Protein AF-A0AA36JIJ6-F1 (afdb_monomer_lite)

Structure (mmCIF, N/CA/C/O backbone):
data_AF-A0AA36JIJ6-F1
#
_entry.id   AF-A0AA36JIJ6-F1
#
loop_
_atom_site.group_PDB
_atom_site.id
_atom_site.type_symbol
_atom_site.label_atom_id
_atom_site.label_alt_id
_atom_site.label_comp_id
_atom_site.label_asym_id
_atom_site.label_entity_id
_atom_site.label_seq_id
_atom_site.pdbx_PDB_ins_code
_atom_site.Cartn_x
_atom_site.Cartn_y
_atom_site.Cartn_z
_atom_site.occupancy
_atom_site.B_iso_or_equiv
_atom_site.auth_seq_id
_atom_site.auth_comp_id
_atom_site.auth_asym_id
_atom_site.auth_atom_id
_atom_site.pdbx_PDB_model_num
ATOM 1 N N . MET A 1 1 ? -20.221 -24.182 22.445 1.00 52.09 1 MET A N 1
ATOM 2 C CA . MET A 1 1 ? -20.049 -22.796 22.939 1.00 52.09 1 MET A CA 1
ATOM 3 C C . MET A 1 1 ? -20.115 -21.759 21.823 1.00 52.09 1 MET A C 1
ATOM 5 O O . MET A 1 1 ? -20.962 -20.893 21.935 1.00 52.09 1 MET A O 1
ATOM 9 N N . ALA A 1 2 ? -19.343 -21.855 20.732 1.00 48.12 2 ALA A N 1
ATOM 10 C CA . ALA A 1 2 ? -19.489 -20.952 19.570 1.00 48.12 2 ALA A CA 1
ATOM 11 C C . ALA A 1 2 ? -20.933 -20.880 19.015 1.00 48.12 2 ALA A C 1
ATOM 13 O O . ALA A 1 2 ? -21.487 -19.794 18.876 1.00 48.12 2 ALA A O 1
ATOM 14 N N . VAL A 1 3 ? -21.580 -22.039 18.833 1.00 49.22 3 VAL A N 1
ATOM 15 C CA . VAL A 1 3 ? -23.008 -22.146 18.472 1.00 49.22 3 VAL A CA 1
ATOM 16 C C . VAL A 1 3 ? -23.910 -21.449 19.509 1.00 49.22 3 VAL A C 1
ATOM 18 O O . VAL A 1 3 ? -24.727 -20.619 19.136 1.00 49.22 3 VAL A O 1
ATOM 21 N N . ASN A 1 4 ? -23.658 -21.637 20.815 1.00 58.44 4 ASN A N 1
ATOM 22 C CA . ASN A 1 4 ? -24.394 -20.936 21.881 1.00 58.44 4 ASN A CA 1
ATOM 23 C C . ASN A 1 4 ? -24.227 -19.407 21.838 1.00 58.44 4 ASN A C 1
ATOM 25 O O . ASN A 1 4 ? -25.171 -18.707 22.177 1.00 58.44 4 ASN A O 1
ATOM 29 N N . TYR A 1 5 ? -23.068 -18.856 21.463 1.00 60.91 5 TYR A N 1
ATOM 30 C CA . TYR A 1 5 ? -22.913 -17.395 21.370 1.00 60.91 5 TYR A CA 1
ATOM 31 C C . TYR A 1 5 ? -23.756 -16.797 20.238 1.00 60.91 5 TYR A C 1
ATOM 33 O O . TYR A 1 5 ? -24.313 -15.710 20.399 1.00 60.91 5 TYR A O 1
ATOM 41 N N . ALA A 1 6 ? -23.863 -17.513 19.113 1.00 57.50 6 ALA A N 1
ATOM 42 C CA . ALA A 1 6 ? -24.670 -17.096 17.971 1.00 57.50 6 ALA A CA 1
ATOM 43 C C . ALA A 1 6 ? -26.171 -17.316 18.192 1.00 57.50 6 ALA A C 1
ATOM 45 O O . ALA A 1 6 ? -26.958 -16.442 17.846 1.00 57.50 6 ALA A O 1
ATOM 46 N N . GLU A 1 7 ? -26.565 -18.442 18.787 1.00 59.38 7 GLU A N 1
ATOM 47 C CA . GLU A 1 7 ? -27.973 -18.770 19.043 1.00 59.38 7 GLU A CA 1
ATOM 48 C C . GLU A 1 7 ? -28.577 -17.948 20.190 1.00 59.38 7 GLU A C 1
ATOM 50 O O . GLU A 1 7 ? -29.758 -17.617 20.143 1.00 59.38 7 GLU A O 1
ATOM 55 N N . ASN A 1 8 ? -27.779 -17.555 21.192 1.00 63.38 8 ASN A N 1
ATOM 56 C CA . ASN A 1 8 ? -28.270 -16.800 22.353 1.00 63.38 8 ASN A CA 1
ATOM 57 C C . ASN A 1 8 ? -28.147 -15.271 22.209 1.00 63.38 8 ASN A C 1
ATOM 59 O O . ASN A 1 8 ? -28.303 -14.563 23.200 1.00 63.38 8 ASN A O 1
ATOM 63 N N . ASN A 1 9 ? -27.844 -14.743 21.015 1.00 70.19 9 ASN A N 1
ATOM 64 C CA . ASN A 1 9 ? -27.695 -13.298 20.766 1.00 70.19 9 ASN A CA 1
ATOM 65 C C . ASN A 1 9 ? -26.728 -12.578 21.730 1.00 70.19 9 ASN A C 1
ATOM 67 O O . ASN A 1 9 ? -26.888 -11.393 22.019 1.00 70.19 9 ASN A O 1
ATOM 71 N N . VAL A 1 10 ? -25.689 -13.272 22.207 1.00 73.12 10 VAL A N 1
ATOM 72 C CA . VAL A 1 10 ? -24.749 -12.708 23.191 1.00 73.12 10 VAL A CA 1
ATOM 73 C C . VAL A 1 10 ? -23.925 -11.574 22.581 1.00 73.12 10 VAL A C 1
ATOM 75 O O . VAL A 1 10 ? -23.684 -10.570 23.242 1.00 73.12 10 VAL A O 1
ATOM 78 N N . ILE A 1 11 ? -23.524 -11.711 21.311 1.00 79.12 11 ILE A N 1
ATOM 79 C CA . ILE A 1 11 ? -22.677 -10.726 20.621 1.00 79.12 11 ILE A CA 1
ATOM 80 C C . ILE A 1 11 ? -23.378 -9.355 20.505 1.00 79.12 11 ILE A C 1
ATOM 82 O O . ILE A 1 11 ? -22.810 -8.387 21.005 1.00 79.12 11 ILE A O 1
ATOM 86 N N . PRO A 1 12 ? -24.598 -9.236 19.933 1.00 79.00 12 PRO A N 1
ATOM 87 C CA . PRO A 1 12 ? -25.287 -7.947 19.858 1.00 79.00 12 PRO A CA 1
ATOM 88 C C . PRO A 1 12 ? -25.544 -7.305 21.224 1.00 79.00 12 PRO A C 1
ATOM 90 O O . PRO A 1 12 ? -25.358 -6.104 21.371 1.00 79.00 12 PRO A O 1
ATOM 93 N N . VAL A 1 13 ? -25.939 -8.095 22.230 1.00 77.06 13 VAL A N 1
ATOM 94 C CA . VAL A 1 13 ? -26.220 -7.577 23.580 1.00 77.06 13 VAL A CA 1
ATOM 95 C C . VAL A 1 13 ? -24.951 -7.031 24.226 1.00 77.06 13 VAL A C 1
ATOM 97 O O . VAL A 1 13 ? -24.949 -5.914 24.726 1.00 77.06 13 VAL A O 1
ATOM 100 N N . MET A 1 14 ? -23.853 -7.785 24.167 1.00 82.62 14 MET A N 1
ATOM 101 C CA . MET A 1 14 ? -22.567 -7.361 24.716 1.00 82.62 14 MET A CA 1
ATOM 102 C C . MET A 1 14 ? -22.049 -6.083 24.044 1.00 82.62 14 MET A C 1
ATOM 104 O O . MET A 1 14 ? -21.576 -5.186 24.737 1.00 82.62 14 MET A O 1
ATOM 108 N N . VAL A 1 15 ? -22.142 -5.979 22.714 1.00 82.50 15 VAL A N 1
ATOM 109 C CA . VAL A 1 15 ? -21.689 -4.773 22.004 1.00 82.50 15 VAL A CA 1
ATOM 110 C C . VAL A 1 15 ? -22.599 -3.578 22.300 1.00 82.50 15 VAL A C 1
ATOM 112 O O . VAL A 1 15 ? -22.096 -2.484 22.533 1.00 82.50 15 VAL A O 1
ATOM 115 N N . ALA A 1 16 ? -23.914 -3.781 22.413 1.00 77.81 16 ALA A N 1
ATOM 116 C CA . ALA A 1 16 ? -24.824 -2.727 22.856 1.00 77.81 16 ALA A CA 1
ATOM 117 C C . ALA A 1 16 ? -24.498 -2.243 24.282 1.00 77.81 16 ALA A C 1
ATOM 119 O O . ALA A 1 16 ? -24.533 -1.042 24.546 1.00 77.81 16 ALA A O 1
ATOM 120 N N . CYS A 1 17 ? -24.130 -3.152 25.193 1.00 76.12 17 CYS A N 1
ATOM 121 C CA . CYS A 1 17 ? -23.660 -2.788 26.532 1.00 76.12 17 CYS A CA 1
ATOM 122 C C . CYS A 1 17 ? -22.362 -1.970 26.479 1.00 76.12 17 CYS A C 1
ATOM 124 O O . CYS A 1 17 ? -22.265 -0.963 27.175 1.00 76.12 17 CYS A O 1
ATOM 126 N N . LEU A 1 18 ? -21.397 -2.362 25.639 1.00 82.12 18 LEU A N 1
ATOM 127 C CA . LEU A 1 18 ? -20.157 -1.610 25.414 1.00 82.12 18 LEU A CA 1
ATOM 128 C C . LEU A 1 18 ? -20.428 -0.183 24.916 1.00 82.12 18 LEU A C 1
ATOM 130 O O . LEU A 1 18 ? -19.885 0.769 25.467 1.00 82.12 18 LEU A O 1
ATOM 134 N N . GLN A 1 19 ? -21.290 -0.033 23.910 1.00 82.31 19 GLN A N 1
ATOM 135 C CA . GLN A 1 19 ? -21.656 1.271 23.350 1.00 82.31 19 GLN A CA 1
ATOM 136 C C . GLN A 1 19 ? -22.381 2.150 24.373 1.00 82.31 19 GLN A C 1
ATOM 138 O O . GLN A 1 19 ? -22.076 3.331 24.503 1.00 82.31 19 GLN A O 1
ATOM 143 N N . LEU A 1 20 ? -23.329 1.585 25.128 1.00 78.81 20 LEU A N 1
ATOM 144 C CA . LEU A 1 20 ? -24.057 2.322 26.163 1.00 78.81 20 LEU A CA 1
ATOM 145 C C . LEU A 1 20 ? -23.124 2.798 27.282 1.00 78.81 20 LEU A C 1
ATOM 147 O O . LEU A 1 20 ? -23.254 3.922 27.762 1.00 78.81 20 LEU A O 1
ATOM 151 N N . LEU A 1 21 ? -22.168 1.954 27.666 1.00 75.44 21 LEU A N 1
ATOM 152 C CA . LEU A 1 21 ? -21.130 2.294 28.629 1.00 75.44 21 LEU A CA 1
ATOM 153 C C . LEU A 1 21 ? -20.248 3.439 28.153 1.00 75.44 21 LEU A C 1
ATOM 155 O O . LEU A 1 21 ? -20.022 4.387 28.900 1.00 75.44 21 LEU A O 1
ATOM 159 N N . LEU A 1 22 ? -19.777 3.357 26.911 1.00 75.06 22 LEU A N 1
ATOM 160 C CA . LEU A 1 22 ? -18.887 4.355 26.337 1.00 75.06 22 LEU A CA 1
ATOM 161 C C . LEU A 1 22 ? -19.582 5.713 26.178 1.00 75.06 22 LEU A C 1
ATOM 163 O O . LEU A 1 22 ? -19.012 6.730 26.565 1.00 75.06 22 LEU A O 1
ATOM 167 N N . ARG A 1 23 ? -20.861 5.716 25.779 1.00 77.25 23 ARG A N 1
ATOM 168 C CA . ARG A 1 23 ? -21.710 6.921 25.756 1.00 77.25 23 ARG A CA 1
ATOM 169 C C . ARG A 1 23 ? -21.850 7.595 27.117 1.00 77.25 23 ARG A C 1
ATOM 171 O O . ARG A 1 23 ? -21.926 8.816 27.191 1.00 77.25 23 ARG A O 1
ATOM 178 N N . GLY A 1 24 ? -21.835 6.827 28.209 1.00 68.88 24 GLY A N 1
ATOM 179 C CA . GLY A 1 24 ? -21.815 7.379 29.569 1.00 68.88 24 GLY A CA 1
ATOM 180 C C . GLY A 1 24 ? -20.592 8.262 29.856 1.00 68.88 24 GLY A C 1
ATOM 181 O O . GLY A 1 24 ? -20.639 9.112 30.749 1.00 68.88 24 GLY A O 1
ATOM 182 N N . TYR A 1 25 ? -19.519 8.099 29.079 1.00 71.12 25 TYR A N 1
ATOM 183 C CA . TYR A 1 25 ? -18.307 8.904 29.152 1.00 71.12 25 TYR A CA 1
ATOM 184 C C . TYR A 1 25 ? -18.269 10.053 28.137 1.00 71.12 25 TYR A C 1
ATOM 186 O O . TYR A 1 25 ? -17.315 10.817 28.185 1.00 71.12 25 TYR A O 1
ATOM 194 N N . GLU A 1 26 ? -19.256 10.246 27.261 1.00 74.50 26 GLU A N 1
ATOM 195 C CA . GLU A 1 26 ? -19.243 11.336 26.273 1.00 74.50 26 GLU A CA 1
ATOM 196 C C . GLU A 1 26 ? -19.546 12.711 26.900 1.00 74.50 26 GLU A C 1
ATOM 198 O O . GLU A 1 26 ? -20.336 12.857 27.845 1.00 74.50 26 GLU A O 1
ATOM 203 N N . ILE A 1 27 ? -18.898 13.763 26.391 1.00 64.44 27 ILE A N 1
ATOM 204 C CA . ILE A 1 27 ? -19.181 15.145 26.802 1.00 64.44 27 ILE A CA 1
ATOM 205 C C . ILE A 1 27 ? -20.472 15.609 26.113 1.00 64.44 27 ILE A C 1
ATOM 207 O O . ILE A 1 27 ? -20.451 16.188 25.032 1.00 64.44 27 ILE A O 1
ATOM 211 N N . GLU A 1 28 ? -21.620 15.401 26.757 1.00 56.50 28 GLU A N 1
ATOM 212 C CA . GLU A 1 28 ? -22.839 16.117 26.373 1.00 56.50 28 GLU A CA 1
ATOM 213 C C . GLU A 1 28 ? -22.745 17.582 26.816 1.00 56.50 28 GLU A C 1
ATOM 215 O O . GLU A 1 28 ? -22.443 17.892 27.974 1.00 56.50 28 GLU A O 1
ATOM 220 N N . GLY A 1 29 ? -23.007 18.500 25.884 1.00 46.84 29 GLY A N 1
ATOM 221 C CA . GLY A 1 29 ? -23.011 19.936 26.132 1.00 46.84 29 GLY A CA 1
ATOM 222 C C . GLY A 1 29 ? -23.962 20.334 27.265 1.00 46.84 29 GLY A C 1
ATOM 223 O O . GLY A 1 29 ? -25.146 20.557 27.040 1.00 46.84 29 GLY A O 1
ATOM 224 N N . GLY A 1 30 ? -23.413 20.505 28.470 1.00 38.69 30 GLY A N 1
ATOM 225 C CA . GLY A 1 30 ? -24.010 21.299 29.542 1.00 38.69 30 GLY A CA 1
ATOM 226 C C . GLY A 1 30 ? -24.996 20.596 30.481 1.00 38.69 30 GLY A C 1
ATOM 227 O O . GLY A 1 30 ? -26.085 21.116 30.689 1.00 38.69 30 GLY A O 1
ATOM 228 N N . ALA A 1 31 ? -24.605 19.509 31.150 1.00 36.88 31 ALA A N 1
ATOM 229 C CA . ALA A 1 31 ? -25.125 19.185 32.487 1.00 36.88 31 ALA A CA 1
ATOM 230 C C . ALA A 1 31 ? -24.143 18.281 33.258 1.00 36.88 31 ALA A C 1
ATOM 232 O O . ALA A 1 31 ? -23.648 17.308 32.689 1.00 36.88 31 ALA A O 1
ATOM 233 N N . PRO A 1 32 ? -23.862 18.543 34.551 1.00 45.66 32 PRO A N 1
ATOM 234 C CA . PRO A 1 32 ? -23.119 17.616 35.387 1.00 45.66 32 PRO A CA 1
ATOM 235 C C . PRO A 1 32 ? -24.079 16.509 35.826 1.00 45.66 32 PRO A C 1
ATOM 237 O O . PRO A 1 32 ? -24.639 16.547 36.918 1.00 45.66 32 PRO A O 1
ATOM 240 N N . THR A 1 33 ? -24.320 15.535 34.958 1.00 46.09 33 THR A N 1
ATOM 241 C CA . THR A 1 33 ? -24.920 14.273 35.380 1.00 46.09 33 THR A CA 1
ATOM 242 C C . THR A 1 33 ? -23.790 13.393 35.895 1.00 46.09 33 THR A C 1
ATOM 244 O O . THR A 1 33 ? -22.984 12.867 35.127 1.00 46.09 33 THR A O 1
ATOM 247 N N . THR A 1 34 ? -23.704 13.255 37.220 1.00 50.38 34 THR A N 1
ATOM 248 C CA . THR A 1 34 ? -23.257 11.987 37.817 1.00 50.38 34 THR A CA 1
ATOM 249 C C . THR A 1 34 ? -23.977 10.867 37.063 1.00 50.38 34 THR A C 1
ATOM 251 O O . THR A 1 34 ? -25.199 10.976 36.913 1.00 50.38 34 THR A O 1
ATOM 254 N N . PRO A 1 35 ? -23.279 9.869 36.501 1.00 51.25 35 PRO A N 1
ATOM 255 C CA . PRO A 1 35 ? -23.865 9.029 35.472 1.00 51.25 35 PRO A CA 1
ATOM 256 C C . PRO A 1 35 ? -24.957 8.181 36.120 1.00 51.25 35 PRO A C 1
ATOM 258 O O . PRO A 1 35 ? -24.675 7.385 37.010 1.00 51.25 35 PRO A O 1
ATOM 261 N N . GLU A 1 36 ? -26.200 8.285 35.653 1.00 52.72 36 GLU A N 1
ATOM 262 C CA . GLU A 1 36 ? -27.270 7.329 36.000 1.00 52.72 36 GLU A CA 1
ATOM 263 C C . GLU A 1 36 ? -26.834 5.870 35.733 1.00 52.72 36 GLU A C 1
ATOM 265 O O . GLU A 1 36 ? -27.340 4.928 36.334 1.00 52.72 36 GLU A O 1
ATOM 270 N N . VAL A 1 37 ? -25.823 5.711 34.877 1.00 50.03 37 VAL A N 1
ATOM 271 C CA . VAL A 1 37 ? -25.082 4.492 34.564 1.00 50.03 37 VAL A CA 1
ATOM 272 C C . VAL A 1 37 ? -24.320 3.920 35.775 1.00 50.03 37 VAL A C 1
ATOM 274 O O . VAL A 1 37 ? -24.427 2.725 36.021 1.00 50.03 37 VAL A O 1
ATOM 277 N N . GLU A 1 38 ? -23.622 4.729 36.584 1.00 48.84 38 GLU A N 1
ATOM 278 C CA . GLU A 1 38 ? -22.925 4.250 37.799 1.00 48.84 38 GLU A CA 1
ATOM 279 C C . GLU A 1 38 ? -23.926 3.749 38.856 1.00 48.84 38 GLU A C 1
ATOM 281 O O . GLU A 1 38 ? -23.731 2.688 39.448 1.00 48.84 38 GLU A O 1
ATOM 286 N N . VAL A 1 39 ? -25.063 4.439 39.005 1.00 52.97 39 VAL A N 1
ATOM 287 C CA . VAL A 1 39 ? -26.174 4.020 39.883 1.00 52.97 39 VAL A CA 1
ATOM 288 C C . VAL A 1 39 ? -26.846 2.736 39.372 1.00 52.97 39 VAL A C 1
ATOM 290 O O . VAL A 1 39 ? -27.241 1.878 40.162 1.00 52.97 39 VAL A O 1
ATOM 293 N N . ALA A 1 40 ? -26.955 2.562 38.051 1.00 50.66 40 ALA A N 1
ATOM 294 C CA . ALA A 1 40 ? -27.441 1.322 37.448 1.00 50.66 40 ALA A CA 1
ATOM 295 C C . ALA A 1 40 ? -26.485 0.138 37.684 1.00 50.66 40 ALA A C 1
ATOM 297 O O . ALA A 1 40 ? -26.958 -0.988 37.825 1.00 50.66 40 ALA A O 1
ATOM 298 N N . PHE A 1 41 ? -25.171 0.367 37.778 1.00 49.97 41 PHE A N 1
ATOM 299 C CA . PHE A 1 41 ? -24.198 -0.686 38.095 1.00 49.97 41 PHE A CA 1
ATOM 300 C C . PHE A 1 41 ? -24.220 -1.110 39.558 1.00 49.97 41 PHE A C 1
ATOM 302 O O . PHE A 1 41 ? -24.175 -2.310 39.832 1.00 49.97 41 PHE A O 1
ATOM 309 N N . GLU A 1 42 ? -24.392 -0.171 40.489 1.00 49.72 42 GLU A N 1
ATOM 310 C CA . GLU A 1 42 ? -24.620 -0.507 41.901 1.00 49.72 42 GLU A CA 1
ATOM 311 C C . GLU A 1 42 ? -25.879 -1.377 42.091 1.00 49.72 42 GLU A C 1
ATOM 313 O O . GLU A 1 42 ? -25.906 -2.261 42.949 1.00 49.72 42 GLU A O 1
ATOM 318 N N . LEU A 1 43 ? -26.904 -1.193 41.246 1.00 48.41 43 LEU A N 1
ATOM 319 C CA . LEU A 1 43 ? -28.136 -1.994 41.250 1.00 48.41 43 LEU A CA 1
ATOM 320 C C . LEU A 1 43 ? -27.948 -3.450 40.786 1.00 48.41 43 LEU A C 1
ATOM 322 O O . LEU A 1 43 ? -28.796 -4.284 41.109 1.00 48.41 43 LEU A O 1
ATOM 326 N N . PHE A 1 44 ? -26.871 -3.787 40.064 1.00 47.25 44 PHE A N 1
ATOM 327 C CA . PHE A 1 44 ? -26.620 -5.170 39.633 1.00 47.25 44 PHE A CA 1
ATOM 328 C C . PHE A 1 44 ? -26.074 -6.072 40.749 1.00 47.25 44 PHE A C 1
ATOM 330 O O . PHE A 1 44 ? -26.204 -7.288 40.625 1.00 47.25 44 PHE A O 1
ATOM 337 N N . GLY A 1 45 ? -25.545 -5.510 41.846 1.00 43.97 45 GLY A N 1
ATOM 338 C CA . GLY A 1 45 ? -25.347 -6.202 43.131 1.00 43.97 45 GLY A CA 1
ATOM 339 C C . GLY A 1 45 ? -24.572 -7.531 43.114 1.00 43.97 45 GLY A C 1
ATOM 340 O O . GLY A 1 45 ? -24.719 -8.317 44.050 1.00 43.97 45 GLY A O 1
ATOM 341 N N . ASP A 1 46 ? -23.793 -7.817 42.067 1.00 51.72 46 ASP A N 1
ATOM 342 C CA . ASP A 1 46 ? -22.997 -9.039 41.931 1.00 51.72 46 ASP A CA 1
ATOM 343 C C . ASP A 1 46 ? -21.526 -8.709 42.204 1.00 51.72 46 ASP A C 1
ATOM 345 O O . ASP A 1 46 ? -20.898 -7.987 41.432 1.00 51.72 46 ASP A O 1
ATOM 349 N N . ASP A 1 47 ? -20.964 -9.270 43.278 1.00 51.03 47 ASP A N 1
ATOM 350 C CA . ASP A 1 47 ? -19.561 -9.087 43.694 1.00 51.03 47 ASP A CA 1
ATOM 351 C C . ASP A 1 47 ? -18.539 -9.519 42.619 1.00 51.03 47 ASP A C 1
ATOM 353 O O . ASP A 1 47 ? -17.335 -9.291 42.760 1.00 51.03 47 ASP A O 1
ATOM 357 N N . ARG A 1 48 ? -18.995 -10.199 41.557 1.00 51.47 48 ARG A N 1
ATOM 358 C CA . ARG A 1 48 ? -18.177 -10.617 40.409 1.00 51.47 48 ARG A CA 1
ATOM 359 C C . ARG A 1 48 ? -18.163 -9.608 39.264 1.00 51.47 48 ARG A C 1
ATOM 361 O O . ARG A 1 48 ? -17.327 -9.754 38.372 1.00 51.47 48 ARG A O 1
ATOM 368 N N . LEU A 1 49 ? -19.087 -8.648 39.246 1.00 49.09 49 LEU A N 1
ATOM 369 C CA . LEU A 1 49 ? -19.149 -7.622 38.211 1.00 49.09 49 LEU A CA 1
ATOM 370 C C . LEU A 1 49 ? -18.287 -6.419 38.621 1.00 49.09 49 LEU A C 1
ATOM 372 O O . LEU A 1 49 ? -18.277 -6.044 39.793 1.00 49.09 49 LEU A O 1
ATOM 376 N N . PRO A 1 50 ? -17.528 -5.817 37.691 1.00 53.78 50 PRO A N 1
ATOM 377 C CA . PRO A 1 50 ? -16.638 -4.727 38.051 1.00 53.78 50 PRO A CA 1
ATOM 378 C C . PRO A 1 50 ? -17.394 -3.487 38.540 1.00 53.78 50 PRO A C 1
ATOM 380 O O . PRO A 1 50 ? -18.431 -3.127 37.988 1.00 53.78 50 PRO A O 1
ATOM 383 N N . VAL A 1 51 ? -16.848 -2.841 39.572 1.00 56.56 51 VAL A N 1
ATOM 384 C CA . VAL A 1 51 ? -17.474 -1.708 40.280 1.00 56.56 51 VAL A CA 1
ATOM 385 C C . VAL A 1 51 ? -17.369 -0.397 39.485 1.00 56.56 51 VAL A C 1
ATOM 387 O O . VAL A 1 51 ? -18.135 0.528 39.727 1.00 56.56 51 VAL A O 1
ATOM 390 N N . ASP A 1 52 ? -16.444 -0.313 38.520 1.00 67.06 52 ASP A N 1
ATOM 391 C CA . ASP A 1 52 ? -16.280 0.837 37.628 1.00 67.06 52 ASP A CA 1
ATOM 392 C C . ASP A 1 52 ? -16.591 0.489 36.157 1.00 67.06 52 ASP A C 1
ATOM 394 O O . ASP A 1 52 ? -16.398 -0.637 35.682 1.00 67.06 52 ASP A O 1
ATOM 398 N N . GLY A 1 53 ? -17.096 1.479 35.410 1.00 70.94 53 GLY A N 1
ATOM 399 C CA . GLY A 1 53 ? -17.499 1.294 34.011 1.00 70.94 53 GLY A CA 1
ATOM 400 C C . GLY A 1 53 ? -16.345 0.842 33.108 1.00 70.94 53 GLY A C 1
ATOM 401 O O . GLY A 1 53 ? -16.540 0.006 32.225 1.00 70.94 53 GLY A O 1
ATOM 402 N N . TRP A 1 54 ? -15.119 1.309 33.368 1.00 80.75 54 TRP A N 1
ATOM 403 C CA . TRP A 1 54 ? -13.933 0.917 32.601 1.00 80.75 54 TRP A CA 1
ATOM 404 C C . TRP A 1 54 ? -13.567 -0.560 32.752 1.00 80.75 54 TRP A C 1
ATOM 406 O O . TRP A 1 54 ? -13.229 -1.200 31.754 1.00 80.75 54 TRP A O 1
ATOM 416 N N . SER A 1 55 ? -13.654 -1.132 33.956 1.00 79.81 55 SER A N 1
ATOM 417 C CA . SER A 1 55 ? -13.372 -2.557 34.142 1.00 79.81 55 SER A CA 1
ATOM 418 C C . SER A 1 55 ? -14.450 -3.434 33.505 1.00 79.81 55 SER A C 1
ATOM 420 O O . SER A 1 55 ? -14.141 -4.528 33.032 1.00 79.81 55 SER A O 1
ATOM 422 N N . TYR A 1 56 ? -15.696 -2.957 33.415 1.00 76.88 56 TYR A N 1
ATOM 423 C CA . TYR A 1 56 ? -16.738 -3.661 32.663 1.00 76.88 56 TYR A CA 1
ATOM 424 C C . TYR A 1 56 ? -16.450 -3.654 31.156 1.00 76.88 56 TYR A C 1
ATOM 426 O O . TYR A 1 56 ? -16.533 -4.699 30.508 1.00 76.88 56 TYR A O 1
ATOM 434 N N . ILE A 1 57 ? -16.035 -2.511 30.597 1.00 83.19 57 ILE A N 1
ATOM 435 C CA . ILE A 1 57 ? -15.599 -2.434 29.194 1.00 83.19 57 ILE A CA 1
ATOM 436 C C . ILE A 1 57 ? -14.433 -3.408 28.955 1.00 83.19 57 ILE A C 1
ATOM 438 O O . ILE A 1 57 ? -14.461 -4.165 27.983 1.00 83.19 57 ILE A O 1
ATOM 442 N N . ALA A 1 58 ? -13.450 -3.464 29.862 1.00 85.56 58 ALA A N 1
ATOM 443 C CA . ALA A 1 58 ? -12.335 -4.410 29.771 1.00 85.56 58 ALA A CA 1
ATOM 444 C C . ALA A 1 58 ? -12.814 -5.872 29.725 1.00 85.56 58 ALA A C 1
ATOM 446 O O . ALA A 1 58 ? -12.383 -6.633 28.857 1.00 85.56 58 ALA A O 1
ATOM 447 N N . TYR A 1 59 ? -13.745 -6.247 30.606 1.00 83.94 59 TYR A N 1
ATOM 448 C CA . TYR A 1 59 ? -14.342 -7.582 30.625 1.00 83.94 59 TYR A CA 1
ATOM 449 C C . TYR A 1 59 ? -15.067 -7.913 29.311 1.00 83.94 59 TYR A C 1
ATOM 451 O O . TYR A 1 59 ? -14.878 -8.989 28.743 1.00 83.94 59 TYR A O 1
ATOM 459 N N . CYS A 1 60 ? -15.851 -6.986 28.761 1.00 85.12 60 CYS A N 1
ATOM 460 C CA . CYS A 1 60 ? -16.514 -7.198 27.474 1.00 85.12 60 CYS A CA 1
AT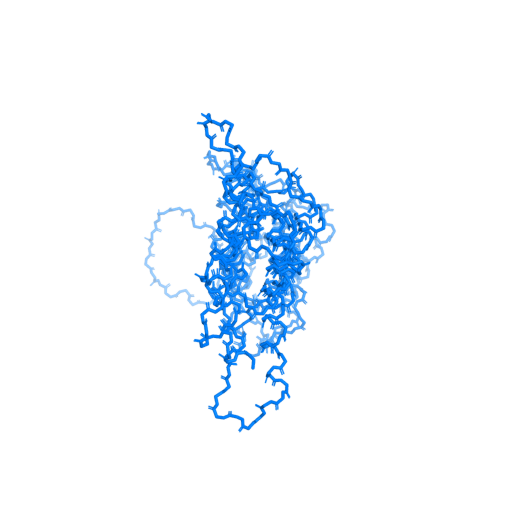OM 461 C C . CYS A 1 60 ? -15.518 -7.377 26.314 1.00 85.12 60 CYS A C 1
ATOM 463 O O . CYS A 1 60 ? -15.746 -8.216 25.438 1.00 85.12 60 CYS A O 1
ATOM 465 N N . LEU A 1 61 ? -14.389 -6.660 26.314 1.00 88.69 61 LEU A N 1
ATOM 466 C CA . LEU A 1 61 ? -13.315 -6.880 25.337 1.00 88.69 61 LEU A CA 1
ATOM 467 C C . LEU A 1 61 ? -12.655 -8.260 25.502 1.00 88.69 61 LEU A C 1
ATOM 469 O O . LEU A 1 61 ? -12.350 -8.924 24.509 1.00 88.69 61 LEU A O 1
ATOM 473 N N . GLU A 1 62 ? -12.485 -8.749 26.733 1.00 87.69 62 GLU A N 1
ATOM 474 C CA . GLU A 1 62 ? -12.030 -10.125 26.978 1.00 87.69 62 GLU A CA 1
ATOM 475 C C . GLU A 1 62 ? -12.997 -11.162 26.412 1.00 87.69 62 GLU A C 1
ATOM 477 O O . GLU A 1 62 ? -12.563 -12.136 25.793 1.00 87.69 62 GLU A O 1
ATOM 482 N N . VAL A 1 63 ? -14.304 -10.939 26.556 1.00 84.44 63 VAL A N 1
ATOM 483 C CA . VAL A 1 63 ? -15.317 -11.812 25.955 1.00 84.44 63 VAL A CA 1
ATOM 484 C C . VAL A 1 63 ? -15.243 -11.757 24.427 1.00 84.44 63 VAL A C 1
ATOM 486 O O . VAL A 1 63 ? -15.298 -12.813 23.798 1.00 84.44 63 VAL A O 1
ATOM 489 N N . CYS A 1 64 ? -15.032 -10.585 23.813 1.00 87.44 64 CYS A N 1
ATOM 490 C CA . CYS A 1 64 ? -14.806 -10.472 22.363 1.00 87.44 64 CYS A CA 1
ATOM 491 C C . CYS A 1 64 ? -13.621 -11.340 21.909 1.00 87.44 64 CYS A C 1
ATOM 493 O O . CYS A 1 64 ? -13.749 -12.149 20.987 1.00 87.44 64 CYS A O 1
ATOM 495 N N . LEU A 1 65 ? -12.482 -11.229 22.596 1.00 87.50 65 LEU A N 1
ATOM 496 C CA . LEU A 1 65 ? -11.295 -12.047 22.334 1.00 87.50 65 LEU A CA 1
ATOM 497 C C . LEU A 1 65 ? -11.551 -13.542 22.568 1.00 87.50 65 LEU A C 1
ATOM 499 O O . LEU A 1 65 ? -11.056 -14.386 21.815 1.00 87.50 65 LEU A O 1
ATOM 503 N N . HIS A 1 66 ? -12.344 -13.895 23.580 1.00 85.62 66 HIS A N 1
ATOM 504 C CA . HIS A 1 66 ? -12.727 -15.279 23.838 1.00 85.62 66 HIS A CA 1
ATOM 505 C C . HIS A 1 66 ? -13.601 -15.843 22.710 1.00 85.62 66 HIS A C 1
ATOM 507 O O . HIS A 1 66 ? -13.337 -16.937 22.213 1.00 85.62 66 HIS A O 1
ATOM 513 N N . VAL A 1 67 ? -14.599 -15.078 22.254 1.00 82.94 67 VAL A N 1
ATOM 514 C CA . VAL A 1 67 ? -15.459 -15.441 21.118 1.00 82.94 67 VAL A CA 1
ATOM 515 C C . VAL A 1 67 ? -14.610 -15.672 19.877 1.00 82.94 67 VAL A C 1
ATOM 517 O O . VAL A 1 67 ? -14.741 -16.721 19.247 1.00 82.94 67 VAL A O 1
ATOM 520 N N . LEU A 1 68 ? -13.696 -14.748 19.567 1.00 83.81 68 LEU A N 1
ATOM 521 C CA . LEU A 1 68 ? -12.752 -14.912 18.469 1.00 83.81 68 LEU A CA 1
ATOM 522 C C . LEU A 1 68 ? -11.941 -16.203 18.671 1.00 83.81 68 LEU A C 1
ATOM 524 O O . LEU A 1 68 ? -12.063 -17.141 17.878 1.00 83.81 68 LEU A O 1
ATOM 528 N N . SER A 1 69 ? -11.147 -16.315 19.735 1.00 82.00 69 SER A N 1
ATOM 529 C CA . SER A 1 69 ? -10.257 -17.468 19.963 1.00 82.00 69 SER A CA 1
ATOM 530 C C . SER A 1 69 ? -10.974 -18.828 19.929 1.00 82.00 69 SER A C 1
ATOM 532 O O . SER A 1 69 ? -10.495 -19.763 19.279 1.00 82.00 69 SER A O 1
ATOM 534 N N . HIS A 1 70 ? -12.160 -18.943 20.524 1.00 75.75 70 HIS A N 1
ATOM 535 C CA . HIS A 1 70 ? -12.935 -20.180 20.498 1.00 75.75 70 HIS A CA 1
ATOM 536 C C . HIS A 1 70 ? -13.423 -20.527 19.082 1.00 75.75 70 HIS A C 1
ATOM 538 O O . HIS A 1 70 ? -13.384 -21.696 18.689 1.00 75.75 70 HIS A O 1
ATOM 544 N N . TRP A 1 71 ? -13.866 -19.538 18.301 1.00 72.69 71 TRP A N 1
ATOM 545 C CA . TRP A 1 71 ? -14.322 -19.747 16.920 1.00 72.69 71 TRP A CA 1
ATOM 546 C C . TRP A 1 71 ? -13.185 -20.193 15.989 1.00 72.69 71 TRP A C 1
ATOM 548 O O . TRP A 1 71 ? -13.394 -20.971 15.059 1.00 72.69 71 TRP A O 1
ATOM 558 N N . SER A 1 72 ? -11.948 -19.770 16.276 1.00 66.44 72 SER A N 1
ATOM 559 C CA . SER A 1 72 ? -10.762 -20.284 15.578 1.00 66.44 72 SER A CA 1
ATOM 560 C C . SER A 1 72 ? -10.421 -21.724 15.967 1.00 66.44 72 SER A C 1
ATOM 562 O O . SER A 1 72 ? -10.032 -22.506 15.105 1.00 66.44 72 SER A O 1
ATOM 564 N N . CYS A 1 73 ? -10.597 -22.125 17.229 1.00 62.38 73 CYS A N 1
ATOM 565 C CA . CYS A 1 73 ? -10.279 -23.488 17.675 1.00 62.38 73 CYS A CA 1
ATOM 566 C C . CYS A 1 73 ? -11.242 -24.547 17.116 1.00 62.38 73 CYS A C 1
ATOM 568 O O . CYS A 1 73 ? -10.834 -25.687 16.887 1.00 62.38 73 CYS A O 1
ATOM 570 N N . THR A 1 74 ? -12.492 -24.181 16.814 1.00 58.38 74 THR A N 1
ATOM 571 C CA . THR A 1 74 ? -13.446 -25.082 16.141 1.00 58.38 74 THR A CA 1
ATOM 572 C C . THR A 1 74 ? -12.979 -25.531 14.748 1.00 58.38 74 THR A C 1
ATOM 574 O O . THR A 1 74 ? -13.375 -26.608 14.310 1.00 58.38 74 THR A O 1
ATOM 577 N N . LYS A 1 75 ? -12.054 -24.794 14.109 1.00 51.78 75 LYS A N 1
ATOM 578 C CA . LYS A 1 75 ? -11.377 -25.168 12.851 1.00 51.78 75 LYS A CA 1
ATOM 579 C C . LYS A 1 75 ? -10.518 -26.433 12.978 1.00 51.78 75 LYS A C 1
ATOM 581 O O . LYS A 1 75 ? -10.474 -27.238 12.056 1.00 51.78 75 LYS A O 1
ATOM 586 N N . LEU A 1 76 ? -9.818 -26.607 14.104 1.00 49.94 76 LEU A N 1
ATOM 587 C CA . LEU A 1 76 ? -8.841 -27.691 14.292 1.00 49.94 76 LEU A CA 1
ATOM 588 C C . LEU A 1 76 ? -9.486 -29.007 14.746 1.00 49.94 76 LEU A C 1
ATOM 590 O O . LEU A 1 76 ? -8.932 -30.078 14.518 1.00 49.94 76 LEU A O 1
ATOM 594 N N . ALA A 1 77 ? -10.653 -28.936 15.388 1.00 50.19 77 ALA A N 1
ATOM 595 C CA . ALA A 1 77 ? -11.273 -30.085 16.043 1.00 50.19 77 ALA A CA 1
ATOM 596 C C . ALA A 1 77 ? -12.298 -30.846 15.178 1.00 50.19 77 ALA A C 1
ATOM 598 O O . ALA A 1 77 ? -12.696 -31.948 15.557 1.00 50.19 77 ALA A O 1
ATOM 599 N N . ALA A 1 78 ? -12.749 -30.299 14.042 1.00 47.44 78 ALA A N 1
ATOM 600 C CA . ALA A 1 78 ? -13.949 -30.801 13.366 1.00 47.44 78 ALA A CA 1
ATOM 601 C C . ALA A 1 78 ? -13.795 -31.053 11.850 1.00 47.44 78 ALA A C 1
ATOM 603 O O . ALA A 1 78 ? -14.402 -30.352 11.049 1.00 47.44 78 ALA A O 1
ATOM 604 N N . PRO A 1 79 ? -13.096 -32.120 11.419 1.00 48.81 79 PRO A N 1
ATOM 605 C CA . PRO A 1 79 ? -13.169 -32.594 10.032 1.00 48.81 79 PRO A CA 1
ATOM 606 C C . PRO A 1 79 ? -14.467 -33.371 9.703 1.00 48.81 79 PRO A C 1
ATOM 608 O O . PRO A 1 79 ? -14.603 -33.873 8.592 1.00 48.81 79 PRO A O 1
ATOM 611 N N . LYS A 1 80 ? -15.406 -33.543 10.653 1.00 43.75 80 LYS A N 1
ATOM 612 C CA . LYS A 1 80 ? -16.590 -34.425 10.504 1.00 43.75 80 LYS A CA 1
ATOM 613 C C . LYS A 1 80 ? -17.930 -33.865 11.019 1.00 43.75 80 LYS A C 1
ATOM 615 O O . LYS A 1 80 ? -18.902 -34.616 11.064 1.00 43.75 80 LYS A O 1
ATOM 620 N N . ALA A 1 81 ? -18.015 -32.596 11.424 1.00 46.72 81 ALA A N 1
ATOM 621 C CA . ALA A 1 81 ? -19.292 -32.008 11.847 1.00 46.72 81 ALA A CA 1
ATOM 622 C C . ALA A 1 81 ? -20.057 -31.441 10.629 1.00 46.72 81 ALA A C 1
ATOM 624 O O . ALA A 1 81 ? -19.441 -30.741 9.828 1.00 46.72 81 ALA A O 1
ATOM 625 N N . PRO A 1 82 ? -21.368 -31.719 10.473 1.00 44.41 82 PRO A N 1
ATOM 626 C CA . PRO A 1 82 ? -22.165 -31.274 9.321 1.00 44.41 82 PRO A CA 1
ATOM 627 C C . PRO A 1 82 ? -22.451 -29.760 9.301 1.00 44.41 82 PRO A C 1
ATOM 629 O O . PRO A 1 82 ? -22.875 -29.238 8.277 1.00 44.41 82 PRO A O 1
ATOM 632 N N . GLU A 1 83 ? -22.171 -29.049 10.395 1.00 50.16 83 GLU A N 1
ATOM 633 C CA . GLU A 1 83 ? -22.294 -27.593 10.519 1.00 50.16 83 GLU A CA 1
ATOM 634 C C . GLU A 1 83 ? -20.926 -27.005 10.879 1.00 50.16 83 GLU A C 1
ATOM 636 O O . GLU A 1 83 ? -20.600 -26.755 12.042 1.00 50.16 83 GLU A O 1
ATOM 641 N N . VAL A 1 84 ? -20.066 -26.845 9.876 1.00 53.50 84 VAL A N 1
ATOM 642 C CA . VAL A 1 84 ? -18.809 -26.115 10.053 1.00 53.50 84 VAL A CA 1
ATOM 643 C C . VAL A 1 84 ? -19.164 -24.632 10.154 1.00 53.50 84 VAL A C 1
ATOM 645 O O . VAL A 1 84 ? -19.583 -24.027 9.171 1.00 53.50 84 VAL A O 1
ATOM 648 N N . LEU A 1 85 ? -19.037 -24.046 11.348 1.00 57.69 85 LEU A N 1
ATOM 649 C CA . LEU A 1 85 ? -19.156 -22.598 11.516 1.00 57.69 85 LEU A CA 1
ATOM 650 C C . LEU A 1 85 ? -18.069 -21.918 10.676 1.00 57.69 85 LEU A C 1
ATOM 652 O O . LEU A 1 85 ? -16.883 -22.187 10.874 1.00 57.69 85 LEU A O 1
ATOM 656 N N . ASP A 1 86 ? -18.478 -21.037 9.762 1.00 64.69 86 ASP A N 1
ATOM 657 C CA . ASP A 1 86 ? -17.555 -20.252 8.943 1.00 64.69 86 ASP A CA 1
ATOM 658 C C . ASP A 1 86 ? -16.598 -19.464 9.865 1.00 64.69 86 ASP A C 1
ATOM 660 O O . ASP A 1 86 ? -17.068 -18.716 10.734 1.00 64.69 86 ASP A O 1
ATOM 664 N N . PRO A 1 87 ? -15.267 -19.639 9.740 1.00 58.88 87 PRO A N 1
ATOM 665 C CA . PRO A 1 87 ? -14.286 -18.919 10.550 1.00 58.88 87 PRO A CA 1
ATOM 666 C C . PRO A 1 87 ? -14.378 -17.394 10.392 1.00 58.88 87 PRO A C 1
ATOM 668 O O . PRO A 1 87 ? -14.036 -16.676 11.333 1.00 58.88 87 PRO A O 1
ATOM 671 N N . GLY A 1 88 ? -14.883 -16.902 9.256 1.00 62.12 88 GLY A N 1
ATOM 672 C CA . GLY A 1 88 ? -15.143 -15.483 9.025 1.00 62.12 88 GLY A CA 1
ATOM 673 C C . GLY A 1 88 ? -16.372 -14.948 9.768 1.00 62.12 88 GLY A C 1
ATOM 674 O O . GLY A 1 88 ? -16.480 -13.740 9.976 1.00 62.12 88 GLY A O 1
ATOM 675 N N . ALA A 1 89 ? -17.273 -15.817 10.240 1.00 75.44 89 ALA A N 1
ATOM 676 C CA . ALA A 1 89 ? -18.558 -15.397 10.794 1.00 75.44 89 ALA A CA 1
ATOM 677 C C . ALA A 1 89 ? -18.442 -14.660 12.135 1.00 75.44 89 ALA A C 1
ATOM 679 O O . ALA A 1 89 ? -19.198 -13.721 12.368 1.00 75.44 89 ALA A O 1
ATOM 680 N N . ALA A 1 90 ? -17.527 -15.057 13.027 1.00 78.69 90 ALA A N 1
ATOM 681 C CA . ALA A 1 90 ? -17.361 -14.377 14.318 1.00 78.69 90 ALA A CA 1
ATOM 682 C C . ALA A 1 90 ? -16.828 -12.942 14.171 1.00 78.69 90 ALA A C 1
ATOM 684 O O . ALA A 1 90 ? -17.474 -12.038 14.706 1.00 78.69 90 ALA A O 1
ATOM 685 N N . PRO A 1 91 ? -15.724 -12.698 13.432 1.00 84.19 91 PRO A N 1
ATOM 686 C CA . PRO A 1 91 ? -15.287 -11.342 13.123 1.00 84.19 91 PRO A CA 1
ATOM 687 C C . PRO A 1 91 ? -16.403 -10.502 12.494 1.00 84.19 91 PRO A C 1
ATOM 689 O O . PRO A 1 91 ? -16.665 -9.398 12.963 1.00 84.19 91 PRO A O 1
ATOM 692 N N . VAL A 1 92 ? -17.117 -11.045 11.497 1.00 84.94 92 VAL A N 1
ATOM 693 C CA . VAL A 1 92 ? -18.197 -10.320 10.804 1.00 84.94 92 VAL A CA 1
ATOM 694 C C . VAL A 1 92 ? -19.338 -9.983 11.756 1.00 84.94 92 VAL A C 1
ATOM 696 O O . VAL A 1 92 ? -19.820 -8.857 11.746 1.00 84.94 92 VAL A O 1
ATOM 699 N N . ARG A 1 93 ? -19.749 -10.917 12.621 1.00 85.06 93 ARG A N 1
ATOM 700 C CA . ARG A 1 93 ? -20.809 -10.678 13.611 1.00 85.06 93 ARG A CA 1
ATOM 701 C C . ARG A 1 93 ? -20.424 -9.587 14.601 1.00 85.06 93 ARG A C 1
ATOM 703 O O . ARG A 1 93 ? -21.237 -8.706 14.859 1.00 85.06 93 ARG A O 1
ATOM 710 N N . LEU A 1 94 ? -19.200 -9.630 15.122 1.00 87.12 94 LEU A N 1
ATOM 711 C CA . LEU A 1 94 ? -18.687 -8.608 16.035 1.00 87.12 94 LEU A CA 1
ATOM 712 C C . LEU A 1 94 ? -18.628 -7.234 15.353 1.00 87.12 94 LEU A C 1
ATOM 714 O O . LEU A 1 94 ? -19.129 -6.259 15.909 1.00 87.12 94 LEU A O 1
ATOM 718 N N . ALA A 1 95 ? -18.096 -7.165 14.130 1.00 87.25 95 ALA A N 1
ATOM 719 C CA . ALA A 1 95 ? -18.053 -5.929 13.353 1.00 87.25 95 ALA A CA 1
ATOM 720 C C . ALA A 1 95 ? -19.460 -5.392 13.045 1.00 87.25 95 ALA A C 1
ATOM 722 O O . ALA A 1 95 ? -19.735 -4.229 13.308 1.00 87.25 95 ALA A O 1
ATOM 723 N N . SER A 1 96 ? -20.383 -6.248 12.593 1.00 86.06 96 SER A N 1
ATOM 724 C CA . SER A 1 96 ? -21.772 -5.866 12.288 1.00 86.06 96 SER A CA 1
ATOM 725 C C . SER A 1 96 ? -22.568 -5.403 13.509 1.00 86.06 96 SER A C 1
ATOM 727 O O . SER A 1 96 ? -23.546 -4.678 13.363 1.00 86.06 96 SER A O 1
ATOM 729 N N . ALA A 1 97 ? -22.161 -5.828 14.707 1.00 85.62 97 ALA A N 1
ATOM 730 C CA . ALA A 1 97 ? -22.764 -5.381 15.953 1.00 85.62 97 ALA A CA 1
ATOM 731 C C . ALA A 1 97 ? -22.239 -4.005 16.403 1.00 85.62 97 ALA A C 1
ATOM 733 O O . ALA A 1 97 ? -22.802 -3.444 17.336 1.00 85.62 97 ALA A O 1
ATOM 734 N N . GLY A 1 98 ? -21.194 -3.467 15.758 1.00 87.19 98 GLY A N 1
ATOM 735 C CA . GLY A 1 98 ? -20.597 -2.168 16.082 1.00 87.19 98 GLY A CA 1
ATOM 736 C C . GLY A 1 98 ? -19.395 -2.242 17.026 1.00 87.19 98 GLY A C 1
ATOM 737 O O . GLY A 1 98 ? -19.080 -1.261 17.693 1.00 87.19 98 GLY A O 1
ATOM 738 N N . VAL A 1 99 ? -18.710 -3.397 17.127 1.00 90.81 99 VAL A N 1
ATOM 739 C CA . VAL A 1 99 ? -17.517 -3.496 17.993 1.00 90.81 99 VAL A CA 1
ATOM 740 C C . VAL A 1 99 ? -16.401 -2.573 17.507 1.00 90.81 99 VAL A C 1
ATOM 742 O O . VAL A 1 99 ? -15.628 -2.075 18.313 1.00 90.81 99 VAL A O 1
ATOM 745 N N . VAL A 1 100 ? -16.293 -2.366 16.192 1.00 91.56 100 VAL A N 1
ATOM 746 C CA . VAL A 1 100 ? -15.212 -1.574 15.596 1.00 91.56 100 VAL A CA 1
ATOM 747 C C . VAL A 1 100 ? -15.325 -0.120 16.037 1.00 91.56 100 VAL A C 1
ATOM 749 O O . VAL A 1 100 ? -14.310 0.460 16.403 1.00 91.56 100 VAL A O 1
ATOM 752 N N . ASP A 1 101 ? -16.541 0.417 16.079 1.00 91.00 101 ASP A N 1
ATOM 753 C CA . ASP A 1 101 ? -16.845 1.772 16.537 1.00 91.00 101 ASP A CA 1
ATOM 754 C C . ASP A 1 101 ? -16.329 1.977 17.965 1.00 91.00 101 ASP A C 1
ATOM 756 O O . ASP A 1 101 ? -15.520 2.866 18.224 1.00 91.00 101 ASP A O 1
ATOM 760 N N . VAL A 1 102 ? -16.668 1.041 18.859 1.00 90.94 102 VAL A N 1
ATOM 761 C CA . VAL A 1 102 ? -16.189 1.032 20.249 1.00 90.94 102 VAL A CA 1
ATOM 762 C C . VAL A 1 102 ? -14.661 0.974 20.306 1.00 90.94 102 VAL A C 1
ATOM 764 O O . VAL A 1 102 ? -14.039 1.685 21.089 1.00 90.94 102 VAL A O 1
ATOM 767 N N . LEU A 1 103 ? -14.028 0.124 19.493 1.00 94.06 103 LEU A N 1
ATOM 768 C CA . LEU A 1 103 ? -12.569 0.009 19.471 1.00 94.06 103 LEU A CA 1
ATOM 769 C C . LEU A 1 103 ? -11.908 1.302 18.979 1.00 94.06 103 LEU A C 1
ATOM 771 O O . LEU A 1 103 ? -10.912 1.718 19.564 1.00 94.06 103 LEU A O 1
ATOM 775 N N . ALA A 1 104 ? -12.448 1.939 17.940 1.00 93.25 104 ALA A N 1
ATOM 776 C CA . ALA A 1 104 ? -11.938 3.199 17.411 1.00 93.25 104 ALA A CA 1
ATOM 777 C C . ALA A 1 104 ? -12.015 4.314 18.463 1.00 93.25 104 ALA A C 1
ATOM 779 O O . ALA A 1 104 ? -11.012 4.979 18.723 1.00 93.25 104 ALA A O 1
ATOM 780 N N . GLU A 1 105 ? -13.164 4.450 19.124 1.00 92.44 105 GLU A N 1
ATOM 781 C CA . GLU A 1 105 ? -13.400 5.437 20.180 1.00 92.44 105 GLU A CA 1
ATOM 782 C C . GLU A 1 105 ? -12.515 5.200 21.415 1.00 92.44 105 GLU A C 1
ATOM 784 O O . GLU A 1 105 ? -11.960 6.142 21.979 1.00 92.44 105 GLU A O 1
ATOM 789 N N . LEU A 1 106 ? -12.310 3.943 21.823 1.00 92.50 106 LEU A N 1
ATOM 790 C CA . LEU A 1 106 ? -11.408 3.615 22.933 1.00 92.50 106 LEU A CA 1
ATOM 791 C C . LEU A 1 106 ? -9.935 3.888 22.606 1.00 92.50 106 LEU A C 1
ATOM 793 O O . LEU A 1 106 ? -9.158 4.192 23.510 1.00 92.50 106 LEU A O 1
ATOM 797 N N . ILE A 1 107 ? -9.534 3.731 21.344 1.00 94.06 107 ILE A N 1
ATOM 798 C CA . ILE A 1 107 ? -8.143 3.895 20.914 1.00 94.06 107 ILE A CA 1
ATOM 799 C C . ILE A 1 107 ? -7.794 5.372 20.711 1.00 94.06 107 ILE A C 1
ATOM 801 O O . ILE A 1 107 ? -6.742 5.816 21.173 1.00 94.06 107 ILE A O 1
ATOM 805 N N . ASP A 1 108 ? -8.650 6.115 20.013 1.00 92.19 108 ASP A N 1
ATOM 806 C CA . ASP A 1 108 ? -8.457 7.533 19.711 1.00 92.19 108 ASP A CA 1
ATOM 807 C C . ASP A 1 108 ? -9.819 8.201 19.474 1.00 92.19 108 ASP A C 1
ATOM 809 O O . ASP A 1 108 ? -10.242 8.401 18.334 1.00 92.19 108 ASP A O 1
ATOM 813 N N . ALA A 1 109 ? -10.526 8.522 20.564 1.00 89.19 109 ALA A N 1
ATOM 814 C CA . ALA A 1 109 ? -11.850 9.142 20.503 1.00 89.19 109 ALA A CA 1
ATOM 815 C C . ALA A 1 109 ? -11.898 10.391 19.600 1.00 89.19 109 ALA A C 1
ATOM 817 O O . ALA A 1 109 ? -12.762 10.427 18.721 1.00 89.19 109 ALA A O 1
ATOM 818 N N . PRO A 1 110 ? -10.967 11.369 19.703 1.00 89.38 110 PRO A N 1
ATOM 819 C CA . PRO A 1 110 ? -10.983 12.535 18.821 1.00 89.38 110 PRO A CA 1
ATOM 820 C C . PRO A 1 110 ? -10.883 12.170 17.338 1.00 89.38 110 PRO A C 1
ATOM 822 O O . PRO A 1 110 ? -11.625 12.715 16.523 1.00 89.38 110 PRO A O 1
ATOM 825 N N . ALA A 1 111 ? -9.998 11.236 16.977 1.00 89.31 111 ALA A N 1
ATOM 826 C CA . ALA A 1 111 ? -9.878 10.774 15.596 1.00 89.31 111 ALA A CA 1
ATOM 827 C C . ALA A 1 111 ? -11.100 9.955 15.141 1.00 89.31 111 ALA A C 1
ATOM 829 O O . ALA A 1 111 ? -11.448 9.980 13.962 1.00 89.31 111 ALA A O 1
ATOM 830 N N . ALA A 1 112 ? -11.777 9.269 16.062 1.00 88.31 112 ALA A N 1
ATOM 831 C CA . ALA A 1 112 ? -13.048 8.591 15.815 1.00 88.31 112 ALA A CA 1
ATOM 832 C C . ALA A 1 112 ? -14.255 9.555 15.753 1.00 88.31 112 ALA A C 1
ATOM 834 O O . ALA A 1 112 ? -15.355 9.128 15.413 1.00 88.31 112 ALA A O 1
ATOM 835 N N . GLY A 1 113 ? -14.058 10.850 16.033 1.00 87.44 113 GLY A N 1
ATOM 836 C CA . GLY A 1 113 ? -15.101 11.877 15.975 1.00 87.44 113 GLY A CA 1
ATOM 837 C C . GLY A 1 113 ? -15.911 12.045 17.264 1.00 87.44 113 GLY A C 1
ATOM 838 O O . GLY A 1 113 ? -16.999 12.616 17.216 1.00 87.44 113 GLY A O 1
ATOM 839 N N . VAL A 1 114 ? -15.394 11.569 18.400 1.00 85.81 114 VAL A N 1
ATOM 840 C CA . VAL A 1 114 ? -16.064 11.594 19.709 1.00 85.81 114 VAL A CA 1
ATOM 841 C C . VAL A 1 114 ? -15.183 12.287 20.756 1.00 85.81 114 VAL A C 1
ATOM 843 O O . VAL A 1 114 ? -13.959 12.166 20.750 1.00 85.81 114 VAL A O 1
ATOM 846 N N . GLU A 1 115 ? -15.794 13.012 21.696 1.00 84.06 115 GLU A N 1
ATOM 847 C CA . GLU A 1 115 ? -15.095 13.602 22.844 1.00 84.06 115 GLU A CA 1
ATOM 848 C C . GLU A 1 115 ? -15.532 12.939 24.155 1.00 84.06 115 GLU A C 1
ATOM 850 O O . GLU A 1 115 ? -16.698 13.002 24.553 1.00 84.06 115 GLU A O 1
ATOM 855 N N . LEU A 1 116 ? -14.574 12.329 24.858 1.00 79.94 116 LEU A N 1
ATOM 856 C CA . LEU A 1 116 ? -14.804 11.665 26.140 1.00 79.94 116 LEU A CA 1
ATOM 857 C C . LEU A 1 116 ? -14.435 12.582 27.320 1.00 79.94 116 LEU A C 1
ATOM 859 O O . LEU A 1 116 ? -13.419 13.277 27.301 1.00 79.94 116 LEU A O 1
ATOM 863 N N . ARG A 1 117 ? -15.228 12.526 28.396 1.00 70.94 117 ARG A N 1
ATOM 864 C CA . ARG A 1 117 ? -15.054 13.227 29.684 1.00 70.94 117 ARG A CA 1
ATOM 865 C C . ARG A 1 117 ? -13.749 12.845 30.397 1.00 70.94 117 ARG A C 1
ATOM 867 O O . ARG A 1 117 ? -13.315 13.564 31.294 1.00 70.94 117 ARG A O 1
ATOM 874 N N . GLY A 1 118 ? -13.129 11.726 30.022 1.00 72.19 118 GLY A N 1
ATOM 875 C CA . GLY A 1 118 ? -11.851 11.254 30.548 1.00 72.19 118 GLY A CA 1
ATOM 876 C C . GLY A 1 118 ? -11.140 10.331 29.561 1.00 72.19 118 GLY A C 1
ATOM 877 O O . GLY A 1 118 ? -11.773 9.743 28.686 1.00 72.19 118 GLY A O 1
ATOM 878 N N . GLN A 1 119 ? -9.818 10.207 29.697 1.00 78.81 119 GLN A N 1
ATOM 879 C CA . GLN A 1 119 ? -9.042 9.295 28.857 1.00 78.81 119 GLN A CA 1
ATOM 880 C C . GLN A 1 119 ? -9.227 7.840 29.315 1.00 78.81 119 GLN A C 1
ATOM 882 O O . GLN A 1 119 ? -9.130 7.576 30.519 1.00 78.81 119 GLN A O 1
ATOM 887 N N . PRO A 1 120 ? -9.437 6.894 28.381 1.00 84.94 120 PRO A N 1
ATOM 888 C CA . PRO A 1 120 ? -9.457 5.475 28.702 1.00 84.94 120 PRO A CA 1
ATOM 889 C C . PRO A 1 120 ? -8.139 5.036 29.367 1.00 84.94 120 PRO A C 1
ATOM 891 O O . PRO A 1 120 ? -7.062 5.486 28.957 1.00 84.94 120 PRO A O 1
ATOM 894 N N . PRO A 1 121 ? -8.171 4.135 30.368 1.00 88.94 121 PRO A N 1
ATOM 895 C CA . PRO A 1 121 ? -6.953 3.592 30.962 1.00 88.94 121 PRO A CA 1
ATOM 896 C C . PRO A 1 121 ? -6.055 2.928 29.911 1.00 88.94 121 PRO A C 1
ATOM 898 O O . PRO A 1 121 ? -6.534 2.198 29.047 1.00 88.94 121 PRO A O 1
ATOM 901 N N . THR A 1 122 ? -4.733 3.089 30.016 1.00 89.00 122 THR A N 1
ATOM 902 C CA . THR A 1 122 ? -3.781 2.538 29.028 1.00 89.00 122 THR A CA 1
ATOM 903 C C . THR A 1 122 ? -3.924 1.027 28.827 1.00 89.00 122 THR A C 1
ATOM 905 O O . THR A 1 122 ? -3.839 0.546 27.700 1.00 89.00 122 THR A O 1
ATOM 908 N N . ALA A 1 123 ? -4.191 0.274 29.899 1.00 88.88 123 ALA A N 1
ATOM 909 C CA . ALA A 1 123 ? -4.434 -1.167 29.815 1.00 88.88 123 ALA A CA 1
ATOM 910 C C . ALA A 1 123 ? -5.672 -1.503 28.961 1.00 88.88 123 ALA A C 1
ATOM 912 O O . ALA A 1 123 ? -5.670 -2.490 28.228 1.00 88.88 123 ALA A O 1
ATOM 913 N N . LEU A 1 124 ? -6.706 -0.658 29.012 1.00 89.31 124 LEU A N 1
ATOM 914 C CA . LEU A 1 124 ? -7.912 -0.813 28.206 1.00 89.31 124 LEU A CA 1
ATOM 915 C C . LEU A 1 124 ? -7.644 -0.494 26.732 1.00 89.31 124 LEU A C 1
ATOM 917 O O . LEU A 1 124 ? -8.054 -1.258 25.863 1.00 89.31 124 LEU A O 1
ATOM 921 N N . VAL A 1 125 ? -6.889 0.573 26.450 1.00 93.00 125 VAL A N 1
ATOM 922 C CA . VAL A 1 125 ? -6.449 0.914 25.084 1.00 93.00 125 VAL A CA 1
ATOM 923 C C . VAL A 1 125 ? -5.638 -0.230 24.474 1.00 93.00 125 VAL A C 1
ATOM 925 O O . VAL A 1 125 ? -5.867 -0.622 23.329 1.00 93.00 125 VAL A O 1
ATOM 928 N N . GLN A 1 126 ? -4.726 -0.824 25.250 1.00 93.00 126 GLN A N 1
ATOM 929 C CA . GLN A 1 126 ? -3.955 -1.986 24.813 1.00 93.00 126 GLN A CA 1
ATOM 930 C C . GLN A 1 126 ? -4.872 -3.176 24.500 1.00 93.00 126 GLN A C 1
ATOM 932 O O . GLN A 1 126 ? -4.712 -3.817 23.463 1.00 93.00 126 GLN A O 1
ATOM 937 N N . LYS A 1 127 ? -5.881 -3.427 25.339 1.00 92.62 127 LYS A N 1
ATOM 938 C CA . LYS A 1 127 ? -6.863 -4.493 25.117 1.00 92.62 127 LYS A CA 1
ATOM 939 C C . LYS A 1 127 ? -7.720 -4.265 23.871 1.00 92.62 127 LYS A C 1
ATOM 941 O O . LYS A 1 127 ? -8.017 -5.212 23.139 1.00 92.62 127 LYS A O 1
ATOM 946 N N . ALA A 1 128 ? -8.092 -3.016 23.605 1.00 93.75 128 ALA A N 1
ATOM 947 C CA . ALA A 1 128 ? -8.787 -2.635 22.384 1.00 93.75 128 ALA A CA 1
ATOM 948 C C . ALA A 1 128 ? -7.907 -2.904 21.150 1.00 93.75 128 ALA A C 1
ATOM 950 O O . ALA A 1 128 ? -8.363 -3.536 20.198 1.00 93.75 128 ALA A O 1
ATOM 951 N N . CYS A 1 129 ? -6.620 -2.543 21.203 1.00 93.94 129 CYS A N 1
ATOM 952 C CA . CYS A 1 129 ? -5.659 -2.858 20.141 1.00 93.94 129 CYS A CA 1
ATOM 953 C C . CYS A 1 129 ? -5.513 -4.371 19.909 1.00 93.94 129 CYS A C 1
ATOM 955 O O . CYS A 1 129 ? -5.534 -4.812 18.763 1.00 93.94 129 CYS A O 1
ATOM 957 N N . GLU A 1 130 ? -5.409 -5.170 20.976 1.00 93.75 130 GLU A N 1
ATOM 958 C CA . GLU A 1 130 ? -5.352 -6.639 20.890 1.00 93.75 130 GLU A CA 1
ATOM 959 C C . GLU A 1 130 ? -6.608 -7.217 20.222 1.00 93.75 130 GLU A C 1
ATOM 961 O O . GLU A 1 130 ? -6.524 -8.107 19.375 1.00 93.75 130 GLU A O 1
ATOM 966 N N . THR A 1 131 ? -7.782 -6.690 20.579 1.00 92.94 131 THR A N 1
ATOM 967 C CA . THR A 1 131 ? -9.068 -7.116 20.007 1.00 92.94 131 THR A CA 1
ATOM 968 C C . THR A 1 131 ? -9.164 -6.755 18.528 1.00 92.94 131 THR A C 1
ATOM 970 O O . THR A 1 131 ? -9.581 -7.584 17.719 1.00 92.94 131 THR A O 1
ATOM 973 N N . LEU A 1 132 ? -8.724 -5.550 18.158 1.00 95.19 132 LEU A N 1
ATOM 974 C CA . LEU A 1 132 ? -8.669 -5.096 16.772 1.00 95.19 132 LEU A CA 1
ATOM 975 C C . LEU A 1 132 ? -7.723 -5.962 15.930 1.00 95.19 132 LEU A C 1
ATOM 977 O O . LEU A 1 132 ? -8.104 -6.419 14.854 1.00 95.19 132 LEU A O 1
ATOM 981 N N . GLN A 1 133 ? -6.520 -6.235 16.437 1.00 93.56 133 GLN A N 1
ATOM 982 C CA . GLN A 1 133 ? -5.554 -7.103 15.766 1.00 93.56 133 GLN A CA 1
ATOM 983 C C . GLN A 1 133 ? -6.139 -8.500 15.536 1.00 93.56 133 GLN A C 1
ATOM 985 O O . GLN A 1 133 ? -6.097 -9.011 14.418 1.00 93.56 133 GLN A O 1
ATOM 990 N N . ALA A 1 134 ? -6.775 -9.078 16.558 1.00 91.19 134 ALA A N 1
ATOM 991 C CA . ALA A 1 134 ? -7.419 -10.380 16.441 1.00 91.19 134 ALA A CA 1
ATOM 992 C C . ALA A 1 134 ? -8.572 -10.396 15.420 1.00 91.19 134 ALA A C 1
ATOM 994 O O . ALA A 1 134 ? -8.820 -11.443 14.824 1.00 91.19 134 ALA A O 1
ATOM 995 N N . LEU A 1 135 ? -9.285 -9.281 15.214 1.00 90.88 135 LEU A N 1
ATOM 996 C CA . LEU A 1 135 ? -10.301 -9.161 14.161 1.00 90.88 135 LEU A CA 1
ATOM 997 C C . LEU A 1 135 ? -9.663 -9.142 12.768 1.00 90.88 135 LEU A C 1
ATOM 999 O O . LEU A 1 135 ? -10.118 -9.871 11.886 1.00 90.88 135 LEU A O 1
ATOM 1003 N N . PHE A 1 136 ? -8.617 -8.333 12.582 1.00 92.25 136 PHE A N 1
ATOM 1004 C CA . PHE A 1 136 ? -7.998 -8.105 11.273 1.00 92.25 136 PHE A CA 1
ATOM 1005 C C . PHE A 1 136 ? -7.276 -9.344 10.753 1.00 92.25 136 PHE A C 1
ATOM 1007 O O . PHE A 1 136 ? -7.527 -9.753 9.623 1.00 92.25 136 PHE A O 1
ATOM 1014 N N . GLU A 1 137 ? -6.504 -10.023 11.610 1.00 87.44 137 GLU A N 1
ATOM 1015 C CA . GLU A 1 137 ? -5.787 -11.267 11.272 1.00 87.44 137 GLU A CA 1
ATOM 1016 C C . GLU A 1 137 ? -6.703 -12.386 10.748 1.00 87.44 137 GLU A C 1
ATOM 1018 O O . GLU A 1 137 ? -6.240 -13.370 10.175 1.00 87.44 137 GLU A O 1
ATOM 1023 N N . ARG A 1 138 ? -8.013 -12.279 10.980 1.00 83.75 138 ARG A N 1
ATOM 1024 C CA . ARG A 1 138 ? -8.993 -13.314 10.638 1.00 83.75 138 ARG A CA 1
ATOM 1025 C C . ARG A 1 138 ? -9.888 -12.933 9.479 1.00 83.75 138 ARG A C 1
ATOM 1027 O O . ARG A 1 138 ? -10.606 -13.798 8.979 1.00 83.75 138 ARG A O 1
ATOM 1034 N N . ASN A 1 139 ? -9.922 -11.655 9.111 1.00 85.19 139 ASN A N 1
ATOM 1035 C CA . ASN A 1 139 ? -10.807 -11.172 8.070 1.00 85.19 139 ASN A CA 1
ATOM 1036 C C . ASN A 1 139 ? -10.278 -9.879 7.428 1.00 85.19 139 ASN A C 1
ATOM 1038 O O . ASN A 1 139 ? -10.478 -8.774 7.941 1.00 85.19 139 ASN A O 1
ATOM 1042 N N . GLY A 1 140 ? -9.680 -10.033 6.245 1.00 85.44 140 GLY A N 1
ATOM 1043 C CA . GLY A 1 140 ? -9.186 -8.925 5.429 1.00 85.44 140 GLY A CA 1
ATOM 1044 C C . GLY A 1 140 ? -10.259 -7.924 4.988 1.00 85.44 140 GLY A C 1
ATOM 1045 O O . GLY A 1 140 ? -9.964 -6.737 4.868 1.00 85.44 140 GLY A O 1
ATOM 1046 N N . HIS A 1 141 ? -11.517 -8.352 4.815 1.00 87.38 141 HIS A N 1
ATOM 1047 C CA . HIS A 1 141 ? -12.617 -7.435 4.481 1.00 87.38 141 HIS A CA 1
ATOM 1048 C C . HIS A 1 141 ? -12.906 -6.475 5.628 1.00 87.38 141 HIS A C 1
ATOM 1050 O O . HIS A 1 141 ? -13.109 -5.286 5.401 1.00 87.38 141 HIS A O 1
ATOM 1056 N N . ILE A 1 142 ? -12.901 -6.983 6.862 1.00 89.69 142 ILE A N 1
ATOM 1057 C CA . ILE A 1 142 ? -13.094 -6.147 8.049 1.00 89.69 142 ILE A CA 1
ATOM 1058 C C . ILE A 1 142 ? -11.907 -5.207 8.205 1.00 89.69 142 ILE A C 1
ATOM 1060 O O . ILE A 1 142 ? -12.118 -4.023 8.422 1.00 89.69 142 ILE A O 1
ATOM 1064 N N . CYS A 1 143 ? -10.680 -5.704 8.023 1.00 93.00 143 CYS A N 1
ATOM 1065 C CA . CYS A 1 143 ? -9.480 -4.869 8.028 1.00 93.00 143 CYS A CA 1
ATOM 1066 C C . CYS A 1 143 ? -9.623 -3.662 7.082 1.00 93.00 143 CYS A C 1
ATOM 1068 O O . CYS A 1 143 ? -9.522 -2.516 7.524 1.00 93.00 143 CYS A O 1
ATOM 1070 N N . LEU A 1 144 ? -9.953 -3.901 5.807 1.00 92.12 144 LEU A N 1
ATOM 1071 C CA . LEU A 1 144 ? -10.125 -2.829 4.821 1.00 92.12 144 LEU A CA 1
ATOM 1072 C C . LEU A 1 144 ? -11.293 -1.901 5.140 1.00 92.12 144 LEU A C 1
ATOM 1074 O O . LEU A 1 144 ? -11.132 -0.682 5.088 1.00 92.12 144 LEU A O 1
ATOM 1078 N N . PHE A 1 145 ? -12.443 -2.457 5.526 1.00 91.31 145 PHE A N 1
ATOM 1079 C CA . PHE A 1 145 ? -13.599 -1.669 5.945 1.00 91.31 145 PHE A CA 1
ATOM 1080 C C . PHE A 1 145 ? -13.238 -0.710 7.085 1.00 91.31 145 PHE A C 1
ATOM 1082 O O . PHE A 1 145 ? -13.526 0.484 7.007 1.00 91.31 145 PHE A O 1
ATOM 1089 N N . CYS A 1 146 ? -12.560 -1.211 8.118 1.00 92.94 146 CYS A N 1
ATOM 1090 C CA . CYS A 1 146 ? -12.170 -0.417 9.274 1.00 92.94 146 CYS A CA 1
ATOM 1091 C C . CYS A 1 146 ? -11.152 0.666 8.908 1.00 92.94 146 CYS A C 1
ATOM 1093 O O . CYS A 1 146 ? -11.305 1.802 9.342 1.00 92.94 146 CYS A O 1
ATOM 1095 N N . MET A 1 147 ? -10.140 0.350 8.091 1.00 94.31 147 MET A N 1
ATOM 1096 C CA . MET A 1 147 ? -9.163 1.346 7.631 1.00 94.31 147 MET A CA 1
ATOM 1097 C C . MET A 1 147 ? -9.808 2.451 6.792 1.00 94.31 147 MET A C 1
ATOM 1099 O O . MET A 1 147 ? -9.425 3.612 6.911 1.00 94.31 147 MET A O 1
ATOM 1103 N N . LYS A 1 148 ? -10.807 2.103 5.975 1.00 93.62 148 LYS A N 1
ATOM 1104 C CA . LYS A 1 148 ? -11.568 3.064 5.174 1.00 93.62 148 LYS A CA 1
ATOM 1105 C C . LYS A 1 148 ? -12.461 3.956 6.028 1.00 93.62 148 LYS A C 1
ATOM 1107 O O . LYS A 1 148 ? -12.511 5.161 5.799 1.00 93.62 148 LYS A O 1
ATOM 1112 N N . HIS A 1 149 ? -13.177 3.374 6.988 1.00 92.31 149 HIS A N 1
ATOM 1113 C CA . HIS A 1 149 ? -14.139 4.109 7.807 1.00 92.31 149 HIS A CA 1
ATOM 1114 C C . HIS A 1 149 ? -13.463 4.951 8.900 1.00 92.31 149 HIS A C 1
ATOM 1116 O O . HIS A 1 149 ? -13.912 6.055 9.188 1.00 92.31 149 HIS A O 1
ATOM 1122 N N . TYR A 1 150 ? -12.338 4.477 9.441 1.00 93.06 150 TYR A N 1
ATOM 1123 C CA . TYR A 1 150 ? -11.577 5.132 10.507 1.00 93.06 150 TYR A CA 1
ATOM 1124 C C . TYR A 1 150 ? -10.188 5.580 10.039 1.00 93.06 150 TYR A C 1
ATOM 1126 O O . TYR A 1 150 ? -9.187 5.392 10.730 1.00 93.06 150 TYR A O 1
ATOM 1134 N N . ALA A 1 151 ? -10.119 6.207 8.862 1.00 91.88 151 ALA A N 1
ATOM 1135 C CA . ALA A 1 151 ? -8.869 6.651 8.236 1.00 91.88 151 ALA A CA 1
ATOM 1136 C C . ALA A 1 151 ? -8.106 7.742 9.026 1.00 91.88 151 ALA A C 1
ATOM 1138 O O . ALA A 1 151 ? -6.962 8.070 8.703 1.00 91.88 151 ALA A O 1
ATOM 1139 N N . GLU A 1 152 ? -8.733 8.340 10.041 1.00 92.50 152 GLU A N 1
ATOM 1140 C CA . GLU A 1 152 ? -8.093 9.271 10.980 1.00 92.50 152 GLU A CA 1
ATOM 1141 C C . GLU A 1 152 ? -7.392 8.549 12.142 1.00 92.50 152 GLU A C 1
ATOM 1143 O O . GLU A 1 152 ? -6.421 9.061 12.701 1.00 92.50 152 GLU A O 1
ATOM 1148 N N . VAL A 1 153 ? -7.850 7.344 12.498 1.00 94.06 153 VAL A N 1
ATOM 1149 C CA . VAL A 1 153 ? -7.364 6.593 13.660 1.00 94.06 153 VAL A CA 1
ATOM 1150 C C . VAL A 1 153 ? -6.079 5.860 13.277 1.00 94.06 153 VAL A C 1
ATOM 1152 O O . VAL A 1 153 ? -6.083 4.734 12.776 1.00 94.06 153 VAL A O 1
ATOM 1155 N N . LYS A 1 154 ? -4.933 6.494 13.540 1.00 94.44 154 LYS A N 1
ATOM 1156 C CA . LYS A 1 154 ? -3.600 5.994 13.148 1.00 94.44 154 LYS A CA 1
ATOM 1157 C C . LYS A 1 154 ? -3.329 4.548 13.556 1.00 94.44 154 LYS A C 1
ATOM 1159 O O . LYS A 1 154 ? -2.702 3.795 12.816 1.00 94.44 154 LYS A O 1
ATOM 1164 N N . GLN A 1 155 ? -3.779 4.153 14.742 1.00 94.62 155 GLN A N 1
ATOM 1165 C CA . GLN A 1 155 ? -3.557 2.808 15.257 1.00 94.62 155 GLN A CA 1
ATOM 1166 C C . GLN A 1 155 ? -4.345 1.749 14.467 1.00 94.62 155 GLN A C 1
ATOM 1168 O O . GLN A 1 155 ? -3.835 0.644 14.290 1.00 94.62 155 GLN A O 1
ATOM 1173 N N . ILE A 1 156 ? -5.522 2.089 13.920 1.00 95.31 156 ILE A N 1
ATOM 1174 C CA . ILE A 1 156 ? -6.264 1.213 13.001 1.00 95.31 156 ILE A CA 1
ATOM 1175 C C . ILE A 1 156 ? -5.455 0.992 11.721 1.00 95.31 156 ILE A C 1
ATOM 1177 O O . ILE A 1 156 ? -5.282 -0.150 11.300 1.00 95.31 156 ILE A O 1
ATOM 1181 N N . LEU A 1 157 ? -4.871 2.054 11.161 1.00 95.62 157 LEU A N 1
ATOM 1182 C CA . LEU A 1 157 ? -3.987 1.945 9.997 1.00 95.62 157 LEU A CA 1
ATOM 1183 C C . LEU A 1 157 ? -2.730 1.115 10.301 1.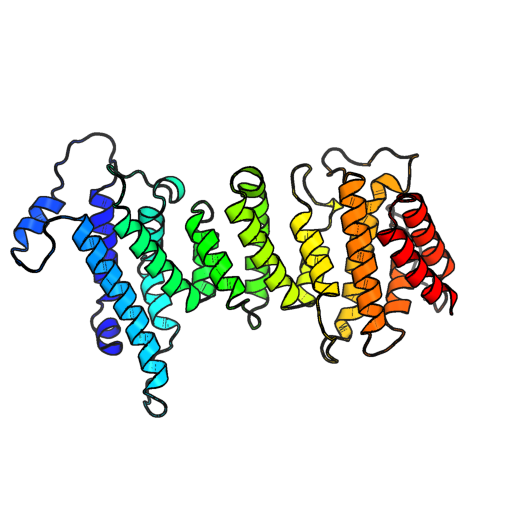00 95.62 157 LEU A C 1
ATOM 1185 O O . LEU A 1 157 ? -2.341 0.286 9.485 1.00 95.62 157 LEU A O 1
ATOM 1189 N N . LEU A 1 158 ? -2.109 1.284 11.476 1.00 95.44 158 LEU A N 1
ATOM 1190 C CA . LEU A 1 158 ? -0.922 0.511 11.873 1.00 95.44 158 LEU A CA 1
ATOM 1191 C C . LEU A 1 158 ? -1.206 -0.992 11.958 1.00 95.44 158 LEU A C 1
ATOM 1193 O O . LEU A 1 158 ? -0.410 -1.783 11.453 1.00 95.44 158 LEU A O 1
ATOM 1197 N N . VAL A 1 159 ? -2.315 -1.375 12.597 1.00 95.00 159 VAL A N 1
ATOM 1198 C CA . VAL A 1 159 ? -2.729 -2.783 12.717 1.00 95.00 159 VAL A CA 1
ATOM 1199 C C . VAL A 1 159 ? -3.147 -3.332 11.352 1.00 95.00 159 VAL A C 1
ATOM 1201 O O . VAL A 1 159 ? -2.823 -4.469 11.017 1.00 95.00 159 VAL A O 1
ATOM 1204 N N . GLY A 1 160 ? -3.801 -2.512 10.529 1.00 95.38 160 GLY A N 1
ATOM 1205 C CA . GLY A 1 160 ? -4.162 -2.877 9.165 1.00 95.38 160 GLY A CA 1
ATOM 1206 C C . GLY A 1 160 ? -2.954 -3.123 8.262 1.00 95.38 160 GLY A C 1
ATOM 1207 O O . GLY A 1 160 ? -2.926 -4.125 7.551 1.00 95.38 160 GLY A O 1
ATOM 1208 N N . CYS A 1 161 ? -1.906 -2.298 8.365 1.00 95.75 161 CYS A N 1
ATOM 1209 C CA . CYS A 1 161 ? -0.631 -2.540 7.682 1.00 95.75 161 CYS A CA 1
ATOM 1210 C C . CYS A 1 161 ? -0.035 -3.896 8.079 1.00 95.75 161 CYS A C 1
ATOM 1212 O O . CYS A 1 161 ? 0.381 -4.658 7.212 1.00 95.75 161 CYS A O 1
ATOM 1214 N N . ASP A 1 162 ? -0.002 -4.211 9.379 1.00 95.00 162 ASP A N 1
ATOM 1215 C CA . ASP A 1 162 ? 0.534 -5.491 9.861 1.00 95.00 162 ASP A CA 1
ATOM 1216 C C . ASP A 1 162 ? -0.286 -6.681 9.337 1.00 95.00 162 ASP A C 1
ATOM 1218 O O . ASP A 1 162 ? 0.287 -7.693 8.935 1.00 95.00 162 ASP A O 1
ATOM 1222 N N . SER A 1 163 ? -1.613 -6.535 9.279 1.00 93.62 163 SER A N 1
ATOM 1223 C CA . SER A 1 163 ? -2.516 -7.556 8.748 1.00 93.62 163 SER A CA 1
ATOM 1224 C C . SER A 1 163 ? -2.313 -7.795 7.251 1.00 93.62 163 SER A C 1
ATOM 1226 O O . SER A 1 163 ? -2.243 -8.947 6.837 1.00 93.62 163 SER A O 1
ATOM 1228 N N . ILE A 1 164 ? -2.196 -6.737 6.441 1.00 94.44 164 ILE A N 1
ATOM 1229 C CA . ILE A 1 164 ? -1.988 -6.857 4.987 1.00 94.44 164 ILE A CA 1
ATOM 1230 C C . ILE A 1 164 ? -0.595 -7.406 4.662 1.00 94.44 164 ILE A C 1
ATOM 1232 O O . ILE A 1 164 ? -0.433 -8.180 3.725 1.00 94.44 164 ILE A O 1
ATOM 1236 N N . VAL A 1 165 ? 0.419 -7.061 5.460 1.00 94.00 165 VAL A N 1
ATOM 1237 C CA . VAL A 1 165 ? 1.755 -7.660 5.324 1.00 94.00 165 VAL A CA 1
ATOM 1238 C C . VAL A 1 165 ? 1.726 -9.168 5.609 1.00 94.00 165 VAL A C 1
ATOM 1240 O O . VAL A 1 165 ? 2.498 -9.910 5.006 1.00 94.00 165 VAL A O 1
ATOM 1243 N N . ALA A 1 166 ? 0.870 -9.626 6.527 1.00 91.25 166 ALA A N 1
ATOM 1244 C CA . ALA A 1 166 ? 0.726 -11.045 6.850 1.00 91.25 166 ALA A CA 1
ATOM 1245 C C . ALA A 1 166 ? -0.130 -11.815 5.826 1.00 91.25 166 ALA A C 1
ATOM 1247 O O . ALA A 1 166 ? 0.189 -12.962 5.514 1.00 91.25 166 ALA A O 1
ATOM 1248 N N . ASP A 1 167 ? -1.192 -11.193 5.310 1.00 90.19 167 ASP A N 1
ATOM 1249 C CA . ASP A 1 167 ? -2.081 -11.741 4.283 1.00 90.19 167 ASP A CA 1
ATOM 1250 C C . ASP A 1 167 ? -2.439 -10.641 3.264 1.00 90.19 167 ASP A C 1
ATOM 1252 O O . ASP A 1 167 ? -3.337 -9.829 3.515 1.00 90.19 167 ASP A O 1
ATOM 1256 N N . PRO A 1 168 ? -1.752 -10.593 2.106 1.00 89.19 168 PRO A N 1
ATOM 1257 C CA . PRO A 1 168 ? -1.920 -9.527 1.125 1.00 89.19 168 PRO A CA 1
ATOM 1258 C C . PRO A 1 168 ? -3.178 -9.672 0.270 1.00 89.19 168 PRO A C 1
ATOM 1260 O O . PRO A 1 168 ? -3.293 -8.977 -0.735 1.00 89.19 168 PRO A O 1
ATOM 1263 N N . LEU A 1 169 ? -4.121 -10.549 0.637 1.00 89.94 169 LEU A N 1
ATOM 1264 C CA . LEU A 1 169 ? -5.396 -10.725 -0.063 1.00 89.94 169 LEU A CA 1
ATOM 1265 C C . LEU A 1 169 ? -5.224 -11.192 -1.515 1.00 89.94 169 LEU A C 1
ATOM 1267 O O . LEU A 1 169 ? -5.988 -10.791 -2.389 1.00 89.94 169 LEU A O 1
ATOM 1271 N N . SER A 1 170 ? -4.251 -12.070 -1.779 1.00 86.25 170 SER A N 1
ATOM 1272 C CA . SER A 1 170 ? -3.875 -12.509 -3.137 1.00 86.25 170 SER A CA 1
ATOM 1273 C C . SER A 1 170 ? -5.022 -13.085 -3.975 1.00 86.25 170 SER A C 1
ATOM 1275 O O . SER A 1 170 ? -4.940 -13.105 -5.197 1.00 86.25 170 SER A O 1
ATOM 1277 N N . ASN A 1 171 ? -6.102 -13.548 -3.339 1.00 86.69 171 ASN A N 1
ATOM 1278 C CA . ASN A 1 171 ? -7.283 -14.086 -4.022 1.00 86.69 171 ASN A CA 1
ATOM 1279 C C . ASN A 1 171 ? -8.369 -13.028 -4.312 1.00 86.69 171 ASN A C 1
ATOM 1281 O O . ASN A 1 171 ? -9.422 -13.367 -4.852 1.00 86.69 171 ASN A O 1
ATOM 1285 N N . HIS A 1 172 ? -8.151 -11.765 -3.933 1.00 90.69 172 HIS A N 1
ATOM 1286 C CA . HIS A 1 172 ? -9.140 -10.686 -3.977 1.00 90.69 172 HIS A CA 1
ATOM 1287 C C . HIS A 1 172 ? -8.551 -9.414 -4.619 1.00 90.69 172 HIS A C 1
ATOM 1289 O O . HIS A 1 172 ? -8.307 -8.429 -3.920 1.00 90.69 172 HIS A O 1
ATOM 1295 N N . PRO A 1 173 ? -8.345 -9.388 -5.949 1.00 90.62 173 PRO A N 1
ATOM 1296 C CA . PRO A 1 173 ? -7.647 -8.292 -6.631 1.00 90.62 173 PRO A CA 1
ATOM 1297 C C . PRO A 1 173 ? -8.319 -6.924 -6.442 1.00 90.62 173 PRO A C 1
ATOM 1299 O O . PRO A 1 173 ? -7.634 -5.926 -6.248 1.00 90.62 173 PRO A O 1
ATOM 1302 N N . GLU A 1 174 ? -9.653 -6.869 -6.422 1.00 92.50 174 GLU A N 1
ATOM 1303 C CA . GLU A 1 174 ? -10.405 -5.626 -6.173 1.00 92.50 174 GLU A CA 1
ATOM 1304 C C . GLU A 1 174 ? -10.104 -5.041 -4.784 1.00 92.50 174 GLU A C 1
ATOM 1306 O O . GLU A 1 174 ? -9.964 -3.832 -4.618 1.00 92.50 174 GLU A O 1
ATOM 1311 N N . MET A 1 175 ? -9.937 -5.907 -3.784 1.00 93.56 175 MET A N 1
ATOM 1312 C CA . MET A 1 175 ? -9.601 -5.489 -2.424 1.00 93.56 175 MET A CA 1
ATOM 1313 C C . MET A 1 175 ? -8.145 -5.055 -2.304 1.00 93.56 175 MET A C 1
ATOM 1315 O O . MET A 1 175 ? -7.842 -4.152 -1.531 1.00 93.56 175 MET A O 1
ATOM 1319 N N . GLN A 1 176 ? -7.242 -5.670 -3.069 1.00 95.00 176 GLN A N 1
ATOM 1320 C CA . GLN A 1 176 ? -5.850 -5.232 -3.140 1.00 95.00 176 GLN A CA 1
ATOM 1321 C C . GLN A 1 176 ? -5.742 -3.833 -3.759 1.00 95.00 176 GLN A C 1
ATOM 1323 O O . GLN A 1 176 ? -4.995 -3.003 -3.250 1.00 95.00 176 GLN A O 1
ATOM 1328 N N . GLN A 1 177 ? -6.527 -3.544 -4.803 1.00 95.19 177 GLN A N 1
ATOM 1329 C CA . GLN A 1 177 ? -6.625 -2.203 -5.391 1.00 95.19 177 GLN A CA 1
ATOM 1330 C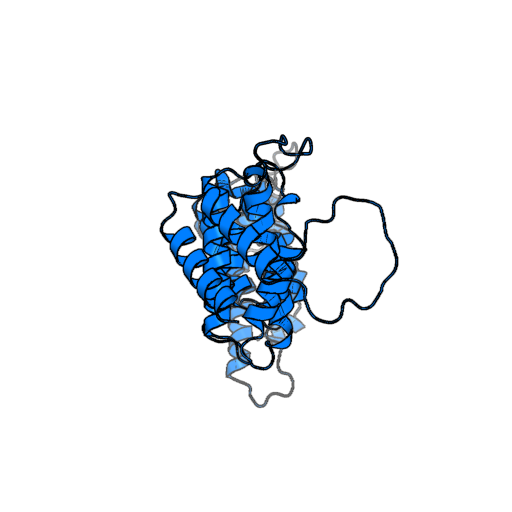 C . GLN A 1 177 ? -7.148 -1.184 -4.373 1.00 95.19 177 GLN A C 1
ATOM 1332 O O . GLN A 1 177 ? -6.517 -0.150 -4.159 1.00 95.19 177 GLN A O 1
ATOM 1337 N N . GLU A 1 178 ? -8.237 -1.509 -3.667 1.00 94.69 178 GLU A N 1
ATOM 1338 C CA . GLU A 1 178 ? -8.771 -0.650 -2.604 1.00 94.69 178 GLU A CA 1
ATOM 1339 C C . GLU A 1 178 ? -7.749 -0.426 -1.474 1.00 94.69 178 GLU A C 1
ATOM 1341 O O . GLU A 1 178 ? -7.612 0.691 -0.974 1.00 94.69 178 GLU A O 1
ATOM 1346 N N . ALA A 1 179 ? -6.986 -1.458 -1.099 1.00 95.69 179 ALA A N 1
ATOM 1347 C CA . ALA A 1 179 ? -5.919 -1.353 -0.107 1.00 95.69 179 ALA A CA 1
ATOM 1348 C C . ALA A 1 179 ? -4.802 -0.401 -0.557 1.00 95.69 179 ALA A C 1
ATOM 1350 O O . ALA A 1 179 ? -4.345 0.417 0.242 1.00 95.69 179 ALA A O 1
ATOM 1351 N N . ILE A 1 180 ? -4.379 -0.482 -1.824 1.00 96.25 180 ILE A N 1
ATOM 1352 C CA . ILE A 1 180 ? -3.363 0.411 -2.395 1.00 96.25 180 ILE A CA 1
ATOM 1353 C C . ILE A 1 180 ? -3.849 1.860 -2.349 1.00 96.25 180 ILE A C 1
ATOM 1355 O O . ILE A 1 180 ? -3.131 2.717 -1.839 1.00 96.25 180 ILE A O 1
ATOM 1359 N N . ASP A 1 181 ? -5.069 2.139 -2.811 1.00 94.56 181 ASP A N 1
ATOM 1360 C CA . ASP A 1 181 ? -5.610 3.502 -2.810 1.00 94.56 181 ASP A CA 1
ATOM 1361 C C . ASP A 1 181 ? -5.726 4.068 -1.384 1.00 94.56 181 ASP A C 1
ATOM 1363 O O . ASP A 1 181 ? -5.347 5.217 -1.128 1.00 94.56 181 ASP A O 1
ATOM 1367 N N . LEU A 1 182 ? -6.183 3.250 -0.427 1.00 94.94 182 LEU A N 1
ATOM 1368 C CA . LEU A 1 182 ? -6.254 3.623 0.988 1.00 94.94 182 LEU A CA 1
ATOM 1369 C C . LEU A 1 182 ? -4.871 3.923 1.571 1.00 94.94 182 LEU A C 1
ATOM 1371 O O . LEU A 1 182 ? -4.697 4.942 2.241 1.00 94.94 182 LEU A O 1
ATOM 1375 N N . PHE A 1 183 ? -3.881 3.064 1.323 1.00 95.69 183 PHE A N 1
ATOM 1376 C CA . PHE A 1 183 ? -2.536 3.248 1.860 1.00 95.69 183 PHE A CA 1
ATOM 1377 C C . PHE A 1 183 ? -1.793 4.405 1.213 1.00 95.69 183 PHE A C 1
ATOM 1379 O O . PHE A 1 183 ? -1.135 5.146 1.938 1.00 95.69 183 PHE A O 1
ATOM 1386 N N . THR A 1 184 ? -1.939 4.622 -0.092 1.00 93.56 184 THR A N 1
ATOM 1387 C CA . THR A 1 184 ? -1.383 5.800 -0.763 1.00 93.56 184 THR A CA 1
ATOM 1388 C C . THR A 1 184 ? -2.028 7.070 -0.209 1.00 93.56 184 THR A C 1
ATOM 1390 O O . THR A 1 184 ? -1.318 7.979 0.214 1.00 93.56 184 THR A O 1
ATOM 1393 N N . SER A 1 185 ? -3.359 7.120 -0.074 1.00 92.56 185 SER A N 1
ATOM 1394 C CA . SER A 1 185 ? -4.033 8.282 0.522 1.00 92.56 185 SER A CA 1
ATOM 1395 C C . SER A 1 185 ? -3.618 8.530 1.978 1.00 92.56 185 SER A C 1
ATOM 1397 O O . SER A 1 185 ? -3.449 9.683 2.382 1.00 92.56 185 SER A O 1
ATOM 1399 N N . ALA A 1 186 ? -3.469 7.474 2.781 1.00 93.50 186 ALA A N 1
ATOM 1400 C CA . ALA A 1 186 ? -3.009 7.584 4.161 1.00 93.50 186 ALA A CA 1
ATOM 1401 C C . ALA A 1 186 ? -1.539 8.019 4.232 1.00 93.50 186 ALA A C 1
ATOM 1403 O O . ALA A 1 186 ? -1.180 8.829 5.090 1.00 93.50 186 ALA A O 1
ATOM 1404 N N . PHE A 1 187 ? -0.698 7.520 3.324 1.00 93.38 187 PHE A N 1
ATOM 1405 C CA . PHE A 1 187 ? 0.708 7.886 3.245 1.00 93.38 187 PHE A CA 1
ATOM 1406 C C . PHE A 1 187 ? 0.844 9.379 2.989 1.00 93.38 187 PHE A C 1
ATOM 1408 O O . PHE A 1 187 ? 1.458 10.062 3.798 1.00 93.38 187 PHE A O 1
ATOM 1415 N N . GLU A 1 188 ? 0.157 9.921 1.984 1.00 89.88 188 GLU A N 1
ATOM 1416 C CA . GLU A 1 188 ? 0.197 11.360 1.690 1.00 89.88 188 GLU A CA 1
ATOM 1417 C C . GLU A 1 188 ? -0.242 12.229 2.871 1.00 89.88 188 GLU A C 1
ATOM 1419 O O . GLU A 1 188 ? 0.311 13.292 3.156 1.00 89.88 188 GLU A O 1
ATOM 1424 N N . LYS A 1 189 ? -1.226 11.751 3.626 1.00 90.19 189 LYS A N 1
ATOM 1425 C CA . LYS A 1 189 ? -1.768 12.475 4.771 1.00 90.19 189 LYS A CA 1
ATOM 1426 C C . LYS A 1 189 ? -0.842 12.486 5.988 1.00 90.19 189 LYS A C 1
ATOM 1428 O O . LYS A 1 189 ? -0.814 13.473 6.736 1.00 90.19 189 LYS A O 1
ATOM 1433 N N . PHE A 1 190 ? -0.127 11.387 6.227 1.00 89.19 190 PHE A N 1
ATOM 1434 C CA . PHE A 1 190 ? 0.659 11.178 7.445 1.00 89.19 190 PHE A CA 1
ATOM 1435 C C . PHE A 1 190 ? 2.178 11.198 7.228 1.00 89.19 190 PHE A C 1
ATOM 1437 O O . PHE A 1 190 ? 2.896 11.306 8.225 1.00 89.19 190 PHE A O 1
ATOM 1444 N N . ALA A 1 191 ? 2.659 11.200 5.977 1.00 83.00 191 ALA A N 1
ATOM 1445 C CA . ALA A 1 191 ? 4.070 11.121 5.583 1.00 83.00 191 ALA A CA 1
ATOM 1446 C C . ALA A 1 191 ? 4.973 12.029 6.427 1.00 83.00 191 ALA A C 1
ATOM 1448 O O . ALA A 1 191 ? 5.930 11.564 7.044 1.00 83.00 191 ALA A O 1
ATOM 1449 N N . MET A 1 192 ? 4.597 13.308 6.522 1.00 81.88 192 MET A N 1
ATOM 1450 C CA . MET A 1 192 ? 5.360 14.360 7.208 1.00 81.88 192 MET A CA 1
ATOM 1451 C C . MET A 1 192 ? 5.123 14.432 8.725 1.00 81.88 192 MET A C 1
ATOM 1453 O O . MET A 1 192 ? 5.814 15.171 9.423 1.00 81.88 192 MET A O 1
ATOM 1457 N N . LYS A 1 193 ? 4.118 13.722 9.250 1.00 87.50 193 LYS A N 1
ATOM 1458 C CA . LYS A 1 193 ? 3.675 13.835 10.652 1.00 87.50 193 LYS A CA 1
ATOM 1459 C C . LYS A 1 193 ? 4.061 12.629 11.503 1.00 87.50 193 LYS A C 1
ATOM 1461 O O . LYS A 1 193 ? 4.125 12.757 12.723 1.00 87.50 193 LYS A O 1
ATOM 1466 N N . ASP A 1 194 ? 4.242 11.459 10.894 1.00 91.31 194 ASP A N 1
ATOM 1467 C CA . ASP A 1 194 ? 4.416 10.200 11.619 1.00 91.31 194 ASP A CA 1
ATOM 1468 C C . ASP A 1 194 ? 5.300 9.207 10.854 1.00 91.31 194 ASP A C 1
ATOM 1470 O O . ASP A 1 194 ? 4.821 8.310 10.167 1.00 91.31 194 ASP A O 1
ATOM 1474 N N . GLU A 1 195 ? 6.619 9.335 11.010 1.00 91.00 195 GLU A N 1
ATOM 1475 C CA . GLU A 1 195 ? 7.609 8.506 10.304 1.00 91.00 195 GLU A CA 1
ATOM 1476 C C . GLU A 1 195 ? 7.428 6.994 10.551 1.00 91.00 195 GLU A C 1
ATOM 1478 O O . GLU A 1 195 ? 7.768 6.153 9.713 1.00 91.00 195 GLU A O 1
ATOM 1483 N N . ARG A 1 196 ? 6.902 6.606 11.720 1.00 93.19 196 ARG A N 1
ATOM 1484 C CA . ARG A 1 196 ? 6.643 5.195 12.026 1.00 93.19 196 ARG A CA 1
ATOM 1485 C C . ARG A 1 196 ? 5.492 4.668 11.176 1.00 93.19 196 ARG A C 1
ATOM 1487 O O . ARG A 1 196 ? 5.632 3.588 10.601 1.00 93.19 196 ARG A O 1
ATOM 1494 N N . LEU A 1 197 ? 4.384 5.404 11.108 1.00 94.00 197 LEU A N 1
ATOM 1495 C CA . LEU A 1 197 ? 3.239 5.040 10.277 1.00 94.00 197 LEU A CA 1
ATOM 1496 C C . LEU A 1 197 ? 3.613 5.053 8.791 1.00 94.00 197 LEU A C 1
ATOM 1498 O O . LEU A 1 197 ? 3.341 4.073 8.104 1.00 94.00 197 LEU A O 1
ATOM 1502 N N . SER A 1 198 ? 4.329 6.078 8.326 1.00 93.38 198 SER A N 1
ATOM 1503 C CA . SER A 1 198 ? 4.804 6.188 6.939 1.00 93.38 198 SER A CA 1
ATOM 1504 C C . SER A 1 198 ? 5.602 4.956 6.503 1.00 93.38 198 SER A C 1
ATOM 1506 O O . SER A 1 198 ? 5.330 4.371 5.457 1.00 93.38 198 SER A O 1
ATOM 1508 N N . ARG A 1 199 ? 6.534 4.484 7.345 1.00 94.62 199 ARG A N 1
ATOM 1509 C CA . ARG A 1 199 ? 7.309 3.262 7.067 1.00 94.62 199 ARG A CA 1
ATOM 1510 C C . ARG A 1 199 ? 6.448 2.001 7.017 1.00 94.62 199 ARG A C 1
ATOM 1512 O O . ARG A 1 199 ? 6.724 1.117 6.211 1.00 94.62 199 ARG A O 1
ATOM 1519 N N . LYS A 1 200 ? 5.429 1.891 7.875 1.00 96.25 200 LYS A N 1
ATOM 1520 C CA . LYS A 1 200 ? 4.503 0.748 7.848 1.00 96.25 200 LYS A CA 1
ATOM 1521 C C . LYS A 1 200 ? 3.629 0.749 6.595 1.00 96.25 200 LYS A C 1
ATOM 1523 O O . LYS A 1 200 ? 3.471 -0.309 5.996 1.00 96.25 200 LYS A O 1
ATOM 1528 N N . LEU A 1 201 ? 3.127 1.917 6.195 1.00 96.50 201 LEU A N 1
ATOM 1529 C CA . LEU A 1 201 ? 2.323 2.093 4.985 1.00 96.50 201 LEU A CA 1
ATOM 1530 C C . LEU A 1 201 ? 3.120 1.720 3.733 1.00 96.50 201 LEU A C 1
ATOM 1532 O O . LEU A 1 201 ? 2.657 0.896 2.952 1.00 96.50 201 LEU A O 1
ATOM 1536 N N . LEU A 1 202 ? 4.351 2.228 3.590 1.00 95.44 202 LEU A N 1
ATOM 1537 C CA . LEU A 1 202 ? 5.216 1.848 2.468 1.00 95.44 202 LEU A CA 1
ATOM 1538 C C . LEU A 1 202 ? 5.516 0.354 2.460 1.00 95.44 202 LEU A C 1
ATOM 1540 O O . LEU A 1 202 ? 5.420 -0.271 1.415 1.00 95.44 202 LEU A O 1
ATOM 1544 N N . LYS A 1 203 ? 5.802 -0.248 3.620 1.00 96.00 203 LYS A N 1
ATOM 1545 C CA . LYS A 1 203 ? 6.021 -1.697 3.700 1.00 96.00 203 LYS A CA 1
ATOM 1546 C C . LYS A 1 203 ? 4.786 -2.494 3.260 1.00 96.00 203 LYS A C 1
ATOM 1548 O O . LYS A 1 203 ? 4.938 -3.506 2.584 1.00 96.00 203 LYS A O 1
ATOM 1553 N N . ALA A 1 204 ? 3.583 -2.068 3.646 1.00 96.38 204 ALA A N 1
ATOM 1554 C CA . ALA A 1 204 ? 2.347 -2.721 3.223 1.00 96.38 204 ALA A CA 1
ATOM 1555 C C . ALA A 1 204 ? 2.121 -2.575 1.709 1.00 96.38 204 ALA A C 1
ATOM 1557 O O . ALA A 1 204 ? 1.807 -3.563 1.049 1.00 96.38 204 ALA A O 1
ATOM 1558 N N . LEU A 1 205 ? 2.368 -1.385 1.149 1.00 96.94 205 LEU A N 1
ATOM 1559 C CA . LEU A 1 205 ? 2.349 -1.145 -0.297 1.00 96.94 205 LEU A CA 1
ATOM 1560 C C . LEU A 1 205 ? 3.355 -2.034 -1.037 1.00 96.94 205 LEU A C 1
ATOM 1562 O O . LEU A 1 205 ? 2.983 -2.684 -2.007 1.00 96.94 205 LEU A O 1
ATOM 1566 N N . THR A 1 206 ? 4.596 -2.135 -0.551 1.00 95.69 206 THR A N 1
ATOM 1567 C CA . THR A 1 206 ? 5.621 -3.027 -1.110 1.00 95.69 206 THR A CA 1
ATOM 1568 C C . THR A 1 206 ? 5.110 -4.465 -1.209 1.00 95.69 206 THR A C 1
ATOM 1570 O O . THR A 1 206 ? 5.195 -5.063 -2.276 1.00 95.69 206 THR A O 1
ATOM 1573 N N . VAL A 1 207 ? 4.537 -5.005 -0.128 1.00 95.00 207 VAL A N 1
ATOM 1574 C CA . VAL A 1 207 ? 4.023 -6.385 -0.112 1.00 95.00 207 VAL A CA 1
ATOM 1575 C C . VAL A 1 207 ? 2.842 -6.559 -1.074 1.00 95.00 207 VAL A C 1
ATOM 1577 O O . VAL A 1 207 ? 2.759 -7.577 -1.759 1.00 95.00 207 VAL A O 1
ATOM 1580 N N . LEU A 1 208 ? 1.947 -5.570 -1.175 1.00 95.31 208 LEU A N 1
ATOM 1581 C CA . LEU A 1 208 ? 0.845 -5.600 -2.142 1.00 95.31 208 LEU A CA 1
ATOM 1582 C C . LEU A 1 208 ? 1.364 -5.612 -3.584 1.00 95.31 208 LEU A C 1
ATOM 1584 O O . LEU A 1 208 ? 0.936 -6.453 -4.372 1.00 95.31 208 LEU A O 1
ATOM 1588 N N . PHE A 1 209 ? 2.320 -4.748 -3.924 1.00 95.25 209 PHE A N 1
ATOM 1589 C CA . PHE A 1 209 ? 2.913 -4.710 -5.262 1.00 95.25 209 PHE A CA 1
ATOM 1590 C C . PHE A 1 209 ? 3.692 -5.986 -5.600 1.00 95.25 209 PHE A C 1
ATOM 1592 O O . PHE A 1 209 ? 3.610 -6.474 -6.723 1.00 95.25 209 PHE A O 1
ATOM 1599 N N . GLU A 1 210 ? 4.398 -6.572 -4.632 1.00 92.19 210 GLU A N 1
ATOM 1600 C CA . GLU A 1 210 ? 5.102 -7.851 -4.807 1.00 92.19 210 GLU A CA 1
ATOM 1601 C C . GLU A 1 210 ? 4.150 -9.042 -4.974 1.00 92.19 210 GLU A C 1
ATOM 1603 O O . GLU A 1 210 ? 4.546 -10.076 -5.509 1.00 92.19 210 GLU A O 1
ATOM 1608 N N . SER A 1 211 ? 2.895 -8.911 -4.536 1.00 91.19 211 SER A N 1
ATOM 1609 C CA . SER A 1 211 ? 1.918 -9.995 -4.624 1.00 91.19 211 SER A CA 1
ATOM 1610 C C . SER A 1 211 ? 1.351 -10.210 -6.031 1.00 91.19 211 SER A C 1
ATOM 1612 O O . SER A 1 211 ? 0.857 -11.301 -6.311 1.00 91.19 211 SER A O 1
ATOM 1614 N N . SER A 1 212 ? 1.386 -9.196 -6.909 1.00 89.44 212 SER A N 1
ATOM 1615 C CA . SER A 1 212 ? 0.837 -9.293 -8.268 1.00 89.44 212 SER A CA 1
ATOM 1616 C C . SER A 1 212 ? 1.362 -8.199 -9.201 1.00 89.44 212 SER A C 1
ATOM 1618 O O . SER A 1 212 ? 1.167 -7.005 -8.965 1.00 89.44 212 SER A O 1
ATOM 1620 N N . TYR A 1 213 ? 1.925 -8.600 -10.345 1.00 88.94 213 TYR A N 1
ATOM 1621 C CA . TYR A 1 213 ? 2.323 -7.661 -11.401 1.00 88.94 213 TYR A CA 1
ATOM 1622 C C . TYR A 1 213 ? 1.135 -6.902 -11.994 1.00 88.94 213 TYR A C 1
ATOM 1624 O O . TYR A 1 213 ? 1.282 -5.751 -12.404 1.00 88.94 213 TYR A O 1
ATOM 1632 N N . GLN A 1 214 ? -0.051 -7.516 -12.016 1.00 91.31 214 GLN A N 1
ATOM 1633 C CA . GLN A 1 214 ? -1.261 -6.858 -12.501 1.00 91.31 214 GLN A CA 1
ATOM 1634 C C . GLN A 1 214 ? -1.599 -5.627 -11.650 1.00 91.31 214 GLN A C 1
ATOM 1636 O O . GLN A 1 214 ? -2.041 -4.618 -12.197 1.00 91.31 214 GLN A O 1
ATOM 1641 N N . LEU A 1 215 ? -1.338 -5.674 -10.337 1.00 93.06 215 LEU A N 1
ATOM 1642 C CA . LEU A 1 215 ? -1.506 -4.517 -9.455 1.00 93.06 215 LEU A CA 1
ATOM 1643 C C . LEU A 1 215 ? -0.498 -3.415 -9.756 1.00 93.06 215 LEU A C 1
ATOM 1645 O O . LEU A 1 215 ? -0.879 -2.249 -9.765 1.00 93.06 215 LEU A O 1
ATOM 1649 N N . VAL A 1 216 ? 0.763 -3.764 -10.032 1.00 94.50 216 VAL A N 1
ATOM 1650 C CA . VAL A 1 216 ? 1.785 -2.778 -10.418 1.00 94.50 216 VAL A CA 1
ATOM 1651 C C . VAL A 1 216 ? 1.377 -2.065 -11.706 1.00 94.50 216 VAL A C 1
ATOM 1653 O O . VAL A 1 216 ? 1.367 -0.837 -11.754 1.00 94.50 216 VAL A O 1
ATOM 1656 N N . VAL A 1 217 ? 0.989 -2.825 -12.735 1.00 94.25 217 VAL A N 1
ATOM 1657 C CA . VAL A 1 217 ? 0.530 -2.269 -14.017 1.00 94.25 217 VAL A CA 1
ATOM 1658 C C . VAL A 1 217 ? -0.684 -1.371 -13.813 1.00 94.25 217 VAL A C 1
ATOM 1660 O O . VAL A 1 217 ? -0.683 -0.231 -14.274 1.00 94.25 217 VAL A O 1
ATOM 1663 N N . TRP A 1 218 ? -1.694 -1.858 -13.088 1.00 95.38 218 TRP A N 1
ATOM 1664 C CA . TRP A 1 218 ? -2.886 -1.082 -12.764 1.00 95.38 218 TRP A CA 1
ATOM 1665 C C . TRP A 1 218 ? -2.528 0.224 -12.045 1.00 95.38 218 TRP A C 1
ATOM 1667 O O . TRP A 1 218 ? -2.958 1.289 -12.481 1.00 95.38 218 TRP A O 1
ATOM 1677 N N . PHE A 1 219 ? -1.692 0.167 -11.006 1.00 96.50 219 PHE A N 1
ATOM 1678 C CA . PHE A 1 219 ? -1.322 1.333 -10.208 1.00 96.50 219 PHE A CA 1
ATOM 1679 C C . PHE A 1 219 ? -0.607 2.392 -11.050 1.00 96.50 219 PHE A C 1
ATOM 1681 O O . PHE A 1 219 ? -1.016 3.551 -11.050 1.00 96.50 219 PHE A O 1
ATOM 1688 N N . LEU A 1 220 ? 0.411 1.998 -11.822 1.00 95.06 220 LEU A N 1
ATOM 1689 C CA . LEU A 1 220 ? 1.173 2.928 -12.662 1.00 95.06 220 LEU A CA 1
ATOM 1690 C C . LEU A 1 220 ? 0.321 3.545 -13.784 1.00 95.06 220 LEU A C 1
ATOM 1692 O O . LEU A 1 220 ? 0.573 4.676 -14.195 1.00 95.06 220 LEU A O 1
ATOM 1696 N N . GLN A 1 221 ? -0.695 2.826 -14.274 1.00 92.44 221 GLN A N 1
ATOM 1697 C CA . GLN A 1 221 ? -1.621 3.333 -15.290 1.00 92.44 221 GLN A CA 1
ATOM 1698 C C . GLN A 1 221 ? -2.693 4.267 -14.714 1.00 92.44 221 GLN A C 1
ATOM 1700 O O . GLN A 1 221 ? -3.030 5.263 -15.354 1.00 92.44 221 GLN A O 1
ATOM 1705 N N . GLN A 1 222 ? -3.243 3.952 -13.537 1.00 93.06 222 GLN A N 1
ATOM 1706 C CA . GLN A 1 222 ? -4.277 4.770 -12.890 1.00 93.06 222 GLN A CA 1
ATOM 1707 C C . GLN A 1 222 ? -3.702 6.022 -12.224 1.00 93.06 222 GLN A C 1
ATOM 1709 O O . GLN A 1 222 ? -4.355 7.064 -12.209 1.00 93.06 222 GLN A O 1
ATOM 1714 N N . HIS A 1 223 ? -2.465 5.941 -11.733 1.00 91.50 223 HIS A N 1
ATOM 1715 C CA . HIS A 1 223 ? -1.783 7.016 -11.018 1.00 91.50 223 HIS A CA 1
ATOM 1716 C C . HIS A 1 223 ? -0.514 7.452 -11.768 1.00 91.50 223 HIS A C 1
ATOM 1718 O O . HIS A 1 223 ? 0.587 7.301 -11.237 1.00 91.50 223 HIS A O 1
ATOM 1724 N N . PRO A 1 224 ? -0.607 7.972 -13.008 1.00 88.94 224 PRO A N 1
ATOM 1725 C CA . PRO A 1 224 ? 0.577 8.379 -13.756 1.00 88.94 224 PRO A CA 1
ATOM 1726 C C . PRO A 1 224 ? 1.254 9.575 -13.072 1.00 88.94 224 PRO A C 1
ATOM 1728 O O . PRO A 1 224 ? 0.577 10.438 -12.510 1.00 88.94 224 PRO A O 1
ATOM 1731 N N . LEU A 1 225 ? 2.584 9.674 -13.159 1.00 87.75 225 LEU A N 1
ATOM 1732 C CA . LEU A 1 225 ? 3.356 10.700 -12.435 1.00 87.75 225 LEU A CA 1
ATOM 1733 C C . LEU A 1 225 ? 2.904 12.123 -12.772 1.00 87.75 225 LEU A C 1
ATOM 1735 O O . LEU A 1 225 ? 2.794 12.979 -11.898 1.00 87.75 225 LEU A O 1
ATOM 1739 N N . ARG A 1 226 ? 2.553 12.358 -14.039 1.00 81.00 226 ARG A N 1
ATOM 1740 C CA . ARG A 1 226 ? 2.021 13.638 -14.531 1.00 81.00 226 ARG A CA 1
ATOM 1741 C C . ARG A 1 226 ? 0.680 14.062 -13.917 1.00 81.00 226 ARG A C 1
ATOM 1743 O O . ARG A 1 226 ? 0.287 15.216 -14.081 1.00 81.00 226 ARG A O 1
ATOM 1750 N N . ALA A 1 227 ? -0.052 13.138 -13.290 1.00 83.38 227 ALA A N 1
ATOM 1751 C CA . ALA A 1 227 ? -1.320 13.407 -12.613 1.00 83.38 227 ALA A CA 1
ATOM 1752 C C . ALA A 1 227 ? -1.148 13.679 -11.109 1.00 83.38 227 ALA A C 1
ATOM 1754 O O . ALA A 1 227 ? -2.131 14.016 -10.449 1.00 83.38 227 ALA A O 1
ATOM 1755 N N . LEU A 1 228 ? 0.071 13.560 -10.573 1.00 83.19 228 LEU A N 1
ATOM 1756 C CA . LEU A 1 228 ? 0.338 13.831 -9.166 1.00 83.19 228 LEU A CA 1
ATOM 1757 C C . LEU A 1 228 ? 0.245 15.325 -8.856 1.00 83.19 228 LEU A C 1
ATOM 1759 O O . LEU A 1 228 ? 0.732 16.181 -9.604 1.00 83.19 228 LEU A O 1
ATOM 1763 N N . ALA A 1 229 ? -0.359 15.628 -7.711 1.00 81.00 229 ALA A N 1
ATOM 1764 C CA . ALA A 1 229 ? -0.356 16.969 -7.152 1.00 81.00 229 ALA A CA 1
ATOM 1765 C C . ALA A 1 229 ? 1.052 17.346 -6.662 1.00 81.00 229 ALA A C 1
ATOM 1767 O O . ALA A 1 229 ? 1.858 16.487 -6.309 1.00 81.00 229 ALA A O 1
ATOM 1768 N N . GLU A 1 230 ? 1.334 18.648 -6.600 1.00 75.00 230 GLU A N 1
ATOM 1769 C CA . GLU A 1 230 ? 2.666 19.203 -6.300 1.00 75.00 230 GLU A CA 1
ATOM 1770 C C . GLU A 1 230 ? 3.292 18.681 -4.995 1.00 75.00 230 GLU A C 1
ATOM 1772 O O . GLU A 1 230 ? 4.505 18.526 -4.920 1.00 75.00 230 GLU A O 1
ATOM 1777 N N . LEU A 1 231 ? 2.466 18.379 -3.990 1.00 75.31 231 LEU A N 1
ATOM 1778 C CA . LEU A 1 231 ? 2.904 17.942 -2.661 1.00 75.31 231 LEU A CA 1
ATOM 1779 C C . LEU A 1 231 ? 2.849 16.424 -2.446 1.00 75.31 231 LEU A C 1
ATOM 1781 O O . LEU A 1 231 ? 3.172 15.980 -1.346 1.00 75.31 231 LEU A O 1
ATOM 1785 N N . GLN A 1 232 ? 2.395 15.647 -3.434 1.00 82.88 232 GLN A N 1
ATOM 1786 C CA . GLN A 1 232 ? 2.327 14.193 -3.277 1.00 82.88 232 GLN A CA 1
ATOM 1787 C C . GLN A 1 232 ? 3.728 13.579 -3.297 1.00 82.88 232 GLN A C 1
ATOM 1789 O O . GLN A 1 232 ? 4.614 14.140 -3.930 1.00 82.88 232 GLN A O 1
ATOM 1794 N N . SER A 1 233 ? 3.950 12.442 -2.638 1.00 86.44 233 SER A N 1
ATOM 1795 C CA . SER A 1 233 ? 5.225 11.718 -2.691 1.00 86.44 233 SER A CA 1
ATOM 1796 C C . SER A 1 233 ? 5.337 10.822 -3.937 1.00 86.44 233 SER A C 1
ATOM 1798 O O . SER A 1 233 ? 4.357 10.543 -4.621 1.00 86.44 233 SER A O 1
ATOM 1800 N N . LEU A 1 234 ? 6.563 10.406 -4.279 1.00 91.00 234 LEU A N 1
ATOM 1801 C CA . LEU A 1 234 ? 6.856 9.374 -5.293 1.00 91.00 234 LEU A CA 1
ATOM 1802 C C . LEU A 1 234 ? 7.145 8.010 -4.674 1.00 91.00 234 LEU A C 1
ATOM 1804 O O . LEU A 1 234 ? 7.357 7.048 -5.407 1.00 91.00 234 LEU A O 1
ATOM 1808 N N . ASP A 1 235 ? 7.189 7.910 -3.345 1.00 92.94 235 ASP A N 1
ATOM 1809 C CA . ASP A 1 235 ? 7.638 6.694 -2.664 1.00 92.94 235 ASP A CA 1
ATOM 1810 C C . ASP A 1 235 ? 6.793 5.473 -3.057 1.00 92.94 235 ASP A C 1
ATOM 1812 O O . ASP A 1 235 ? 7.334 4.391 -3.280 1.00 92.94 235 ASP A O 1
ATOM 1816 N N . ALA A 1 236 ? 5.478 5.651 -3.226 1.00 93.75 236 ALA A N 1
ATOM 1817 C CA . ALA A 1 236 ? 4.588 4.590 -3.694 1.00 93.75 236 ALA A CA 1
ATOM 1818 C C . ALA A 1 236 ? 4.930 4.129 -5.125 1.00 93.75 236 ALA A C 1
ATOM 1820 O O . ALA A 1 236 ? 4.989 2.928 -5.382 1.00 93.75 236 ALA A O 1
ATOM 1821 N N . HIS A 1 237 ? 5.219 5.058 -6.045 1.00 95.00 237 HIS A N 1
ATOM 1822 C CA . HIS A 1 237 ? 5.653 4.749 -7.417 1.00 95.00 237 HIS A CA 1
ATOM 1823 C C . HIS A 1 237 ? 7.001 4.052 -7.448 1.00 95.00 237 HIS A C 1
ATOM 1825 O O . HIS A 1 237 ? 7.172 3.077 -8.177 1.00 95.00 237 HIS A O 1
ATOM 1831 N N . ILE A 1 238 ? 7.945 4.519 -6.635 1.00 95.06 238 ILE A N 1
ATOM 1832 C CA . ILE A 1 238 ? 9.263 3.905 -6.504 1.00 95.06 238 ILE A CA 1
ATOM 1833 C C . ILE A 1 238 ? 9.118 2.465 -5.997 1.00 95.06 238 ILE A C 1
ATOM 1835 O O . ILE A 1 238 ? 9.728 1.558 -6.564 1.00 95.06 238 ILE A O 1
ATOM 1839 N N . GLU A 1 239 ? 8.285 2.216 -4.983 1.00 95.44 239 GLU A N 1
ATOM 1840 C CA . GLU A 1 239 ? 8.053 0.860 -4.474 1.00 95.44 239 GLU A CA 1
ATOM 1841 C C . GLU A 1 239 ? 7.299 -0.038 -5.464 1.00 95.44 239 GLU A C 1
ATOM 1843 O O . GLU A 1 239 ? 7.656 -1.213 -5.584 1.00 95.44 239 GLU A O 1
ATOM 1848 N N . ALA A 1 240 ? 6.336 0.499 -6.221 1.00 96.06 240 ALA A N 1
ATOM 1849 C CA . ALA A 1 240 ? 5.643 -0.232 -7.283 1.00 96.06 240 ALA A CA 1
ATOM 1850 C C . ALA A 1 240 ? 6.613 -0.689 -8.381 1.00 96.06 240 ALA A C 1
ATOM 1852 O O . ALA A 1 240 ? 6.615 -1.854 -8.775 1.00 96.06 240 ALA A O 1
ATOM 1853 N N . VAL A 1 241 ? 7.493 0.208 -8.832 1.00 96.25 241 VAL A N 1
ATOM 1854 C CA . VAL A 1 241 ? 8.528 -0.111 -9.820 1.00 96.25 241 VAL A CA 1
ATOM 1855 C C . VAL A 1 241 ? 9.511 -1.138 -9.252 1.00 96.25 241 VAL A C 1
ATOM 1857 O O . VAL A 1 241 ? 9.745 -2.174 -9.869 1.00 96.25 241 VAL A O 1
ATOM 1860 N N . ARG A 1 242 ? 10.044 -0.913 -8.044 1.00 95.06 242 ARG A N 1
ATOM 1861 C CA . ARG A 1 242 ? 11.007 -1.826 -7.401 1.00 95.06 242 ARG A CA 1
ATOM 1862 C C . ARG A 1 242 ? 10.442 -3.222 -7.149 1.00 95.06 242 ARG A C 1
ATOM 1864 O O . ARG A 1 242 ? 11.214 -4.177 -7.162 1.00 95.06 242 ARG A O 1
ATOM 1871 N N . ALA A 1 243 ? 9.134 -3.360 -6.930 1.00 93.69 243 ALA A N 1
ATOM 1872 C CA . ALA A 1 243 ? 8.498 -4.666 -6.771 1.00 93.69 243 ALA A CA 1
ATOM 1873 C C . ALA A 1 243 ? 8.732 -5.573 -7.990 1.00 93.69 243 ALA A C 1
ATOM 1875 O O . ALA A 1 243 ? 8.985 -6.763 -7.819 1.00 93.69 243 ALA A O 1
ATOM 1876 N N . VAL A 1 244 ? 8.770 -5.006 -9.203 1.00 92.31 244 VAL A N 1
ATOM 1877 C CA . VAL A 1 244 ? 9.076 -5.760 -10.429 1.00 92.31 244 VAL A CA 1
ATOM 1878 C C . VAL A 1 244 ? 10.493 -6.332 -10.383 1.00 92.31 244 VAL A C 1
ATOM 1880 O O . VAL A 1 244 ? 10.688 -7.510 -10.664 1.00 92.31 244 VAL A O 1
ATOM 1883 N N . ALA A 1 245 ? 11.480 -5.531 -9.970 1.00 89.88 245 ALA A N 1
ATOM 1884 C CA . ALA A 1 245 ? 12.873 -5.971 -9.841 1.00 89.88 245 ALA A CA 1
ATOM 1885 C C . ALA A 1 245 ? 13.111 -6.972 -8.691 1.00 89.88 245 ALA A C 1
ATOM 1887 O O . ALA A 1 245 ? 14.127 -7.664 -8.677 1.00 89.88 245 ALA A O 1
ATOM 1888 N N . ARG A 1 246 ? 12.207 -7.042 -7.703 1.00 88.75 246 ARG A N 1
ATOM 1889 C CA . ARG A 1 246 ? 12.294 -7.978 -6.565 1.00 88.75 246 ARG A CA 1
ATOM 1890 C C . ARG A 1 246 ? 11.659 -9.335 -6.850 1.00 88.75 246 ARG A C 1
ATOM 1892 O O . ARG A 1 246 ? 11.868 -10.279 -6.087 1.00 88.75 246 ARG A O 1
ATOM 1899 N N . ALA A 1 247 ? 10.902 -9.456 -7.930 1.00 79.75 247 ALA A N 1
ATOM 1900 C CA . ALA A 1 247 ? 10.172 -10.672 -8.212 1.00 79.75 247 ALA A CA 1
ATOM 1901 C C . ALA A 1 247 ? 11.098 -11.790 -8.726 1.00 79.75 247 ALA A C 1
ATOM 1903 O O . ALA A 1 247 ? 11.908 -11.595 -9.630 1.00 79.75 247 ALA A O 1
ATOM 1904 N N . GLY A 1 248 ? 11.005 -12.978 -8.123 1.00 73.25 248 GLY A N 1
ATOM 1905 C CA . GLY A 1 248 ? 11.983 -14.050 -8.345 1.00 73.25 248 GLY A CA 1
ATOM 1906 C C . GLY A 1 248 ? 11.865 -14.777 -9.689 1.00 73.25 248 GLY A C 1
ATOM 1907 O O . GLY A 1 248 ? 12.864 -15.299 -10.179 1.00 73.25 248 GLY A O 1
ATOM 1908 N N . TYR A 1 249 ? 10.666 -14.849 -10.272 1.00 69.88 249 TYR A N 1
ATOM 1909 C CA . TYR A 1 249 ? 10.420 -15.506 -11.556 1.00 69.88 249 TYR A CA 1
ATOM 1910 C C . TYR A 1 249 ? 9.150 -14.964 -12.220 1.00 69.88 249 TYR A C 1
ATOM 1912 O O . TYR A 1 249 ? 8.240 -14.481 -11.545 1.00 69.88 249 TYR A O 1
ATOM 1920 N N . TRP A 1 250 ? 9.089 -15.069 -13.548 1.00 76.31 250 TRP A N 1
ATOM 1921 C CA . TRP A 1 250 ? 7.881 -14.803 -14.322 1.00 76.31 250 TRP A CA 1
ATOM 1922 C C . TRP A 1 250 ? 7.198 -16.130 -14.653 1.00 76.31 250 TRP A C 1
ATOM 1924 O O . TRP A 1 250 ? 7.835 -17.042 -15.189 1.00 76.31 250 TRP A O 1
ATOM 1934 N N . SER A 1 251 ? 5.922 -16.280 -14.297 1.00 75.31 251 SER A N 1
ATOM 1935 C CA . SER A 1 251 ? 5.182 -17.498 -14.622 1.00 75.31 251 SER A CA 1
ATOM 1936 C C . SER A 1 251 ? 4.736 -17.479 -16.091 1.00 75.31 251 SER A C 1
ATOM 1938 O O . SER A 1 251 ? 4.562 -16.421 -16.695 1.00 75.31 251 SER A O 1
ATOM 1940 N N . ALA A 1 252 ? 4.517 -18.652 -16.690 1.00 75.38 252 ALA A N 1
ATOM 1941 C CA . ALA A 1 252 ? 3.952 -18.721 -18.041 1.00 75.38 252 ALA A CA 1
ATOM 1942 C C . ALA A 1 252 ? 2.528 -18.129 -18.111 1.00 75.38 252 ALA A C 1
ATOM 1944 O O . ALA A 1 252 ? 2.106 -17.679 -19.174 1.00 75.38 252 ALA A O 1
ATOM 1945 N N . GLU A 1 253 ? 1.808 -18.112 -16.986 1.00 78.31 253 GLU A N 1
ATOM 1946 C CA . GLU A 1 253 ? 0.464 -17.536 -16.866 1.00 78.31 253 GLU A CA 1
ATOM 1947 C C . GLU A 1 253 ? 0.503 -16.003 -16.895 1.00 78.31 253 GLU A C 1
ATOM 1949 O O . GLU A 1 253 ? -0.382 -15.382 -17.478 1.00 78.31 253 GLU A O 1
ATOM 1954 N N . ASP A 1 254 ? 1.571 -15.402 -16.362 1.00 79.38 254 ASP A N 1
ATOM 1955 C CA . ASP A 1 254 ? 1.776 -13.951 -16.351 1.00 79.38 254 ASP A CA 1
ATOM 1956 C C . ASP A 1 254 ? 2.401 -13.429 -17.652 1.00 79.38 254 ASP A C 1
ATOM 1958 O O . ASP A 1 254 ? 2.453 -12.220 -17.875 1.00 79.38 254 ASP A O 1
ATOM 1962 N N . ALA A 1 255 ? 2.935 -14.296 -18.523 1.00 82.50 255 ALA A N 1
ATOM 1963 C CA . ALA A 1 255 ? 3.610 -13.896 -19.768 1.00 82.50 255 ALA A CA 1
ATOM 1964 C C . ALA A 1 255 ? 2.802 -12.902 -20.638 1.00 82.50 255 ALA A C 1
ATOM 1966 O O . ALA A 1 255 ? 3.401 -11.956 -21.156 1.00 82.50 255 ALA A O 1
ATOM 1967 N N . PRO A 1 256 ? 1.460 -13.015 -20.758 1.00 87.69 256 PRO A N 1
ATOM 1968 C CA . PRO A 1 256 ? 0.648 -12.040 -21.486 1.00 87.69 256 PRO A CA 1
ATOM 1969 C C . PRO A 1 256 ? 0.681 -10.613 -20.913 1.00 87.69 256 PRO A C 1
ATOM 1971 O O . PRO A 1 256 ? 0.380 -9.680 -21.649 1.00 87.69 256 PRO A O 1
ATOM 1974 N N . LEU A 1 257 ? 1.048 -10.427 -19.638 1.00 88.25 257 LEU A N 1
ATOM 1975 C CA . LEU A 1 257 ? 1.126 -9.115 -18.977 1.00 88.25 257 LEU A CA 1
ATOM 1976 C C . LEU A 1 257 ? 2.456 -8.385 -19.233 1.00 88.25 257 LEU A C 1
ATOM 1978 O O . LEU A 1 257 ? 2.560 -7.190 -18.950 1.00 88.25 257 LEU A O 1
ATOM 1982 N N . LEU A 1 258 ? 3.474 -9.069 -19.773 1.00 89.00 258 LEU A N 1
ATOM 1983 C CA . LEU A 1 258 ? 4.798 -8.483 -20.025 1.00 89.00 258 LEU A CA 1
ATOM 1984 C C . LEU A 1 258 ? 4.747 -7.206 -20.877 1.00 89.00 258 LEU A C 1
ATOM 1986 O O . LEU A 1 258 ? 5.381 -6.225 -20.480 1.00 89.00 258 LEU A O 1
ATOM 1990 N N . PRO A 1 259 ? 4.003 -7.148 -22.003 1.00 91.19 259 PRO A N 1
ATOM 1991 C CA . PRO A 1 259 ? 3.946 -5.939 -22.819 1.00 91.19 259 PRO A CA 1
ATOM 1992 C C . PRO A 1 259 ? 3.404 -4.731 -22.052 1.00 91.19 259 PRO A C 1
ATOM 1994 O O . PRO A 1 259 ? 3.959 -3.638 -22.169 1.00 91.19 259 PRO A O 1
ATOM 1997 N N . ASP A 1 260 ? 2.362 -4.933 -21.243 1.00 92.38 260 ASP A N 1
ATOM 1998 C CA . ASP A 1 260 ? 1.734 -3.868 -20.460 1.00 92.38 260 ASP A CA 1
ATOM 1999 C C . ASP A 1 260 ? 2.640 -3.408 -19.316 1.00 92.38 260 ASP A C 1
ATOM 2001 O O . ASP A 1 260 ? 2.735 -2.210 -19.048 1.00 92.38 260 ASP A O 1
ATOM 2005 N N . CYS A 1 261 ? 3.366 -4.337 -18.689 1.00 92.75 261 CYS A N 1
ATOM 2006 C CA . CYS A 1 261 ? 4.359 -4.025 -17.665 1.00 92.75 261 CYS A CA 1
ATOM 2007 C C . CYS A 1 261 ? 5.518 -3.197 -18.228 1.00 92.75 261 CYS A C 1
ATOM 2009 O O . CYS A 1 261 ? 5.841 -2.138 -17.688 1.00 92.75 261 CYS A O 1
ATOM 2011 N N . VAL A 1 262 ? 6.090 -3.608 -19.363 1.00 94.00 262 VAL A N 1
ATOM 2012 C CA . VAL A 1 262 ? 7.158 -2.855 -20.038 1.00 94.00 262 VAL A CA 1
ATOM 2013 C C . VAL A 1 262 ? 6.671 -1.472 -20.470 1.00 94.00 262 VAL A C 1
ATOM 2015 O O . VAL A 1 262 ? 7.387 -0.484 -20.289 1.00 94.00 262 VAL A O 1
ATOM 2018 N N . ALA A 1 263 ? 5.450 -1.375 -21.000 1.00 93.81 263 ALA A N 1
ATOM 2019 C CA . ALA A 1 263 ? 4.859 -0.100 -21.383 1.00 93.81 263 ALA A CA 1
ATOM 2020 C C . ALA A 1 263 ? 4.637 0.822 -20.172 1.00 93.81 263 ALA A C 1
ATOM 2022 O O . ALA A 1 263 ? 4.971 2.003 -20.254 1.00 93.81 263 ALA A O 1
ATOM 2023 N N . ALA A 1 264 ? 4.133 0.293 -19.052 1.00 94.38 264 ALA A N 1
ATOM 2024 C CA . ALA A 1 264 ? 3.931 1.051 -17.819 1.00 94.38 264 ALA A CA 1
ATOM 2025 C C . ALA A 1 264 ? 5.260 1.572 -17.252 1.00 94.38 264 ALA A C 1
ATOM 2027 O O . ALA A 1 264 ? 5.390 2.772 -17.029 1.00 94.38 264 ALA A O 1
ATOM 2028 N N . LEU A 1 265 ? 6.277 0.711 -17.121 1.00 95.75 265 LEU A N 1
ATOM 2029 C CA . LEU A 1 265 ? 7.615 1.102 -16.655 1.00 95.75 265 LEU A CA 1
ATOM 2030 C C . LEU A 1 265 ? 8.258 2.157 -17.561 1.00 95.75 265 LEU A C 1
ATOM 2032 O O . LEU A 1 265 ? 8.841 3.126 -17.078 1.00 95.75 265 LEU A O 1
ATOM 2036 N N . THR A 1 266 ? 8.134 1.990 -18.880 1.00 94.06 266 THR A N 1
ATOM 2037 C CA . THR A 1 266 ? 8.666 2.957 -19.849 1.00 94.06 266 THR A CA 1
ATOM 2038 C C . THR A 1 266 ? 7.931 4.292 -19.750 1.00 94.06 266 THR A C 1
ATOM 2040 O O . THR A 1 266 ? 8.574 5.337 -19.744 1.00 94.06 266 THR A O 1
ATOM 2043 N N . GLY A 1 267 ? 6.601 4.270 -19.628 1.00 91.75 267 GLY A N 1
ATOM 2044 C CA . GLY A 1 267 ? 5.788 5.469 -19.436 1.00 91.75 267 GLY A CA 1
ATOM 2045 C C . GLY A 1 267 ? 6.164 6.218 -18.159 1.00 91.75 267 GLY A C 1
ATOM 2046 O O . GLY A 1 267 ? 6.455 7.405 -18.219 1.00 91.75 267 GLY A O 1
ATOM 2047 N N . THR A 1 268 ? 6.262 5.519 -17.026 1.00 93.50 268 THR A N 1
ATOM 2048 C CA . THR A 1 268 ? 6.689 6.101 -15.743 1.00 93.50 268 THR A CA 1
ATOM 2049 C C . THR A 1 268 ? 8.101 6.685 -15.819 1.00 93.50 268 THR A C 1
ATOM 2051 O O . THR A 1 268 ? 8.338 7.783 -15.319 1.00 93.50 268 THR A O 1
ATOM 2054 N N . MET A 1 269 ? 9.036 5.994 -16.478 1.00 93.25 269 MET A N 1
ATOM 2055 C CA . MET A 1 269 ? 10.389 6.506 -16.700 1.00 93.25 269 MET A CA 1
ATOM 2056 C C . MET A 1 269 ? 10.379 7.800 -17.517 1.00 93.25 269 MET A C 1
ATOM 2058 O O . MET A 1 269 ? 11.064 8.747 -17.146 1.00 93.25 269 MET A O 1
ATOM 2062 N N . LEU A 1 270 ? 9.618 7.844 -18.616 1.00 89.62 270 LEU A N 1
ATOM 2063 C CA . LEU A 1 270 ? 9.534 9.018 -19.486 1.00 89.62 270 LEU A CA 1
ATOM 2064 C C . LEU A 1 270 ? 8.840 10.194 -18.798 1.00 89.62 270 LEU A C 1
ATOM 2066 O O . LEU A 1 270 ? 9.357 11.305 -18.876 1.00 89.62 270 LEU A O 1
ATOM 2070 N N . ASP A 1 271 ? 7.749 9.950 -18.071 1.00 88.25 271 ASP A N 1
ATOM 2071 C CA . ASP A 1 271 ? 7.062 10.980 -17.286 1.00 88.25 271 ASP A CA 1
ATOM 2072 C C . ASP A 1 271 ? 8.010 11.616 -16.250 1.00 88.25 271 ASP A C 1
ATOM 2074 O O . ASP A 1 271 ? 7.985 12.828 -16.045 1.00 88.25 271 ASP A O 1
ATOM 2078 N N . ALA A 1 272 ? 8.885 10.822 -15.617 1.00 88.50 272 ALA A N 1
ATOM 2079 C CA . ALA A 1 272 ? 9.846 11.328 -14.633 1.00 88.50 272 ALA A CA 1
ATOM 2080 C C . ALA A 1 272 ? 10.899 12.265 -15.251 1.00 88.50 272 ALA A C 1
ATOM 2082 O O . ALA A 1 272 ? 11.380 13.182 -14.586 1.00 88.50 272 ALA A O 1
ATOM 2083 N N . VAL A 1 273 ? 11.263 12.049 -16.519 1.00 87.12 273 VAL A N 1
ATOM 2084 C CA . VAL A 1 273 ? 12.321 12.812 -17.200 1.00 87.12 273 VAL A CA 1
ATOM 2085 C C . VAL A 1 273 ? 11.793 13.884 -18.151 1.00 87.12 273 VAL A C 1
ATOM 2087 O O . VAL A 1 273 ? 12.580 14.700 -18.620 1.00 87.12 273 VAL A O 1
ATOM 2090 N N . GLU A 1 274 ? 10.489 13.918 -18.439 1.00 81.75 274 GLU A N 1
ATOM 2091 C CA . GLU A 1 274 ? 9.870 14.786 -19.452 1.00 81.75 274 GLU A CA 1
ATOM 2092 C C . GLU A 1 274 ? 10.266 16.263 -19.283 1.00 81.75 274 GLU A C 1
ATOM 2094 O O . GLU A 1 274 ? 10.691 16.905 -20.244 1.00 81.75 274 GLU A O 1
ATOM 2099 N N . GLY A 1 275 ? 10.230 16.778 -18.048 1.00 70.38 275 GLY A N 1
ATOM 2100 C CA . GLY A 1 275 ? 10.617 18.158 -17.721 1.00 70.38 275 GLY A CA 1
ATOM 2101 C C . GLY A 1 275 ? 12.115 18.467 -17.856 1.00 70.38 275 GLY A C 1
ATOM 2102 O O . GLY A 1 275 ? 12.499 19.635 -17.846 1.00 70.38 275 GLY A O 1
ATOM 2103 N N . HIS A 1 276 ? 12.952 17.440 -18.007 1.00 75.88 276 HIS A N 1
ATOM 2104 C CA . HIS A 1 276 ? 14.411 17.537 -18.117 1.00 75.88 276 HIS A CA 1
ATOM 2105 C C . HIS A 1 276 ? 14.928 17.173 -19.519 1.00 75.88 276 HIS A C 1
ATOM 2107 O O . HIS A 1 276 ? 16.073 17.474 -19.850 1.00 75.88 276 HIS A O 1
ATOM 2113 N N . LEU A 1 277 ? 14.096 16.544 -20.359 1.00 70.88 277 LEU A N 1
ATOM 2114 C CA . LEU A 1 277 ? 14.442 16.144 -21.728 1.00 70.88 277 LEU A CA 1
ATOM 2115 C C . LEU A 1 277 ? 14.433 17.311 -22.729 1.00 70.88 277 LEU A C 1
ATOM 2117 O O . LEU A 1 277 ? 15.097 17.222 -23.764 1.00 70.88 277 LEU A O 1
ATOM 2121 N N . ASP A 1 278 ? 13.690 18.386 -22.447 1.00 62.22 278 ASP A N 1
ATOM 2122 C CA . ASP A 1 278 ? 13.566 19.550 -23.330 1.00 62.22 278 ASP A CA 1
ATOM 2123 C C . ASP A 1 278 ? 13.787 20.865 -22.563 1.00 62.22 278 ASP A C 1
ATOM 2125 O O . ASP A 1 278 ? 12.849 21.560 -22.175 1.00 62.22 278 ASP A O 1
ATOM 2129 N N . PHE A 1 279 ? 15.059 21.246 -22.382 1.00 53.22 279 PHE A N 1
ATOM 2130 C CA . PHE A 1 279 ? 15.481 22.499 -21.725 1.00 53.22 279 PHE A CA 1
ATOM 2131 C C . PHE A 1 279 ? 14.935 23.781 -22.387 1.00 53.22 279 PHE A C 1
ATOM 2133 O O . PHE A 1 279 ? 15.153 24.883 -21.881 1.00 53.22 279 PHE A O 1
ATOM 2140 N N . SER A 1 280 ? 14.279 23.659 -23.547 1.00 47.50 280 SER A N 1
ATOM 2141 C CA . SER A 1 280 ? 13.749 24.775 -24.327 1.00 47.50 280 SER A CA 1
ATOM 2142 C C . SER A 1 280 ? 12.293 25.129 -24.005 1.00 47.50 280 SER A C 1
ATOM 2144 O O . SER A 1 280 ? 11.850 26.229 -24.350 1.00 47.50 280 SER A O 1
ATOM 2146 N N . LYS A 1 281 ? 11.551 24.247 -23.318 1.00 49.31 281 LYS A N 1
ATOM 2147 C CA . LYS A 1 281 ? 10.150 24.472 -22.942 1.00 49.31 281 LYS A CA 1
ATOM 2148 C C . LYS A 1 281 ? 10.011 24.524 -21.417 1.00 49.31 281 LYS A C 1
ATOM 2150 O O . LYS A 1 281 ? 10.439 23.594 -20.741 1.00 49.31 281 LYS A O 1
ATOM 2155 N N . PRO A 1 282 ? 9.399 25.577 -20.842 1.00 49.59 282 PRO A N 1
ATOM 2156 C CA . PRO A 1 282 ? 9.036 25.545 -19.431 1.00 49.59 282 PRO A CA 1
ATOM 2157 C C . PRO A 1 282 ? 8.053 24.386 -19.182 1.00 49.59 282 PRO A C 1
ATOM 2159 O O . PRO A 1 282 ? 7.250 24.079 -20.076 1.00 49.59 282 PRO A O 1
ATOM 2162 N N . PRO A 1 283 ? 8.086 23.749 -17.994 1.00 53.88 283 PRO A N 1
ATOM 2163 C CA . PRO A 1 283 ? 7.166 22.669 -17.658 1.00 53.88 283 PRO A CA 1
ATOM 2164 C C . PRO A 1 283 ? 5.734 23.148 -17.903 1.00 53.88 283 PRO A C 1
ATOM 2166 O O . PRO A 1 283 ? 5.276 24.159 -17.367 1.00 53.88 283 PRO A O 1
ATOM 2169 N N . SER A 1 284 ? 5.060 22.479 -18.832 1.00 44.25 284 SER A N 1
ATOM 2170 C CA . SER A 1 284 ? 3.783 22.933 -19.365 1.00 44.25 284 SER A CA 1
ATOM 2171 C C . SER A 1 284 ? 2.665 22.584 -18.384 1.00 44.25 284 SER A C 1
ATOM 2173 O O . SER A 1 284 ? 2.330 21.412 -18.219 1.00 44.25 284 SER A O 1
ATOM 2175 N N . GLY A 1 285 ? 2.064 23.606 -17.770 1.00 49.41 285 GLY A N 1
ATOM 2176 C CA . GLY A 1 285 ? 0.792 23.507 -17.048 1.00 49.41 285 GLY A CA 1
ATOM 2177 C C . GLY A 1 285 ? 0.866 23.975 -15.595 1.00 49.41 285 GLY A C 1
ATOM 2178 O O . GLY A 1 285 ? 1.543 23.375 -14.767 1.00 49.41 285 GLY A O 1
ATOM 2179 N N . SER A 1 286 ? 0.116 25.029 -15.267 1.00 45.00 286 SER A N 1
ATOM 2180 C CA . SER A 1 286 ? -0.110 25.453 -13.883 1.00 45.00 286 SER A CA 1
ATOM 2181 C C . SER A 1 286 ? -0.800 24.331 -13.098 1.00 45.00 286 SER A C 1
ATOM 2183 O O . SER A 1 286 ? -1.924 23.964 -13.438 1.00 45.00 286 SER A O 1
ATOM 2185 N N . GLY A 1 287 ? -0.141 23.801 -12.065 1.00 51.22 287 GLY A N 1
ATOM 2186 C CA . GLY A 1 287 ? -0.696 22.785 -11.159 1.00 51.22 287 GLY A CA 1
ATOM 2187 C C . GLY A 1 287 ? -0.167 21.357 -11.338 1.00 51.22 287 GLY A C 1
ATOM 2188 O O . GLY A 1 287 ? -0.646 20.464 -10.646 1.00 51.22 287 GLY A O 1
ATOM 2189 N N . ARG A 1 288 ? 0.805 21.121 -12.232 1.00 60.12 288 ARG A N 1
ATOM 2190 C CA . ARG A 1 288 ? 1.515 19.832 -12.321 1.00 60.12 288 ARG A CA 1
ATOM 2191 C C . ARG A 1 288 ? 2.719 19.808 -11.384 1.00 60.12 288 ARG A C 1
ATOM 2193 O O . ARG A 1 288 ? 3.441 20.801 -11.298 1.00 60.12 288 ARG A O 1
ATOM 2200 N N . ARG A 1 289 ? 2.956 18.670 -10.725 1.00 68.38 289 ARG A N 1
ATOM 2201 C CA . ARG A 1 289 ? 4.170 18.453 -9.934 1.00 68.38 289 ARG A CA 1
ATOM 2202 C C . ARG A 1 289 ? 5.408 18.524 -10.826 1.00 68.38 289 ARG A C 1
ATOM 2204 O O . ARG A 1 289 ? 5.491 17.835 -11.840 1.00 68.38 289 ARG A O 1
ATOM 2211 N N . VAL A 1 290 ? 6.380 19.334 -10.418 1.00 69.75 290 VAL A N 1
ATOM 2212 C CA . VAL A 1 290 ? 7.721 19.322 -11.005 1.00 69.75 290 VAL A CA 1
ATOM 2213 C C . VAL A 1 290 ? 8.538 18.286 -10.243 1.00 69.75 290 VAL A C 1
ATOM 2215 O O . VAL A 1 290 ? 8.847 18.494 -9.074 1.00 69.75 290 VAL A O 1
ATOM 2218 N N . VAL A 1 291 ? 8.849 17.166 -10.894 1.00 80.19 291 VAL A N 1
ATOM 2219 C CA . VAL A 1 291 ? 9.738 16.138 -10.339 1.00 80.19 291 VAL A CA 1
ATOM 2220 C C . VAL A 1 291 ? 11.162 16.688 -10.351 1.00 80.19 291 VAL A C 1
ATOM 2222 O O . VAL A 1 291 ? 11.676 17.068 -11.411 1.00 80.19 291 VAL A O 1
ATOM 2225 N N . ASP A 1 292 ? 11.792 16.779 -9.180 1.00 85.31 292 ASP A N 1
ATOM 2226 C CA . ASP A 1 292 ? 13.169 17.262 -9.103 1.00 85.31 292 ASP A CA 1
ATOM 2227 C C . ASP A 1 292 ? 14.157 16.254 -9.719 1.00 85.31 292 ASP A C 1
ATOM 2229 O O . ASP A 1 292 ? 13.814 15.110 -10.013 1.00 85.31 292 ASP A O 1
ATOM 2233 N N . LEU A 1 293 ? 15.398 16.679 -9.969 1.00 86.19 293 LEU A N 1
ATOM 2234 C CA . LEU A 1 293 ? 16.392 15.813 -10.612 1.00 86.19 293 LEU A CA 1
ATOM 2235 C C . LEU A 1 293 ? 16.742 14.570 -9.778 1.00 86.19 293 LEU A C 1
ATOM 2237 O O . LEU A 1 293 ? 17.015 13.524 -10.355 1.00 86.19 293 LEU A O 1
ATOM 2241 N N . THR A 1 294 ? 16.730 14.659 -8.448 1.00 89.62 294 THR A N 1
ATOM 2242 C CA . THR A 1 294 ? 17.075 13.531 -7.563 1.00 89.62 294 THR A CA 1
ATOM 2243 C C . THR A 1 294 ? 15.959 12.492 -7.571 1.00 89.62 294 THR A C 1
ATOM 2245 O O . THR A 1 294 ? 16.198 11.293 -7.699 1.00 89.62 294 THR A O 1
ATOM 2248 N N . GLU A 1 295 ? 14.722 12.966 -7.479 1.00 89.81 295 GLU A N 1
ATOM 2249 C CA . GLU A 1 295 ? 13.507 12.171 -7.580 1.00 89.81 295 GLU A CA 1
ATOM 2250 C C . GLU A 1 295 ? 13.382 11.492 -8.951 1.00 89.81 295 GLU A C 1
ATOM 2252 O O . GLU A 1 295 ? 13.124 10.287 -9.039 1.00 89.81 295 GLU A O 1
ATOM 2257 N N . ALA A 1 296 ? 13.620 12.250 -10.025 1.00 90.75 296 ALA A N 1
ATOM 2258 C CA . ALA A 1 296 ? 13.594 11.740 -11.389 1.00 90.75 296 ALA A CA 1
ATOM 2259 C C . ALA A 1 296 ? 14.675 10.675 -11.613 1.00 90.75 296 ALA A C 1
ATOM 2261 O O . ALA A 1 296 ? 14.401 9.645 -12.232 1.00 90.75 296 ALA A O 1
ATOM 2262 N N . GLU A 1 297 ? 15.883 10.888 -11.078 1.00 93.19 297 GLU A N 1
ATOM 2263 C CA . GLU A 1 297 ? 16.970 9.910 -11.133 1.00 93.19 297 GLU A CA 1
ATOM 2264 C C . GLU A 1 297 ? 16.578 8.600 -10.437 1.00 93.19 297 GLU A C 1
ATOM 2266 O O . GLU A 1 297 ? 16.794 7.521 -10.993 1.00 93.19 297 GLU A O 1
ATOM 2271 N N . GLU A 1 298 ? 15.977 8.664 -9.244 1.00 94.88 298 GLU A N 1
ATOM 2272 C CA . GLU A 1 298 ? 15.597 7.465 -8.491 1.00 94.88 298 GLU A CA 1
ATOM 2273 C C . GLU A 1 298 ? 14.526 6.641 -9.216 1.00 94.88 298 GLU A C 1
ATOM 2275 O O . GLU A 1 298 ? 14.642 5.410 -9.297 1.00 94.88 298 GLU A O 1
ATOM 2280 N N . ILE A 1 299 ? 13.516 7.301 -9.793 1.00 94.69 299 ILE A N 1
ATOM 2281 C CA . ILE A 1 299 ? 12.486 6.626 -10.591 1.00 94.69 299 ILE A CA 1
ATOM 2282 C C . ILE A 1 299 ? 13.086 6.036 -11.860 1.00 94.69 299 ILE A C 1
ATOM 2284 O O . ILE A 1 299 ? 12.870 4.854 -12.137 1.00 94.69 299 ILE A O 1
ATOM 2288 N N . ALA A 1 300 ? 13.845 6.820 -12.629 1.00 94.44 300 ALA A N 1
ATOM 2289 C CA . ALA A 1 300 ? 14.432 6.355 -13.880 1.00 94.44 300 ALA A CA 1
ATOM 2290 C C . ALA A 1 300 ? 15.376 5.167 -13.639 1.00 94.44 300 ALA A C 1
ATOM 2292 O O . ALA A 1 300 ? 15.339 4.168 -14.363 1.00 94.44 300 ALA A O 1
ATOM 2293 N N . ALA A 1 301 ? 16.183 5.219 -12.580 1.00 94.94 301 ALA A N 1
ATOM 2294 C CA . ALA A 1 301 ? 17.085 4.132 -12.230 1.00 94.94 301 ALA A CA 1
ATOM 2295 C C . ALA A 1 301 ? 16.332 2.879 -11.762 1.00 94.94 301 ALA A C 1
ATOM 2297 O O . ALA A 1 301 ? 16.712 1.767 -12.128 1.00 94.94 301 ALA A O 1
ATOM 2298 N N . SER A 1 302 ? 15.240 3.044 -11.011 1.00 96.25 302 SER A N 1
ATOM 2299 C CA . SER A 1 302 ? 14.380 1.927 -10.605 1.00 96.25 302 SER A CA 1
ATOM 2300 C C . SER A 1 302 ? 13.664 1.298 -11.807 1.00 96.25 302 SER A C 1
ATOM 2302 O O . SER A 1 302 ? 13.600 0.071 -11.911 1.00 96.25 302 SER A O 1
ATOM 2304 N N . CYS A 1 303 ? 13.179 2.111 -12.754 1.00 96.62 303 CYS A N 1
ATOM 2305 C CA . CYS A 1 303 ? 12.510 1.633 -13.966 1.00 96.62 303 CYS A CA 1
ATOM 2306 C C . CYS A 1 303 ? 13.481 0.859 -14.857 1.00 96.62 303 CYS A C 1
ATOM 2308 O O . CYS A 1 303 ? 13.183 -0.260 -15.264 1.00 96.62 303 CYS A O 1
ATOM 2310 N N . THR A 1 304 ? 14.668 1.413 -15.114 1.00 95.44 304 THR A N 1
ATOM 2311 C CA . THR A 1 304 ? 15.695 0.743 -15.928 1.00 95.44 304 THR A CA 1
ATOM 2312 C C . THR A 1 304 ? 16.194 -0.550 -15.284 1.00 95.44 304 THR A C 1
ATOM 2314 O O . THR A 1 304 ? 16.356 -1.544 -15.987 1.00 95.44 304 THR A O 1
ATOM 2317 N N . ALA A 1 305 ? 16.366 -0.586 -13.958 1.00 95.19 305 ALA A N 1
ATOM 2318 C CA . ALA A 1 305 ? 16.702 -1.816 -13.238 1.00 95.19 305 ALA A CA 1
ATOM 2319 C C . ALA A 1 305 ? 15.599 -2.878 -13.373 1.00 95.19 305 ALA A C 1
ATOM 2321 O O . ALA A 1 305 ? 15.890 -4.048 -13.610 1.00 95.19 305 ALA A O 1
ATOM 2322 N N . SER A 1 306 ? 14.334 -2.466 -13.274 1.00 95.06 306 SER A N 1
ATOM 2323 C CA . SER A 1 306 ? 13.180 -3.361 -13.412 1.00 95.06 306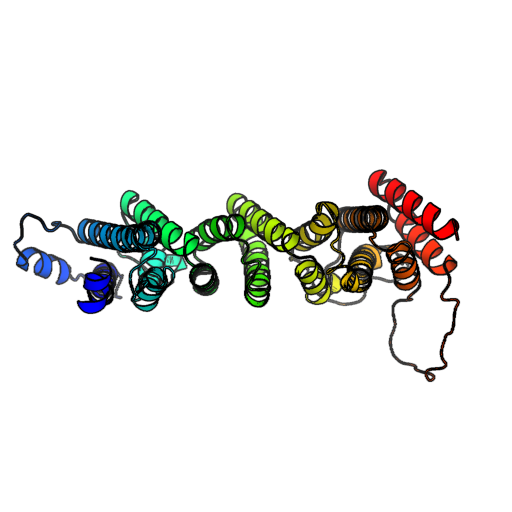 SER A CA 1
ATOM 2324 C C . SER A 1 306 ? 13.045 -3.908 -14.828 1.00 95.06 306 SER A C 1
ATOM 2326 O O . SER A 1 306 ? 12.837 -5.101 -15.005 1.00 95.06 306 SER A O 1
ATOM 2328 N N . VAL A 1 307 ? 13.238 -3.066 -15.846 1.00 94.44 307 VAL A N 1
ATOM 2329 C CA . VAL A 1 307 ? 13.254 -3.492 -17.253 1.00 94.44 307 VAL A CA 1
ATOM 2330 C C . VAL A 1 307 ? 14.388 -4.483 -17.511 1.00 94.44 307 VAL A C 1
ATOM 2332 O O . VAL A 1 307 ? 14.150 -5.523 -18.116 1.00 94.44 307 VAL A O 1
ATOM 2335 N N . LEU A 1 308 ? 15.601 -4.210 -17.022 1.00 93.19 308 LEU A N 1
ATOM 2336 C CA . LEU A 1 308 ? 16.720 -5.148 -17.143 1.00 93.19 308 LEU A CA 1
ATOM 2337 C C . LEU A 1 308 ? 16.425 -6.482 -16.467 1.00 93.19 308 LEU A C 1
ATOM 2339 O O . LEU A 1 308 ? 16.707 -7.531 -17.038 1.00 93.19 308 LEU A O 1
ATOM 2343 N N . HIS A 1 309 ? 15.832 -6.443 -15.275 1.00 92.31 309 HIS A N 1
ATOM 2344 C CA . HIS A 1 309 ? 15.402 -7.649 -14.585 1.00 92.31 309 HIS A CA 1
ATOM 2345 C C . HIS A 1 309 ? 14.410 -8.446 -15.434 1.00 92.31 309 HIS A C 1
ATOM 2347 O O . HIS A 1 309 ? 14.648 -9.625 -15.680 1.00 92.31 309 HIS A O 1
ATOM 2353 N N . LEU A 1 310 ? 13.376 -7.796 -15.984 1.00 90.81 310 LEU A N 1
ATOM 2354 C CA . LEU A 1 310 ? 12.415 -8.434 -16.892 1.00 90.81 310 LEU A CA 1
ATOM 2355 C C . LEU A 1 310 ? 13.087 -9.068 -18.114 1.00 90.81 310 LEU A C 1
ATOM 2357 O O . LEU A 1 310 ? 12.700 -10.159 -18.512 1.00 90.81 310 LEU A O 1
ATOM 2361 N N . MET A 1 311 ? 14.108 -8.429 -18.691 1.00 90.62 311 MET A N 1
ATOM 2362 C CA . MET A 1 311 ? 14.859 -8.996 -19.820 1.00 90.62 311 MET A CA 1
ATOM 2363 C C . MET A 1 311 ? 15.625 -10.270 -19.436 1.00 90.62 311 MET A C 1
ATOM 2365 O O . MET A 1 311 ? 15.784 -11.155 -20.273 1.00 90.62 311 MET A O 1
ATOM 2369 N N . LEU A 1 312 ? 16.091 -10.381 -18.187 1.00 88.69 312 LEU A N 1
ATOM 2370 C CA . LEU A 1 312 ? 16.793 -11.568 -17.683 1.00 88.69 312 LEU A CA 1
ATOM 2371 C C . LEU A 1 312 ? 15.847 -12.734 -17.382 1.00 88.69 312 LEU A C 1
ATOM 2373 O O . LEU A 1 312 ? 16.256 -13.888 -17.504 1.00 88.69 312 LEU A O 1
ATOM 2377 N N . ILE A 1 313 ? 14.611 -12.439 -16.970 1.00 86.56 313 ILE A N 1
ATOM 2378 C CA . ILE A 1 313 ? 13.613 -13.445 -16.578 1.00 86.56 313 ILE A CA 1
ATOM 2379 C C . ILE A 1 313 ? 12.509 -13.658 -17.623 1.00 86.56 313 ILE A C 1
ATOM 2381 O O . ILE A 1 313 ? 11.521 -14.327 -17.321 1.00 86.56 313 ILE A O 1
ATOM 2385 N N . ASP A 1 314 ? 12.661 -13.103 -18.830 1.00 85.06 314 ASP A N 1
ATOM 2386 C CA . ASP A 1 314 ? 11.689 -13.230 -19.920 1.00 85.06 314 ASP A CA 1
ATOM 2387 C C . ASP A 1 314 ? 11.453 -14.724 -20.238 1.00 85.06 314 ASP A C 1
ATOM 2389 O O . ASP A 1 314 ? 12.390 -15.422 -20.641 1.00 85.06 314 ASP A O 1
ATOM 2393 N N . PRO A 1 315 ? 10.224 -15.251 -20.062 1.00 77.88 315 PRO A N 1
ATOM 2394 C CA . PRO A 1 315 ? 9.904 -16.646 -20.357 1.00 77.88 315 PRO A CA 1
ATOM 2395 C C . PRO A 1 315 ? 9.900 -16.941 -21.865 1.00 77.88 315 PRO A C 1
ATOM 2397 O O . PRO A 1 315 ? 9.963 -18.104 -22.269 1.00 77.88 315 PRO A O 1
ATOM 2400 N N . SER A 1 316 ? 9.825 -15.904 -22.703 1.00 79.31 316 SER A N 1
ATOM 2401 C CA . SER A 1 316 ? 9.806 -15.986 -24.163 1.00 79.31 316 SER A CA 1
ATOM 2402 C C . SER A 1 316 ? 10.654 -14.871 -24.797 1.00 79.31 316 SER A C 1
ATOM 2404 O O . SER A 1 316 ? 10.105 -13.989 -25.470 1.00 79.31 316 SER A O 1
ATOM 2406 N N . PRO A 1 317 ? 11.992 -14.889 -24.631 1.00 80.88 317 PRO A N 1
ATOM 2407 C CA . PRO A 1 317 ? 12.859 -13.901 -25.265 1.00 80.88 317 PRO A CA 1
ATOM 2408 C C . PRO A 1 317 ? 12.690 -13.939 -26.794 1.00 80.88 317 PRO A C 1
ATOM 2410 O O . PRO A 1 317 ? 12.595 -15.037 -27.354 1.00 80.88 317 PRO A O 1
ATOM 2413 N N . PRO A 1 318 ? 12.676 -12.792 -27.502 1.00 85.81 318 PRO A N 1
ATOM 2414 C CA . PRO A 1 318 ? 13.014 -11.435 -27.050 1.00 85.81 318 PRO A CA 1
ATOM 2415 C C . PRO A 1 318 ? 11.781 -10.526 -26.823 1.00 85.81 318 PRO A C 1
ATOM 2417 O O . PRO A 1 318 ? 11.766 -9.376 -27.268 1.00 85.81 318 PRO A O 1
ATOM 2420 N N . THR A 1 319 ? 10.723 -11.017 -26.169 1.00 87.69 319 THR A N 1
ATOM 2421 C CA . THR A 1 319 ? 9.457 -10.271 -26.015 1.00 87.69 319 THR A CA 1
ATOM 2422 C C . THR A 1 319 ? 9.654 -8.939 -25.293 1.00 87.69 319 THR A C 1
ATOM 2424 O O . THR A 1 319 ? 9.238 -7.895 -25.801 1.00 87.69 319 THR A O 1
ATOM 2427 N N . VAL A 1 320 ? 10.339 -8.944 -24.145 1.00 88.88 320 VAL A N 1
ATOM 2428 C CA . VAL A 1 320 ? 10.570 -7.727 -23.346 1.00 88.88 320 VAL A CA 1
ATOM 2429 C C . VAL A 1 320 ? 11.359 -6.686 -24.142 1.00 88.88 320 VAL A C 1
ATOM 2431 O O . VAL A 1 320 ? 10.995 -5.510 -24.151 1.00 88.88 320 VAL A O 1
ATOM 2434 N N . GLN A 1 321 ? 12.389 -7.120 -24.872 1.00 89.69 321 GLN A N 1
ATOM 2435 C CA . GLN A 1 321 ? 13.203 -6.250 -25.723 1.00 89.69 321 GLN A CA 1
ATOM 2436 C C . GLN A 1 321 ? 12.368 -5.587 -26.829 1.00 89.69 321 GLN A C 1
ATOM 2438 O O . GLN A 1 321 ? 12.425 -4.368 -26.998 1.00 89.69 321 GLN A O 1
ATOM 2443 N N . GLN A 1 322 ? 11.547 -6.359 -27.545 1.00 89.94 322 GLN A N 1
ATOM 2444 C CA . GLN A 1 322 ? 10.689 -5.824 -28.607 1.00 89.94 322 GLN A CA 1
ATOM 2445 C C . GLN A 1 322 ? 9.640 -4.847 -28.061 1.00 89.94 322 GLN A C 1
ATOM 2447 O O . GLN A 1 322 ? 9.380 -3.799 -28.659 1.00 89.94 322 GLN A O 1
ATOM 2452 N N . CYS A 1 323 ? 9.037 -5.163 -26.912 1.00 91.31 323 CYS A N 1
ATOM 2453 C CA . CYS A 1 323 ? 8.090 -4.281 -26.233 1.00 91.31 323 CYS A CA 1
ATOM 2454 C C . CYS A 1 323 ? 8.751 -2.973 -25.783 1.00 91.31 323 CYS A C 1
ATOM 2456 O O . CYS A 1 323 ? 8.143 -1.905 -25.912 1.00 91.31 323 CYS A O 1
ATOM 2458 N N . LEU A 1 324 ? 9.994 -3.041 -25.308 1.00 92.31 324 LEU A N 1
ATOM 2459 C CA . LEU A 1 324 ? 10.766 -1.882 -24.878 1.00 92.31 324 LEU A CA 1
ATOM 2460 C C . LEU A 1 324 ? 11.107 -0.974 -26.062 1.00 92.31 324 LEU A C 1
ATOM 2462 O O . LEU A 1 324 ? 10.826 0.222 -26.004 1.00 92.31 324 LEU A O 1
ATOM 2466 N N . ALA A 1 325 ? 11.626 -1.540 -27.156 1.00 90.69 325 ALA A N 1
ATOM 2467 C CA . ALA A 1 325 ? 11.925 -0.800 -28.382 1.00 90.69 325 ALA A CA 1
ATOM 2468 C C . ALA A 1 325 ? 10.682 -0.063 -28.908 1.00 90.69 325 ALA A C 1
ATOM 2470 O O . ALA A 1 325 ? 10.718 1.140 -29.167 1.00 90.69 325 ALA A O 1
ATOM 2471 N N . ARG A 1 326 ? 9.536 -0.756 -28.966 1.00 90.44 326 ARG A N 1
ATOM 2472 C CA . ARG A 1 326 ? 8.256 -0.149 -29.368 1.00 90.44 326 ARG A CA 1
ATOM 2473 C C . ARG A 1 326 ? 7.786 0.942 -28.411 1.00 90.44 326 ARG A C 1
ATOM 2475 O O . ARG A 1 326 ? 7.178 1.906 -28.863 1.00 90.44 326 ARG A O 1
ATOM 2482 N N . SER A 1 327 ? 8.000 0.786 -27.106 1.00 90.69 327 SER A N 1
ATOM 2483 C CA . SER A 1 327 ? 7.534 1.756 -26.107 1.00 90.69 327 SER A CA 1
ATOM 2484 C C . SER A 1 327 ? 8.391 3.021 -26.099 1.00 90.69 327 SER A C 1
ATOM 2486 O O . SER A 1 327 ? 7.842 4.115 -26.054 1.00 90.69 327 SER A O 1
ATOM 2488 N N . LEU A 1 328 ? 9.713 2.886 -26.233 1.00 88.19 328 LEU A N 1
ATOM 2489 C CA . LEU A 1 328 ? 10.653 4.009 -26.318 1.00 88.19 328 LEU A CA 1
ATOM 2490 C C . LEU A 1 328 ? 10.622 4.734 -27.672 1.00 88.19 328 LEU A C 1
ATOM 2492 O O . LEU A 1 328 ? 10.937 5.923 -27.731 1.00 88.19 328 LEU A O 1
ATOM 2496 N N . GLY A 1 329 ? 10.265 4.026 -28.749 1.00 82.25 329 GLY A N 1
ATOM 2497 C CA . GLY A 1 329 ? 10.103 4.593 -30.092 1.00 82.25 329 GLY A CA 1
ATOM 2498 C C . GLY A 1 329 ? 8.782 5.346 -30.297 1.00 82.25 329 GLY A C 1
ATOM 2499 O O . GLY A 1 329 ? 8.622 6.072 -31.273 1.00 82.25 329 GLY A O 1
ATOM 2500 N N . LYS A 1 330 ? 7.807 5.228 -29.385 1.00 74.88 330 LYS A N 1
ATOM 2501 C CA . LYS A 1 330 ? 6.575 6.026 -29.462 1.00 74.88 330 LYS A CA 1
ATOM 2502 C C . LYS A 1 330 ? 6.879 7.475 -29.077 1.00 74.88 330 LYS A C 1
ATOM 2504 O O . LYS A 1 330 ? 7.129 7.768 -27.911 1.00 74.88 330 LYS A O 1
ATOM 2509 N N . ARG A 1 331 ? 6.795 8.405 -30.036 1.00 55.34 331 ARG A N 1
ATOM 2510 C CA . ARG A 1 331 ? 6.789 9.843 -29.716 1.00 55.34 331 ARG A CA 1
ATOM 2511 C C . ARG A 1 331 ? 5.588 10.187 -28.823 1.00 55.34 331 ARG A C 1
ATOM 2513 O O . ARG A 1 331 ? 4.494 9.673 -29.082 1.00 55.34 331 ARG A O 1
ATOM 2520 N N . PRO A 1 332 ? 5.749 11.075 -27.824 1.00 47.62 332 PRO A N 1
ATOM 2521 C CA . PRO A 1 332 ? 4.611 11.612 -27.092 1.00 47.62 332 PRO A CA 1
ATOM 2522 C C . PRO A 1 332 ? 3.670 12.294 -28.094 1.00 47.62 332 PRO A C 1
ATOM 2524 O O . PRO A 1 332 ? 4.091 13.131 -28.893 1.00 47.62 332 PRO A O 1
ATOM 2527 N N . ARG A 1 333 ? 2.403 11.862 -28.114 1.00 42.84 333 ARG A N 1
ATOM 2528 C CA . ARG A 1 333 ? 1.354 12.466 -28.943 1.00 42.84 333 ARG A CA 1
ATOM 2529 C C . ARG A 1 333 ? 1.026 13.849 -28.381 1.00 42.84 333 ARG A C 1
ATOM 2531 O O . ARG A 1 333 ? 0.192 13.958 -27.486 1.00 42.84 333 ARG A O 1
ATOM 2538 N N . ASP A 1 334 ? 1.662 14.880 -28.923 1.00 34.16 334 ASP A N 1
ATOM 2539 C CA . ASP A 1 334 ? 1.075 16.219 -28.940 1.00 34.16 334 ASP A CA 1
ATOM 2540 C C . ASP A 1 334 ? -0.155 16.200 -29.874 1.00 34.16 334 ASP A C 1
ATOM 2542 O O . ASP A 1 334 ? -0.173 15.480 -30.874 1.00 34.16 334 ASP A O 1
ATOM 2546 N N . GLY A 1 335 ? -1.220 16.895 -29.466 1.00 37.03 335 GLY A N 1
ATOM 2547 C CA . GLY A 1 335 ? -2.591 16.737 -29.962 1.00 37.03 335 GLY A CA 1
ATOM 2548 C C . GLY A 1 335 ? -2.848 16.996 -31.454 1.00 37.03 335 GLY A C 1
ATOM 2549 O O . GLY A 1 335 ? -2.058 17.635 -32.136 1.00 37.03 335 GLY A O 1
ATOM 2550 N N . ASP A 1 336 ? -4.010 16.487 -31.888 1.00 41.41 336 ASP A N 1
ATOM 2551 C CA . ASP A 1 336 ? -4.752 16.759 -33.130 1.00 41.41 336 ASP A CA 1
ATOM 2552 C C . ASP A 1 336 ? -3.943 16.860 -34.434 1.00 41.41 336 ASP A C 1
ATOM 2554 O O . ASP A 1 336 ? -3.551 17.939 -34.856 1.00 41.41 336 ASP A O 1
ATOM 2558 N N . ASP A 1 337 ? -3.770 15.716 -35.107 1.00 32.66 337 ASP A N 1
ATOM 2559 C CA . ASP A 1 337 ? -4.141 15.539 -36.523 1.00 32.66 337 ASP A CA 1
ATOM 2560 C C . ASP A 1 337 ? -3.899 14.076 -36.949 1.00 32.66 337 ASP A C 1
ATOM 2562 O O . ASP A 1 337 ? -2.774 13.576 -36.988 1.00 32.66 337 ASP A O 1
ATOM 2566 N N . LEU A 1 338 ? -4.981 13.357 -37.257 1.00 35.88 338 LEU A N 1
ATOM 2567 C CA . LEU A 1 338 ? -4.936 12.030 -37.882 1.00 35.88 338 LEU A CA 1
ATOM 2568 C C . LEU A 1 338 ? -4.771 12.171 -39.403 1.00 35.88 338 LEU A C 1
ATOM 2570 O O . LEU A 1 338 ? -5.556 12.879 -40.036 1.00 35.88 338 LEU A O 1
ATOM 2574 N N . PRO A 1 339 ? -3.935 11.325 -40.019 1.00 30.62 339 PRO A N 1
ATOM 2575 C CA . PRO A 1 339 ? -4.338 10.593 -41.208 1.00 30.62 339 PRO A CA 1
ATOM 2576 C C . PRO A 1 339 ? -4.486 9.092 -40.890 1.00 30.62 339 PRO A C 1
ATOM 2578 O O . PRO A 1 339 ? -4.025 8.621 -39.847 1.00 30.62 339 PRO A O 1
ATOM 2581 N N . PRO A 1 340 ? -5.233 8.353 -41.728 1.00 36.78 340 PRO A N 1
ATOM 2582 C CA . PRO A 1 340 ? -5.827 7.077 -41.358 1.00 36.78 340 PRO A CA 1
ATOM 2583 C C . PRO A 1 340 ? -4.796 5.957 -41.223 1.00 36.78 340 PRO A C 1
ATOM 2585 O O . PRO A 1 340 ? -3.719 6.002 -41.806 1.00 36.78 340 PRO A O 1
ATOM 2588 N N . LEU A 1 341 ? -5.208 4.945 -40.455 1.00 46.50 341 LEU A N 1
ATOM 2589 C CA . LEU A 1 341 ? -4.601 3.625 -40.299 1.00 46.50 341 LEU A CA 1
ATOM 2590 C C . LEU A 1 341 ? -4.227 3.016 -41.662 1.00 46.50 341 LEU A C 1
ATOM 2592 O O . LEU A 1 341 ? -5.028 2.307 -42.266 1.00 46.50 341 LEU A O 1
ATOM 2596 N N . GLU A 1 342 ? -3.010 3.273 -42.127 1.00 34.72 342 GLU A N 1
ATOM 2597 C CA . GLU A 1 342 ? -2.286 2.314 -42.950 1.00 34.72 342 GLU A CA 1
ATOM 2598 C C . GLU A 1 342 ? -1.481 1.432 -41.999 1.00 34.72 342 GLU A C 1
ATOM 2600 O O . GLU A 1 342 ? -0.807 1.912 -41.084 1.00 34.72 342 GLU A O 1
ATOM 2605 N N . GLU A 1 343 ? -1.649 0.127 -42.174 1.00 39.78 343 GLU A N 1
ATOM 2606 C CA . GLU A 1 343 ? -0.939 -0.936 -41.478 1.00 39.78 343 GLU A CA 1
ATOM 2607 C C . GLU A 1 343 ? 0.570 -0.662 -41.546 1.00 39.78 343 GLU A C 1
ATOM 2609 O O . GLU A 1 343 ? 1.225 -0.909 -42.556 1.00 39.78 343 GLU A O 1
ATOM 2614 N N . ALA A 1 344 ? 1.126 -0.103 -40.467 1.00 35.69 344 ALA A N 1
ATOM 2615 C CA . ALA A 1 344 ? 2.562 0.057 -40.291 1.00 35.69 344 ALA A CA 1
ATOM 2616 C C . ALA A 1 344 ? 3.170 -1.314 -39.969 1.00 35.69 344 ALA A C 1
ATOM 2618 O O . ALA A 1 344 ? 3.546 -1.610 -38.832 1.00 35.69 344 ALA A O 1
ATOM 2619 N N . ASP A 1 345 ? 3.227 -2.161 -40.991 1.00 34.16 345 ASP A N 1
ATOM 2620 C CA . ASP A 1 345 ? 4.049 -3.356 -41.010 1.00 34.16 345 ASP A CA 1
ATOM 2621 C C . ASP A 1 345 ? 5.526 -2.940 -40.867 1.00 34.16 345 ASP A C 1
ATOM 2623 O O . ASP A 1 345 ? 6.140 -2.368 -41.766 1.00 34.16 345 ASP A O 1
ATOM 2627 N N . GLY A 1 346 ? 6.113 -3.244 -39.707 1.00 40.53 346 GLY A N 1
ATOM 2628 C CA . GLY A 1 3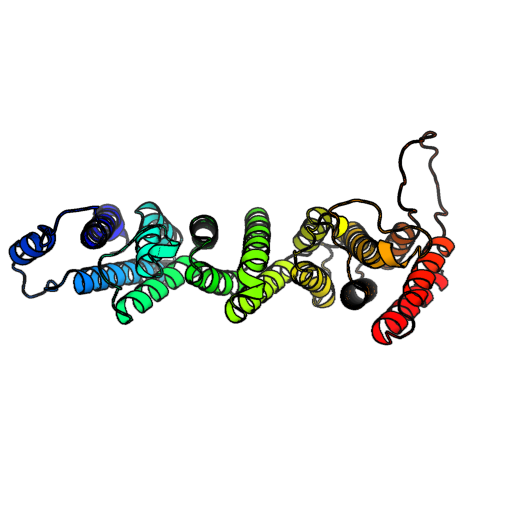46 ? 7.434 -3.876 -39.683 1.00 40.53 346 GLY A CA 1
ATOM 2629 C C . GLY A 1 346 ? 8.693 -3.073 -39.334 1.00 40.53 346 GLY A C 1
ATOM 2630 O O . GLY A 1 346 ? 9.738 -3.711 -39.253 1.00 40.53 346 GLY A O 1
ATOM 2631 N N . SER A 1 347 ? 8.678 -1.755 -39.085 1.00 44.38 347 SER A N 1
ATOM 2632 C CA . SER A 1 347 ? 9.934 -1.051 -38.716 1.00 44.38 347 SER A CA 1
ATOM 2633 C C . SER A 1 347 ? 9.784 0.221 -37.861 1.00 44.38 347 SER A C 1
ATOM 2635 O O . SER A 1 347 ? 10.355 1.264 -38.184 1.00 44.38 347 SER A O 1
ATOM 2637 N N . ILE A 1 348 ? 9.038 0.170 -36.752 1.00 50.78 348 ILE A N 1
ATOM 2638 C CA . ILE A 1 348 ? 9.178 1.204 -35.703 1.00 50.78 348 ILE A CA 1
ATOM 2639 C C . ILE A 1 348 ? 10.587 1.045 -35.111 1.00 50.78 348 ILE A C 1
ATOM 2641 O O . ILE A 1 348 ? 10.920 -0.026 -34.606 1.00 50.78 348 ILE A O 1
ATOM 2645 N N . SER A 1 349 ? 11.437 2.059 -35.299 1.00 57.03 349 SER A N 1
ATOM 2646 C CA . SER A 1 349 ? 12.889 1.885 -35.375 1.00 57.03 349 SER A CA 1
ATOM 2647 C C . SER A 1 349 ? 13.565 1.765 -34.006 1.00 57.03 349 SER A C 1
ATOM 2649 O O . SER A 1 349 ? 13.383 2.597 -33.116 1.00 57.03 349 SER A O 1
ATOM 2651 N N . SER A 1 350 ? 14.429 0.752 -33.871 1.00 69.81 350 SER A N 1
ATOM 2652 C CA . SER A 1 350 ? 15.398 0.645 -32.768 1.00 69.81 350 SER A CA 1
ATOM 2653 C C . SER A 1 350 ? 16.198 1.952 -32.597 1.00 69.81 350 SER A C 1
ATOM 2655 O O . SER A 1 350 ? 16.504 2.357 -31.479 1.00 69.81 350 SER A O 1
ATOM 2657 N N . GLU A 1 351 ? 16.423 2.706 -33.682 1.00 83.31 351 GLU A N 1
ATOM 2658 C CA . GLU A 1 351 ? 17.090 4.014 -33.651 1.00 83.31 351 GLU A CA 1
ATOM 2659 C C . GLU A 1 351 ? 16.368 5.064 -32.790 1.00 83.31 351 GLU A C 1
ATOM 2661 O O . GLU A 1 351 ? 17.022 5.800 -32.048 1.00 83.31 351 GLU A O 1
ATOM 2666 N N . GLU A 1 352 ? 15.036 5.167 -32.852 1.00 85.69 352 GLU A N 1
ATOM 2667 C CA . GLU A 1 352 ? 14.293 6.117 -32.010 1.00 85.69 352 GLU A CA 1
ATOM 2668 C C . GLU A 1 352 ? 14.357 5.714 -30.533 1.00 85.69 352 GLU A C 1
ATOM 2670 O O . GLU A 1 352 ? 14.583 6.568 -29.675 1.00 85.69 352 GLU A O 1
ATOM 2675 N N . ALA A 1 353 ? 14.266 4.414 -30.239 1.00 87.19 353 ALA A N 1
ATOM 2676 C CA . ALA A 1 353 ? 14.423 3.893 -28.884 1.00 87.19 353 ALA A CA 1
ATOM 2677 C C . ALA A 1 353 ? 15.828 4.159 -28.310 1.00 87.19 353 ALA A C 1
ATOM 2679 O O . ALA A 1 353 ? 15.961 4.614 -27.169 1.00 87.19 353 ALA A O 1
ATOM 2680 N N . VAL A 1 354 ? 16.872 3.943 -29.118 1.00 89.69 354 VAL A N 1
ATOM 2681 C CA . VAL A 1 354 ? 18.271 4.250 -28.783 1.00 89.69 354 VAL A CA 1
ATOM 2682 C C . VAL A 1 354 ? 18.446 5.742 -28.509 1.00 89.69 354 VAL A C 1
ATOM 2684 O O . VAL A 1 354 ? 19.020 6.115 -27.486 1.00 89.69 354 VAL A O 1
ATOM 2687 N N . ASN A 1 355 ? 17.904 6.607 -29.371 1.00 89.19 355 ASN A N 1
ATOM 2688 C CA . ASN A 1 355 ? 17.961 8.056 -29.182 1.00 89.19 355 ASN A CA 1
ATOM 2689 C C . ASN A 1 355 ? 17.276 8.494 -27.880 1.00 89.19 355 ASN A C 1
ATOM 2691 O O . ASN A 1 355 ? 17.804 9.352 -27.171 1.00 89.19 355 ASN A O 1
ATOM 2695 N N . THR A 1 356 ? 16.127 7.907 -27.542 1.00 89.94 356 THR A N 1
ATOM 2696 C CA . THR A 1 356 ? 15.423 8.184 -26.282 1.00 89.94 356 THR A CA 1
ATOM 2697 C C . THR A 1 356 ? 16.279 7.805 -25.070 1.00 89.94 356 THR A C 1
ATOM 2699 O O . THR A 1 356 ? 16.466 8.630 -24.176 1.00 89.94 356 THR A O 1
ATOM 2702 N N . LEU A 1 357 ? 16.884 6.612 -25.055 1.00 91.25 357 LEU A N 1
ATOM 2703 C CA . LEU A 1 357 ? 17.780 6.191 -23.968 1.00 91.25 357 LEU A CA 1
ATOM 2704 C C . LEU A 1 357 ? 19.036 7.057 -23.864 1.00 91.25 357 LEU A C 1
ATOM 2706 O O . LEU A 1 357 ? 19.437 7.431 -22.762 1.00 91.25 357 LEU A O 1
ATOM 2710 N N . MET A 1 358 ? 19.632 7.431 -24.997 1.00 91.06 358 MET A N 1
ATOM 2711 C CA . MET A 1 358 ? 20.772 8.344 -25.011 1.00 91.06 358 MET A CA 1
ATOM 2712 C C . MET A 1 358 ? 20.420 9.706 -24.409 1.00 91.06 358 MET A C 1
ATOM 2714 O O . MET A 1 358 ? 21.224 10.260 -23.661 1.00 91.06 358 MET A O 1
ATOM 2718 N N . LYS A 1 359 ? 19.224 10.241 -24.684 1.00 90.12 359 LYS A N 1
ATOM 2719 C CA . LYS A 1 359 ? 18.759 11.486 -24.054 1.00 90.12 359 LYS A CA 1
ATOM 2720 C C . LYS A 1 359 ? 18.589 11.328 -22.545 1.00 90.12 359 LYS A C 1
ATOM 2722 O O . LYS A 1 359 ? 19.045 12.193 -21.809 1.00 90.12 359 LYS A O 1
ATOM 2727 N N . ILE A 1 360 ? 18.019 10.216 -22.075 1.00 90.38 360 ILE A N 1
ATOM 2728 C CA . ILE A 1 360 ? 17.913 9.927 -20.632 1.00 90.38 360 ILE A CA 1
ATOM 2729 C C . ILE A 1 360 ? 19.305 9.917 -19.983 1.00 90.38 360 ILE A C 1
ATOM 2731 O O . ILE A 1 360 ? 19.519 10.557 -18.957 1.00 90.38 360 ILE A O 1
ATOM 2735 N N . MET A 1 361 ? 20.289 9.267 -20.610 1.00 92.62 361 MET A N 1
ATOM 2736 C CA . MET A 1 361 ? 21.676 9.279 -20.130 1.00 92.62 361 MET A CA 1
ATOM 2737 C C . MET A 1 361 ? 22.296 10.687 -20.130 1.00 92.62 361 MET A C 1
ATOM 2739 O O . MET A 1 361 ? 23.115 10.991 -19.267 1.00 92.62 361 MET A O 1
ATOM 2743 N N . GLN A 1 362 ? 21.923 11.558 -21.069 1.00 90.81 362 GLN A N 1
ATOM 2744 C CA . GLN A 1 362 ? 22.393 12.948 -21.098 1.00 90.81 362 GLN A CA 1
ATOM 2745 C C . GLN A 1 362 ? 21.786 13.807 -19.986 1.00 90.81 362 GLN A C 1
ATOM 2747 O O . GLN A 1 362 ? 22.451 14.735 -19.530 1.00 90.81 362 GLN A O 1
ATOM 2752 N N . VAL A 1 363 ? 20.562 13.503 -19.539 1.00 88.75 363 VAL A N 1
ATOM 2753 C CA . VAL A 1 363 ? 19.932 14.185 -18.397 1.00 88.75 363 VAL A CA 1
ATOM 2754 C C . VAL A 1 363 ? 20.679 13.877 -17.094 1.00 88.75 363 VAL A C 1
ATOM 2756 O O . VAL A 1 363 ? 20.874 14.775 -16.279 1.00 88.75 363 VAL A O 1
ATOM 2759 N N . PHE A 1 364 ? 21.166 12.643 -16.921 1.00 90.81 364 PHE A N 1
ATOM 2760 C CA . PHE A 1 364 ? 21.832 12.197 -15.687 1.00 90.81 364 PHE A CA 1
ATOM 2761 C C . PHE A 1 364 ? 23.267 11.699 -15.926 1.00 90.81 364 PHE A C 1
ATOM 2763 O O . PHE A 1 364 ? 23.569 10.523 -15.687 1.00 90.81 364 PHE A O 1
ATOM 2770 N N . PRO A 1 365 ? 24.198 12.562 -16.368 1.00 88.69 365 PRO A N 1
ATOM 2771 C CA . PRO A 1 365 ? 25.557 12.149 -16.716 1.00 88.69 365 PRO A CA 1
ATOM 2772 C C . PRO A 1 365 ? 26.369 11.658 -15.508 1.00 88.69 365 PRO A C 1
ATOM 2774 O O . PRO A 1 365 ? 27.349 10.941 -15.682 1.00 88.69 365 PRO A O 1
ATOM 2777 N N . SER A 1 366 ? 25.976 12.042 -14.290 1.00 89.75 366 SER A N 1
ATOM 2778 C CA . SER A 1 366 ? 26.650 11.695 -13.034 1.00 89.75 366 SER A CA 1
ATOM 2779 C C . SER A 1 366 ? 26.088 10.457 -12.328 1.00 89.75 366 SER A C 1
ATOM 2781 O O . SER A 1 366 ? 26.619 10.073 -11.290 1.00 89.75 366 SER A O 1
ATOM 2783 N N . SER A 1 367 ? 25.010 9.851 -12.837 1.00 92.56 367 SER A N 1
ATOM 2784 C CA . SER A 1 367 ? 24.362 8.709 -12.182 1.00 92.56 367 SER A CA 1
ATOM 2785 C C . SER A 1 367 ? 24.957 7.381 -12.649 1.00 92.56 367 SER A C 1
ATOM 2787 O O . SER A 1 367 ? 24.486 6.802 -13.626 1.00 92.56 367 SER A O 1
ATOM 2789 N N . ASP A 1 368 ? 25.965 6.856 -11.948 1.00 92.19 368 ASP A N 1
ATOM 2790 C CA . ASP A 1 368 ? 26.624 5.591 -12.328 1.00 92.19 368 ASP A CA 1
ATOM 2791 C C . ASP A 1 368 ? 25.625 4.434 -12.509 1.00 92.19 368 ASP A C 1
ATOM 2793 O O . ASP A 1 368 ? 25.705 3.675 -13.477 1.00 92.19 368 ASP A O 1
ATOM 2797 N N . ARG A 1 369 ? 24.637 4.329 -11.606 1.00 92.06 369 ARG A N 1
ATOM 2798 C CA . ARG A 1 369 ? 23.597 3.289 -11.646 1.00 92.06 369 ARG A CA 1
ATOM 2799 C C . ARG A 1 369 ? 22.733 3.410 -12.901 1.00 92.06 369 ARG A C 1
ATOM 2801 O O . ARG A 1 369 ? 22.532 2.414 -13.593 1.00 92.06 369 ARG A O 1
ATOM 2808 N N . LEU A 1 370 ? 22.229 4.609 -13.207 1.00 93.06 370 LEU A N 1
ATOM 2809 C CA . LEU A 1 370 ? 21.381 4.807 -14.383 1.00 93.06 370 LEU A CA 1
ATOM 2810 C C . LEU A 1 370 ? 22.182 4.646 -15.679 1.00 93.06 370 LEU A C 1
ATOM 2812 O O . LEU A 1 370 ? 21.709 4.000 -16.609 1.00 93.06 370 LEU A O 1
ATOM 2816 N N . GLN A 1 371 ? 23.407 5.178 -15.726 1.00 94.75 371 GLN A N 1
ATOM 2817 C CA . GLN A 1 371 ? 24.303 5.045 -16.876 1.00 94.75 371 GLN A CA 1
ATOM 2818 C C . GLN A 1 371 ? 24.577 3.575 -17.194 1.00 94.75 371 GLN A C 1
ATOM 2820 O O . GLN A 1 371 ? 24.404 3.157 -18.338 1.00 94.75 371 GLN A O 1
ATOM 2825 N N . MET A 1 372 ? 24.950 2.781 -16.187 1.00 94.81 372 MET A N 1
ATOM 2826 C CA . MET A 1 372 ? 25.218 1.353 -16.353 1.00 94.81 372 MET A CA 1
ATOM 2827 C C . MET A 1 372 ? 23.970 0.604 -16.831 1.00 94.81 372 MET A C 1
ATOM 2829 O O . MET A 1 372 ? 24.045 -0.166 -17.791 1.00 94.81 372 MET A O 1
ATOM 2833 N N . ASN A 1 373 ? 22.806 0.874 -16.229 1.00 95.00 373 ASN A N 1
ATOM 2834 C CA . ASN A 1 373 ? 21.564 0.228 -16.641 1.00 95.00 373 ASN A CA 1
ATOM 2835 C C . ASN A 1 373 ? 21.209 0.555 -18.102 1.00 95.00 373 ASN A C 1
ATOM 2837 O O . ASN A 1 373 ? 20.948 -0.344 -18.902 1.00 95.00 373 ASN A O 1
ATOM 2841 N N . CYS A 1 374 ? 21.25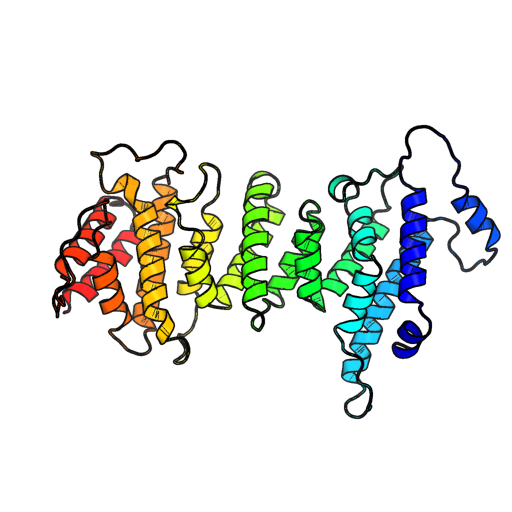2 1.835 -18.479 1.00 94.50 374 CYS A N 1
ATOM 2842 C CA . CYS A 1 374 ? 20.976 2.269 -19.846 1.00 94.50 374 CYS A CA 1
ATOM 2843 C C . CYS A 1 374 ? 21.974 1.682 -20.853 1.00 94.50 374 CYS A C 1
ATOM 2845 O O . CYS A 1 374 ? 21.563 1.292 -21.941 1.00 94.50 374 CYS A O 1
ATOM 2847 N N . GLN A 1 375 ? 23.259 1.551 -20.505 1.00 93.50 375 GLN A N 1
ATOM 2848 C CA . GLN A 1 375 ? 24.258 0.908 -21.370 1.00 93.50 375 GLN A CA 1
ATOM 2849 C C . GLN A 1 375 ? 23.938 -0.567 -21.638 1.00 93.50 375 GLN A C 1
ATOM 2851 O O . GLN A 1 375 ? 24.065 -1.026 -22.777 1.00 93.50 375 GLN A O 1
ATOM 2856 N N . HIS A 1 376 ? 23.494 -1.311 -20.621 1.00 93.12 376 HIS A N 1
ATOM 2857 C CA . HIS A 1 376 ? 23.060 -2.698 -20.799 1.00 93.12 376 HIS A CA 1
ATOM 2858 C C . HIS A 1 376 ? 21.838 -2.799 -21.717 1.00 93.12 376 HIS A C 1
ATOM 2860 O O . HIS A 1 376 ? 21.835 -3.617 -22.637 1.00 93.12 376 HIS A O 1
ATOM 2866 N N . ILE A 1 377 ? 20.847 -1.921 -21.530 1.00 92.81 377 ILE A N 1
ATOM 2867 C CA . ILE A 1 377 ? 19.662 -1.862 -22.395 1.00 92.81 377 ILE A CA 1
ATOM 2868 C C . ILE A 1 377 ? 20.064 -1.520 -23.838 1.00 92.81 377 ILE A C 1
ATOM 2870 O O . ILE A 1 377 ? 19.663 -2.216 -24.769 1.00 92.81 377 ILE A O 1
ATOM 2874 N N . LEU A 1 378 ? 20.897 -0.492 -24.035 1.00 91.81 378 LEU A N 1
ATOM 2875 C CA . LEU A 1 378 ? 21.394 -0.080 -25.351 1.00 91.81 378 LEU A CA 1
ATOM 2876 C C . LEU A 1 378 ? 22.144 -1.207 -26.063 1.00 91.81 378 LEU A C 1
ATOM 2878 O O . LEU A 1 378 ? 21.939 -1.417 -27.253 1.00 91.81 378 LEU A O 1
ATOM 2882 N N . THR A 1 379 ? 22.980 -1.955 -25.340 1.00 88.69 379 THR A N 1
ATOM 2883 C CA . THR A 1 379 ? 23.709 -3.103 -25.903 1.00 88.69 379 THR A CA 1
ATOM 2884 C C . THR A 1 379 ? 22.744 -4.166 -26.425 1.00 88.69 379 THR A C 1
ATOM 2886 O O . THR A 1 379 ? 22.983 -4.736 -27.485 1.00 88.69 379 THR A O 1
ATOM 2889 N N . SER A 1 380 ? 21.639 -4.407 -25.715 1.00 86.56 380 SER A N 1
ATOM 2890 C CA . SER A 1 380 ? 20.608 -5.346 -26.162 1.00 86.56 380 SER A CA 1
ATOM 2891 C C . SER A 1 380 ? 19.870 -4.840 -27.402 1.00 86.56 380 SER A C 1
ATOM 2893 O O . SER A 1 380 ? 19.689 -5.598 -28.348 1.00 86.56 380 SER A O 1
ATOM 2895 N N . LEU A 1 381 ? 19.488 -3.557 -27.423 1.00 84.81 381 LEU A N 1
ATOM 2896 C CA . LEU A 1 381 ? 18.756 -2.939 -28.539 1.00 84.81 381 LEU A CA 1
ATOM 2897 C C . LEU A 1 381 ? 19.588 -2.819 -29.826 1.00 84.81 381 LEU A C 1
ATOM 2899 O O . LEU A 1 381 ? 19.028 -2.852 -30.917 1.00 84.81 381 LEU A O 1
ATOM 2903 N N . LEU A 1 382 ? 20.911 -2.669 -29.701 1.00 81.56 382 LEU A N 1
ATOM 2904 C CA . LEU A 1 382 ? 21.861 -2.610 -30.821 1.00 81.56 382 LEU A CA 1
ATOM 2905 C C . LEU A 1 382 ? 22.335 -3.995 -31.295 1.00 81.56 382 LEU A C 1
ATOM 2907 O O . LEU A 1 382 ? 23.056 -4.077 -32.285 1.00 81.56 382 LEU A O 1
ATOM 2911 N N . GLY A 1 383 ? 22.007 -5.060 -30.556 1.00 64.94 383 GLY A N 1
ATOM 2912 C CA . GLY A 1 383 ? 22.353 -6.443 -30.895 1.00 64.94 383 GLY A CA 1
ATOM 2913 C C . GLY A 1 383 ? 21.384 -7.122 -31.871 1.00 64.94 383 GLY A C 1
ATOM 2914 O O . GLY A 1 383 ? 21.603 -8.290 -32.197 1.00 64.94 383 GLY A O 1
ATOM 2915 N N . GLU A 1 384 ? 20.329 -6.418 -32.297 1.00 53.34 384 GLU A N 1
ATOM 2916 C CA . GLU A 1 384 ? 19.476 -6.761 -33.451 1.00 53.34 384 GLU A CA 1
ATOM 2917 C C . GLU A 1 384 ? 20.173 -6.410 -34.769 1.00 53.34 384 GLU A C 1
ATOM 2919 O O . GLU A 1 384 ? 20.052 -7.219 -35.720 1.00 53.34 384 GLU A O 1
#

Radius of gyration: 27.52 Å; chains: 1; bounding box: 55×60×87 Å

Organism: NCBI:txid2562239

Sequence (384 aa):
MAVNYAENNVIPVMVACLQLLLRGYEIEGGAPTTPEVEVAFELFGDDRLPVDGWSYIAYCLEVCLHVLSHWSCTKLAAPKAPEVLDPGAAPVRLASAGVVDVLAELIDAPAAGVELRGQPPTALVQKACETLQALFERNGHICLFCMKHYAEVKQILLVGCDSIVADPLSNHPEMQQEAIDLFTSAFEKFAMKDERLSRKLLKALTVLFESSYQLVVWFLQQHPLRALAELQSLDAHIEAVRAVARAGYWSAEDAPLLPDCVAALTGTMLDAVEGHLDFSKPPSGSGRRVVDLTEAEEIAASCTASVLHLMLIDPSPPTVQQCLARSLGKRPRDGDDLPPLEEADGSISSEEAVNTLMKIMQVFPSSDRLQMNCQHILTSLLGE

Foldseek 3Di:
DLVCCVVVVVLLVLLVLLVVLQVLFFDDPDDPDPRVVLVVLVVVVDPPQDNDSLVNNLVSLVVLVVSLVVLVVLVVPDPPDPDNDDNLVSLVSNVVSPVLLSLLCLQPVVLSVTDGNDHRDPVSNVSSLVSLLSSLLRDVVSLLVSCVNSVSRLSSLLSSLVSCLVPVPLVCVVSLLSLLVSLQVSLLVCVVPDVPSNVSSLSSLLSSLLSDVVSLLVCLVVCPLQPDFQSGDCSSVLSNLLSLLVHDADDPVCLVCLLSSLLSLLRNLCSLCVCQLCPPDHDPDDGTHDRDLVNSLSSNLSSLSSLVSCCVRNPDPPVSLVSLLVNQLDDPDDDDDDDDDDPPPDPSDLVSSLVSLVSVCVSCVPRPSNVVSSVVSNVVSVVD

Secondary structure (DSSP, 8-state):
-HHHHHHTTHHHHHHHHHHHHHHTTB--TT-----HHHHHHHTT--TTS-SSHHHHHHHHHHHHHHHHHHHHHHHHH-SS-S----TTHHHHHHHHTTHHHHHHHHHHHHHHT--BSSPPPHHHHHHHHHHHHHHHTT-HHHHHHHHHHTTT-HHHHHHHHHHHHH---TT-HHHHHHHHHHHHHHHHHHTTT-HHHHHHHHHHHHHHHHH-HHHHHHHHHHS-GGGS-TT--SHHHHHHHHHHHH-----TTTGGGHHHHHHHHHHHHHHHHHHHH-TTS--SSTT-----HHHHHHHHHHHHHHHHHHHHS-SSTTHHHHHHHHHHTS----S----------S---HHHHHHHHHHHHHH-TT-HHHHHHHHHHHHHHTT-

pLDDT: mean 80.01, std 17.37, range [30.62, 96.94]